Protein AF-0000000072196266 (afdb_homodimer)

InterPro domains:
  IPR000515 ABC transporter type 1, transmembrane domain MetI-like [PF00528] (122-328)
  IPR000515 ABC transporter type 1, transmembrane domain MetI-like [PS50928] (104-320)
  IPR000515 ABC transporter type 1, transmembrane domain MetI-like [cd06261] (104-315)
  IPR035906 MetI-like superfamily [G3DSA:1.10.3720.10] (97-324)
  IPR035906 MetI-like superfamily [SSF161098] (97-316)
  IPR045621 ABC transporter type 1, GsiC-like, N-terminal domain [PF19300] (7-100)

Organism: NCBI:txid1219067

Nearest PDB structures (foldseek):
  8j5q-assembly1_B  TM=8.566E-01  e=2.026E-13  Mycobacterium tuberculosis H37Rv
  8wda-assembly1_B  TM=8.578E-01  e=6.885E-11  Mycobacterium tuberculosis H37Rv
  8wd9-assembly1_B  TM=8.381E-01  e=7.185E-11  Mycobacterium tuberculosis H37Rv
  8j5q-assembly1_B  TM=8.595E-01  e=3.206E-13  Mycobacterium tuberculosis H37Rv
  8wd9-assembly1_B  TM=8.391E-01  e=6.653E-11  Mycobacterium tuberculosis H37Rv

Solvent-accessible surface area (backbone atoms only — not comparable to full-atom values): 33453 Å² total; per-residue (Å²): 113,68,52,54,52,49,48,49,47,53,50,48,49,50,49,49,51,48,49,51,54,49,47,51,51,37,50,52,56,45,60,45,60,69,53,50,70,29,44,49,50,41,49,50,36,45,70,69,65,44,83,67,55,69,67,56,38,51,47,42,30,56,71,66,39,68,79,46,57,69,68,55,43,47,50,49,52,53,51,21,52,76,72,67,47,54,52,55,22,74,78,79,68,38,51,25,53,71,67,42,57,73,11,48,57,50,35,52,54,48,51,51,49,19,50,50,52,26,52,66,48,20,46,56,50,8,47,46,35,42,75,38,62,88,31,72,65,26,49,49,50,49,50,51,30,47,50,42,47,40,40,40,47,53,55,53,46,52,51,50,40,44,43,31,38,60,74,65,71,34,81,66,58,29,39,52,52,81,88,39,65,87,48,74,93,40,73,66,46,49,52,42,28,58,71,39,37,54,64,56,35,51,35,60,18,40,54,65,25,41,58,48,18,48,49,33,19,52,35,30,47,57,38,58,68,34,69,67,46,51,50,42,51,73,70,62,48,53,63,68,60,44,38,60,69,38,40,47,50,60,26,41,50,67,54,41,56,44,54,13,62,42,46,31,54,48,50,52,59,35,27,59,45,26,59,73,35,50,37,63,33,51,40,49,52,36,53,50,21,54,76,66,61,15,32,53,41,25,34,51,48,47,49,50,49,28,50,52,22,50,51,32,37,51,52,14,50,50,48,31,45,71,70,34,63,64,57,54,65,76,86,114,66,53,54,52,49,48,49,48,54,49,48,50,50,49,50,51,47,50,50,51,47,48,51,52,36,49,52,56,45,61,44,61,69,53,47,70,28,41,47,50,37,46,50,34,42,68,70,65,42,83,64,53,68,65,56,38,52,48,42,30,56,71,66,40,68,80,46,56,69,67,56,42,46,52,50,51,51,51,21,53,76,71,66,47,53,50,55,22,75,79,78,69,37,52,26,53,71,69,43,56,74,12,48,58,51,36,53,53,47,52,49,48,19,51,52,52,26,51,66,47,21,47,56,50,9,48,48,35,42,75,37,63,87,32,72,65,25,48,49,50,49,51,52,30,47,49,42,46,39,41,40,48,53,55,53,46,51,50,50,40,42,44,30,39,57,75,63,71,34,81,65,57,28,40,50,54,80,87,41,65,86,48,72,93,40,71,67,45,50,52,43,27,57,71,39,35,54,62,57,34,51,36,60,17,39,55,65,24,40,57,49,17,48,50,30,20,53,35,29,48,57,38,58,69,33,67,68,46,50,50,42,51,72,70,62,48,53,65,68,60,46,39,59,69,38,38,48,50,60,27,41,51,68,55,42,56,43,54,12,62,44,47,31,52,49,49,52,59,34,26,59,44,25,60,74,36,49,35,62,32,51,39,50,52,36,54,51,21,54,75,68,59,15,32,51,43,26,32,51,46,48,50,50,50,29,49,51,23,48,51,31,38,51,50,15,49,51,49,32,45,70,71,34,62,64,56,54,64,75,85

Foldseek 3Di:
DVLVCVVLVVLVVVLVVVLVVLLLVLLVQLCPPPDDLLVVLVVVCVVVVNPPPPVVSVVSCVVQVVVPDSVVSSVVCVVCLVVVQLDAFSPPRHGLCVLAVVAPVLLVVLLVLLLCLLCVPLLVLLVCCLVDPPDPSVVVSLVLLVVLAVDQLLNLLLVVQCCCCPVVVDHLAEQFDPVPPPPDDDPVRVVRSVVSCVSVSVSLNSVCSSVSSVLLNVQLNVLCPDVVNVVCVVVPDDPVCSSVVPSSLRSCLVVLQCSLVVSLVSLQSVQSSCVSRVYRHLNVVLVVCVVSSRSSSNSSSSSVSSSSSSVSNSSSLVSSVVSPVVSVVVD/DVLVCVVLVVLVVVLVVVLVVLLLVLLVLLPPPPQQLLRVVVVVCVVVVNPPPPVVSVVSCVQQVVVDDSVVSSVVCVVCLVVVQLDAFSPPRHGLCVLAVVAPVLLVVLLVLLLCLLCVPLLVLLVCCLVDPPDPSVVVSLVLLVVLAVDQLLNLLLVVQCCCCPVVVDHLAEQFDPVPPPPDDDPVRVVRSVVSCVSVSVSLNSVCSSVSSVLLNVQLNVLCPDVVNVVCVVVPDDPVCSSVVPSSLRSCLVVLQCSLVVLLVSLQSVQSSCVSRVYRHLNVVLVVCVVSSRSSSNSSSSSVSSSSSSVSNSSSVVSSVVSPVVSVVVD

Structure (mmCIF, N/CA/C/O backbone):
data_AF-0000000072196266-model_v1
#
loop_
_entity.id
_entity.type
_entity.pdbx_description
1 polymer 'ABC transporter permease'
#
loop_
_atom_site.group_PDB
_atom_site.id
_atom_site.type_symbol
_atom_site.label_atom_id
_atom_site.label_alt_id
_atom_site.label_comp_id
_atom_site.label_asym_id
_atom_site.label_entity_id
_atom_site.label_seq_id
_atom_site.pdbx_PDB_ins_code
_atom_site.Cartn_x
_atom_site.Cartn_y
_atom_site.Cartn_z
_atom_site.occupancy
_atom_site.B_iso_or_equiv
_atom_site.auth_seq_id
_atom_site.auth_comp_id
_atom_site.auth_asym_id
_atom_site.auth_atom_id
_atom_site.pdbx_PDB_model_num
ATOM 1 N N . MET A 1 1 ? 8.102 14.57 36.406 1 53.5 1 MET A N 1
ATOM 2 C CA . MET A 1 1 ? 8.25 13.117 36.469 1 53.5 1 MET A CA 1
ATOM 3 C C . MET A 1 1 ? 6.887 12.43 36.438 1 53.5 1 MET A C 1
ATOM 5 O O . MET A 1 1 ? 6.707 11.422 35.781 1 53.5 1 MET A O 1
ATOM 9 N N . SER A 1 2 ? 5.84 13.156 37.156 1 62.47 2 SER A N 1
ATOM 10 C CA . SER A 1 2 ? 4.496 12.625 37.312 1 62.47 2 SER A CA 1
ATOM 11 C C . SER A 1 2 ? 3.709 12.695 36 1 62.47 2 SER A C 1
ATOM 13 O O . SER A 1 2 ? 2.977 11.766 35.656 1 62.47 2 SER A O 1
ATOM 15 N N . SER A 1 3 ? 4.16 13.695 35.281 1 74.06 3 SER A N 1
ATOM 16 C CA . SER A 1 3 ? 3.402 13.969 34.062 1 74.06 3 SER A CA 1
ATOM 17 C C . SER A 1 3 ? 3.734 12.961 32.969 1 74.06 3 SER A C 1
ATOM 19 O O . SER A 1 3 ? 2.852 12.531 32.219 1 74.06 3 SER A O 1
ATOM 21 N N . PHE A 1 4 ? 5 12.547 33.156 1 76 4 PHE A N 1
ATOM 22 C CA . PHE A 1 4 ? 5.465 11.578 32.156 1 76 4 PHE A CA 1
ATOM 23 C C . PHE A 1 4 ? 4.812 10.227 32.375 1 76 4 PHE A C 1
ATOM 25 O O . PHE A 1 4 ? 4.344 9.594 31.422 1 76 4 PHE A O 1
ATOM 32 N N . PHE A 1 5 ? 4.719 9.852 33.719 1 77.75 5 PHE A N 1
ATOM 33 C CA . PHE A 1 5 ? 4.18 8.539 34.031 1 77.75 5 PHE A CA 1
ATOM 34 C C . PHE A 1 5 ? 2.678 8.492 33.75 1 77.75 5 PHE A C 1
ATOM 36 O O . PHE A 1 5 ? 2.145 7.465 33.344 1 77.75 5 PHE A O 1
ATOM 43 N N . LEU A 1 6 ? 2.076 9.688 34 1 75.56 6 LEU A N 1
ATOM 44 C CA . LEU A 1 6 ? 0.653 9.766 33.688 1 75.56 6 LEU A CA 1
ATOM 45 C C . LEU A 1 6 ? 0.421 9.703 32.188 1 75.56 6 LEU A C 1
ATOM 47 O O . LEU A 1 6 ? -0.512 9.047 31.719 1 75.56 6 LEU A O 1
ATOM 51 N N . TYR A 1 7 ? 1.297 10.359 31.516 1 73.94 7 TYR A N 1
ATOM 52 C CA . TYR A 1 7 ? 1.221 10.352 30.062 1 73.94 7 TYR A CA 1
ATOM 53 C C . TYR A 1 7 ? 1.428 8.945 29.516 1 73.94 7 TYR A C 1
ATOM 55 O O . TYR A 1 7 ? 0.627 8.469 28.703 1 73.94 7 TYR A O 1
ATOM 63 N N . ILE A 1 8 ? 2.408 8.328 29.969 1 76.19 8 ILE A N 1
ATOM 64 C CA . ILE A 1 8 ? 2.754 6.992 29.5 1 76.19 8 ILE A CA 1
ATOM 65 C C . ILE A 1 8 ? 1.673 5.996 29.922 1 76.19 8 ILE A C 1
ATOM 67 O O . ILE A 1 8 ? 1.317 5.098 29.156 1 76.19 8 ILE A O 1
ATOM 71 N N . GLY A 1 9 ? 1.171 6.223 31.156 1 76.12 9 GLY A N 1
ATOM 72 C CA . GLY A 1 9 ? 0.12 5.352 31.656 1 76.12 9 GLY A CA 1
ATOM 73 C C . GLY A 1 9 ? -1.155 5.426 30.844 1 76.12 9 GLY A C 1
ATOM 74 O O . GLY A 1 9 ? -1.754 4.398 30.516 1 76.12 9 GLY A O 1
ATOM 75 N N . GLN A 1 10 ? -1.512 6.629 30.531 1 73.44 10 GLN A N 1
ATOM 76 C CA . GLN A 1 10 ? -2.707 6.84 29.719 1 73.44 10 GLN A CA 1
ATOM 77 C C . GLN A 1 10 ? -2.533 6.262 28.312 1 73.44 10 GLN A C 1
ATOM 79 O O . GLN A 1 10 ? -3.457 5.66 27.766 1 73.44 10 GLN A O 1
ATOM 84 N N . ARG A 1 11 ? -1.354 6.461 27.859 1 72.12 11 ARG A N 1
ATOM 85 C CA . ARG A 1 11 ? -1.067 5.938 26.531 1 72.12 11 ARG A CA 1
ATOM 86 C C . ARG A 1 11 ? -1.044 4.41 26.547 1 72.12 11 ARG A C 1
ATOM 88 O O . ARG A 1 11 ? -1.555 3.773 25.609 1 72.12 11 ARG A O 1
ATOM 95 N N . LEU A 1 12 ? -0.462 3.879 27.562 1 76.88 12 LEU A N 1
ATOM 96 C CA . LEU A 1 12 ? -0.393 2.426 27.672 1 76.88 12 LEU A CA 1
ATOM 97 C C . LEU A 1 12 ? -1.785 1.826 27.844 1 76.88 12 LEU A C 1
ATOM 99 O O . LEU A 1 12 ? -2.078 0.763 27.297 1 76.88 12 LEU A O 1
ATOM 103 N N . ALA A 1 13 ? -2.607 2.516 28.547 1 76.5 13 ALA A N 1
ATOM 104 C CA . ALA A 1 13 ? -3.982 2.055 28.719 1 76.5 13 ALA A CA 1
ATOM 105 C C . ALA A 1 13 ? -4.734 2.062 27.391 1 76.5 13 ALA A C 1
ATOM 107 O O . ALA A 1 13 ? -5.477 1.128 27.094 1 76.5 13 ALA A O 1
ATOM 108 N N . ALA A 1 14 ? -4.504 3.064 26.719 1 70.56 14 ALA A N 1
ATOM 109 C CA . ALA A 1 14 ? -5.145 3.172 25.406 1 70.56 14 ALA A CA 1
ATOM 110 C C . ALA A 1 14 ? -4.66 2.072 24.469 1 70.56 14 ALA A C 1
ATOM 112 O O . ALA A 1 14 ? -5.457 1.475 23.734 1 70.56 14 ALA A O 1
ATOM 113 N N . VAL A 1 15 ? -3.379 1.862 24.562 1 72.94 15 VAL A N 1
ATOM 114 C CA . VAL A 1 15 ? -2.76 0.837 23.734 1 72.94 15 VAL A CA 1
ATOM 115 C C . VAL A 1 15 ? -3.295 -0.539 24.125 1 72.94 15 VAL A C 1
ATOM 117 O O . VAL A 1 15 ? -3.623 -1.353 23.25 1 72.94 15 VAL A O 1
ATOM 120 N N . PHE A 1 16 ? -3.373 -0.756 25.391 1 76.12 16 PHE A N 1
ATOM 121 C CA . PHE A 1 16 ? -3.869 -2.033 25.875 1 76.12 16 PHE A CA 1
ATOM 122 C C . PHE A 1 16 ? -5.316 -2.256 25.453 1 76.12 16 PHE A C 1
ATOM 124 O O . PHE A 1 16 ? -5.676 -3.348 25.016 1 76.12 16 PHE A O 1
ATOM 131 N N . THR A 1 17 ? -6.078 -1.257 25.609 1 76.38 17 THR A N 1
ATOM 132 C CA . THR A 1 17 ? -7.48 -1.35 25.219 1 76.38 17 THR A CA 1
ATOM 133 C C . THR A 1 17 ? -7.602 -1.632 23.719 1 76.38 17 THR A C 1
ATOM 135 O O . THR A 1 17 ? -8.406 -2.469 23.312 1 76.38 17 THR A O 1
ATOM 138 N N . THR A 1 18 ? -6.781 -0.977 23.078 1 72.69 18 THR A N 1
ATOM 139 C CA . THR A 1 18 ? -6.797 -1.172 21.625 1 72.69 18 THR A CA 1
ATOM 140 C C . THR A 1 18 ? -6.41 -2.605 21.266 1 72.69 18 THR A C 1
ATOM 142 O O . THR A 1 18 ? -7.051 -3.234 20.422 1 72.69 18 THR A O 1
ATOM 145 N N . LEU A 1 19 ? -5.406 -3.061 21.875 1 77.88 19 LEU A N 1
ATOM 146 C CA . LEU A 1 19 ? -4.953 -4.422 21.609 1 77.88 19 LEU A CA 1
ATOM 147 C C . LEU A 1 19 ? -6.031 -5.434 21.984 1 77.88 19 LEU A C 1
ATOM 149 O O . LEU A 1 19 ? -6.207 -6.445 21.312 1 77.88 19 LEU A O 1
ATOM 153 N N . LEU A 1 20 ? -6.695 -5.141 23.062 1 82.06 20 LEU A N 1
ATOM 154 C CA . LEU A 1 20 ? -7.777 -6.023 23.484 1 82.06 20 LEU A CA 1
ATOM 155 C C . LEU A 1 20 ? -8.906 -6.035 22.469 1 82.06 20 LEU A C 1
ATOM 157 O O . LEU A 1 20 ? -9.398 -7.102 22.094 1 82.06 20 LEU A O 1
ATOM 161 N N . VAL A 1 21 ? -9.234 -4.938 22.031 1 77.94 21 VAL A N 1
ATOM 162 C CA . VAL A 1 21 ? -10.305 -4.832 21.047 1 77.94 21 VAL A CA 1
ATOM 163 C C . VAL A 1 21 ? -9.891 -5.52 19.75 1 77.94 21 VAL A C 1
ATOM 165 O O . VAL A 1 21 ? -10.672 -6.262 19.141 1 77.94 21 VAL A O 1
ATOM 168 N N . VAL A 1 22 ? -8.688 -5.289 19.375 1 77.06 22 VAL A N 1
ATOM 169 C CA . VAL A 1 22 ? -8.164 -5.902 18.156 1 77.06 22 VAL A CA 1
ATOM 170 C C . VAL A 1 22 ? -8.133 -7.422 18.328 1 77.06 22 VAL A C 1
ATOM 172 O O . VAL A 1 22 ? -8.461 -8.156 17.391 1 77.06 22 VAL A O 1
ATOM 175 N N . SER A 1 23 ? -7.691 -7.809 19.516 1 82.31 23 SER A N 1
ATOM 176 C CA . SER A 1 23 ? -7.625 -9.25 19.75 1 82.31 23 SER A CA 1
ATOM 177 C C . SER A 1 23 ? -9.008 -9.883 19.641 1 82.31 23 SER A C 1
ATOM 179 O O . SER A 1 23 ? -9.148 -10.992 19.125 1 82.31 23 SER A O 1
ATOM 181 N N . ILE A 1 24 ? -9.992 -9.227 20.109 1 82.38 24 ILE A N 1
ATOM 182 C CA . ILE A 1 24 ? -11.359 -9.727 20.031 1 82.38 24 ILE A CA 1
ATOM 183 C C . ILE A 1 24 ? -11.805 -9.781 18.578 1 82.38 24 ILE A C 1
ATOM 185 O O . ILE A 1 24 ? -12.391 -10.773 18.125 1 82.38 24 ILE A O 1
ATOM 189 N N . LEU A 1 25 ? -11.453 -8.836 17.891 1 76.19 25 LEU A N 1
ATOM 190 C CA . LEU A 1 25 ? -11.82 -8.773 16.484 1 76.19 25 LEU A CA 1
ATOM 191 C C . LEU A 1 25 ? -11.117 -9.875 15.695 1 76.19 25 LEU A C 1
ATOM 193 O O . LEU A 1 25 ? -11.727 -10.508 14.828 1 76.19 25 LEU A O 1
ATOM 197 N N . VAL A 1 26 ? -9.898 -10.023 15.961 1 79.5 26 VAL A N 1
ATOM 198 C CA . VAL A 1 26 ? -9.117 -11.062 15.305 1 79.5 26 VAL A CA 1
ATOM 199 C C . VAL A 1 26 ? -9.734 -12.43 15.594 1 79.5 26 VAL A C 1
ATOM 201 O O . VAL A 1 26 ? -9.812 -13.289 14.703 1 79.5 26 VAL A O 1
ATOM 204 N N . PHE A 1 27 ? -10.141 -12.602 16.828 1 80.94 27 PHE A N 1
ATOM 205 C CA . PHE A 1 27 ? -10.727 -13.891 17.188 1 80.94 27 PHE A CA 1
ATOM 206 C C . PHE A 1 27 ? -12.047 -14.109 16.469 1 80.94 27 PHE A C 1
ATOM 208 O O . PHE A 1 27 ? -12.352 -15.234 16.062 1 80.94 27 PHE A O 1
ATOM 215 N N . VAL A 1 28 ? -12.789 -13.078 16.344 1 75.62 28 VAL A N 1
ATOM 216 C CA . VAL A 1 28 ? -14.023 -13.188 15.586 1 75.62 28 VAL A CA 1
ATOM 217 C C . VAL A 1 28 ? -13.719 -13.609 14.148 1 75.62 28 VAL A C 1
ATOM 219 O O . VAL A 1 28 ? -14.445 -14.406 13.562 1 75.62 28 VAL A O 1
ATOM 222 N N . VAL A 1 29 ? -12.664 -13.148 13.586 1 73.19 29 VAL A N 1
ATOM 223 C CA . VAL A 1 29 ? -12.242 -13.484 12.234 1 73.19 29 VAL A CA 1
ATOM 224 C C . VAL A 1 29 ? -11.836 -14.961 12.172 1 73.19 29 VAL A C 1
ATOM 226 O O . VAL A 1 29 ? -12.141 -15.656 11.203 1 73.19 29 VAL A O 1
ATOM 229 N N . ILE A 1 30 ? -11.102 -15.297 13.18 1 72.62 30 ILE A N 1
ATOM 230 C CA . ILE A 1 30 ? -10.672 -16.688 13.25 1 72.62 30 ILE A CA 1
ATOM 231 C C . ILE A 1 30 ? -11.891 -17.609 13.234 1 72.62 30 ILE A C 1
ATOM 233 O O . ILE A 1 30 ? -11.859 -18.672 12.609 1 72.62 30 ILE A O 1
ATOM 237 N N . ASP A 1 31 ? -12.906 -17.125 13.781 1 72.12 31 ASP A N 1
ATOM 238 C CA . ASP A 1 31 ? -14.086 -17.953 13.953 1 72.12 31 ASP A CA 1
ATOM 239 C C . ASP A 1 31 ? -15.023 -17.844 12.75 1 72.12 31 ASP A C 1
ATOM 241 O O . ASP A 1 31 ? -16.078 -18.484 12.711 1 72.12 31 ASP A O 1
ATOM 245 N N . LEU A 1 32 ? -14.812 -17.047 11.82 1 66.56 32 LEU A N 1
ATOM 246 C CA . LEU A 1 32 ? -15.695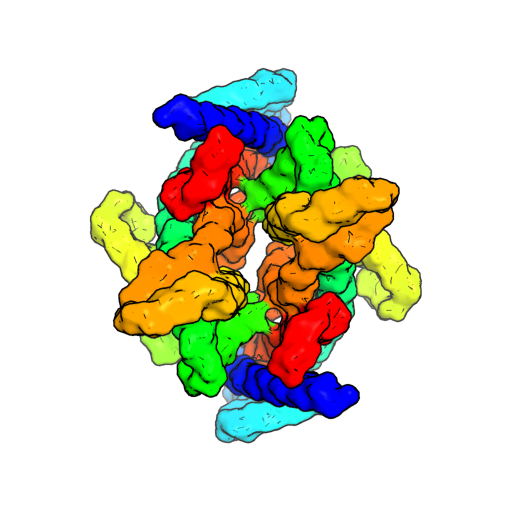 -16.703 10.711 1 66.56 32 LEU A CA 1
ATOM 247 C C . LEU A 1 32 ? -15.945 -17.922 9.82 1 66.56 32 LEU A C 1
ATOM 249 O O . LEU A 1 32 ? -17.078 -18.203 9.445 1 66.56 32 LEU A O 1
ATOM 253 N N . PRO A 1 33 ? -14.93 -18.469 9.055 1 58.31 33 PRO A N 1
ATOM 254 C CA . PRO A 1 33 ? -15.242 -19.547 8.117 1 58.31 33 PRO A CA 1
ATOM 255 C C . PRO A 1 33 ? -16.109 -20.641 8.734 1 58.31 33 PRO A C 1
ATOM 257 O O . PRO A 1 33 ? -15.93 -21 9.898 1 58.31 33 PRO A O 1
ATOM 260 N N . PRO A 1 34 ? -17.422 -20.625 8.227 1 54.75 34 PRO A N 1
ATOM 261 C CA . PRO A 1 34 ? -18.281 -21.625 8.844 1 54.75 34 PRO A CA 1
ATOM 262 C C . PRO A 1 34 ? -17.516 -22.844 9.344 1 54.75 34 PRO A C 1
ATOM 264 O O . PRO A 1 34 ? -17.891 -23.438 10.359 1 54.75 34 PRO A O 1
ATOM 267 N N . GLY A 1 35 ? -17.141 -23.766 8.266 1 46.12 35 GLY A N 1
ATOM 268 C CA . GLY A 1 35 ? -16.75 -25.109 8.617 1 46.12 35 GLY A CA 1
ATOM 269 C C . GLY A 1 35 ? -15.5 -25.172 9.484 1 46.12 35 GLY A C 1
ATOM 270 O O . GLY A 1 35 ? -14.703 -24.234 9.492 1 46.12 35 GLY A O 1
ATOM 271 N N . ASP A 1 36 ? -15.844 -25.578 10.703 1 46.41 36 ASP A N 1
ATOM 272 C CA . ASP A 1 36 ? -14.734 -25.859 11.609 1 46.41 36 ASP A CA 1
ATOM 273 C C . ASP A 1 36 ? -13.492 -26.281 10.836 1 46.41 36 ASP A C 1
ATOM 275 O O . ASP A 1 36 ? -13.594 -26.859 9.75 1 46.41 36 ASP A O 1
ATOM 279 N N . PHE A 1 37 ? -12.461 -25.484 10.93 1 46.88 37 PHE A N 1
ATOM 280 C CA . PHE A 1 37 ? -11.211 -25.984 10.352 1 46.88 37 PHE A CA 1
ATOM 281 C C . PHE A 1 37 ? -11.328 -27.469 10.023 1 46.88 37 PHE A C 1
ATOM 283 O O . PHE A 1 37 ? -10.828 -27.922 8.984 1 46.88 37 PHE A O 1
ATOM 290 N N . ALA A 1 38 ? -12.078 -28.031 10.914 1 49.25 38 ALA A N 1
ATOM 291 C CA . ALA A 1 38 ? -12.281 -29.469 10.766 1 49.25 38 ALA A CA 1
ATOM 292 C C . ALA A 1 38 ? -13.062 -29.781 9.492 1 49.25 38 ALA A C 1
ATOM 294 O O . ALA A 1 38 ? -12.711 -30.703 8.758 1 49.25 38 ALA A O 1
ATOM 295 N N . SER A 1 39 ? -13.992 -28.906 9.336 1 52.16 39 SER A N 1
ATOM 296 C CA . SER A 1 39 ? -14.812 -29.219 8.172 1 52.16 39 SER A CA 1
ATOM 297 C C . SER A 1 39 ? -14.086 -28.844 6.879 1 52.16 39 SER A C 1
ATOM 299 O O . SER A 1 39 ? -14.195 -29.547 5.875 1 52.16 39 SER A O 1
ATOM 301 N N . ALA A 1 40 ? -13.43 -27.781 6.875 1 52.62 40 ALA A N 1
ATOM 302 C CA . ALA A 1 40 ? -12.648 -27.406 5.703 1 52.62 40 ALA A CA 1
ATOM 303 C C . ALA A 1 40 ? -11.555 -28.422 5.414 1 52.62 40 ALA A C 1
ATOM 305 O O . ALA A 1 40 ? -11.305 -28.766 4.258 1 52.62 40 ALA A O 1
ATOM 306 N N . LYS A 1 41 ? -10.914 -28.828 6.41 1 53.97 41 LYS A N 1
ATOM 307 C CA . LYS A 1 41 ? -9.945 -29.922 6.293 1 53.97 41 LYS A CA 1
ATOM 308 C C . LYS A 1 41 ? -10.602 -31.203 5.805 1 53.97 41 LYS A C 1
ATOM 310 O O . LYS A 1 41 ? -10.039 -31.922 4.98 1 53.97 41 LYS A O 1
ATOM 315 N N . ILE A 1 42 ? -11.805 -31.375 6.312 1 53.94 42 ILE A N 1
ATOM 316 C CA . ILE A 1 42 ? -12.562 -32.531 5.879 1 53.94 42 ILE A CA 1
ATOM 317 C C . ILE A 1 42 ? -12.914 -32.406 4.398 1 53.94 42 ILE A C 1
ATOM 319 O O . ILE A 1 42 ? -12.773 -33.375 3.633 1 53.94 42 ILE A O 1
ATOM 323 N N . ALA A 1 43 ? -13.352 -31.281 4.164 1 55.16 43 ALA A N 1
ATOM 324 C CA . ALA A 1 43 ? -13.758 -31.078 2.777 1 55.16 43 ALA A CA 1
ATOM 325 C C . ALA A 1 43 ? -12.562 -31.203 1.833 1 55.16 43 ALA A C 1
ATOM 327 O O . ALA A 1 43 ? -12.68 -31.781 0.752 1 55.16 43 ALA A O 1
ATOM 328 N N . GLU A 1 44 ? -11.5 -30.625 2.193 1 53 44 GLU A N 1
ATOM 329 C CA . GLU A 1 44 ? -10.258 -30.766 1.432 1 53 44 GLU A CA 1
ATOM 330 C C . GLU A 1 44 ? -9.82 -32.219 1.356 1 53 44 GLU A C 1
ATOM 332 O O . GLU A 1 44 ? -9.438 -32.719 0.29 1 53 44 GLU A O 1
ATOM 337 N N . MET A 1 45 ? -9.812 -32.781 2.602 1 52.12 45 MET A N 1
ATOM 338 C CA . MET A 1 45 ? -9.469 -34.188 2.633 1 52.12 45 MET A CA 1
ATOM 339 C C . MET A 1 45 ? -10.453 -35 1.802 1 52.12 45 MET A C 1
ATOM 341 O O . MET A 1 45 ? -10.055 -35.938 1.097 1 52.12 45 MET A O 1
ATOM 345 N N . ALA A 1 46 ? -11.695 -34.688 2.029 1 52.72 46 ALA A N 1
ATOM 346 C CA . ALA A 1 46 ? -12.703 -35.375 1.222 1 52.72 46 ALA A CA 1
ATOM 347 C C . ALA A 1 46 ? -12.461 -35.156 -0.267 1 52.72 46 ALA A C 1
ATOM 349 O O . ALA A 1 46 ? -12.586 -36.062 -1.075 1 52.72 46 ALA A O 1
ATOM 350 N N . ALA A 1 47 ? -12.164 -34 -0.648 1 51.56 47 ALA A N 1
ATOM 351 C CA . ALA A 1 47 ? -11.898 -33.656 -2.045 1 51.56 47 ALA A CA 1
ATOM 352 C C . ALA A 1 47 ? -10.672 -34.406 -2.568 1 51.56 47 ALA A C 1
ATOM 354 O O . ALA A 1 47 ? -10.586 -34.688 -3.76 1 51.56 47 ALA A O 1
ATOM 355 N N . MET A 1 48 ? -9.617 -34.594 -1.775 1 47.31 48 MET A N 1
ATOM 356 C CA . MET A 1 48 ? -8.422 -35.344 -2.135 1 47.31 48 MET A CA 1
ATOM 357 C C . MET A 1 48 ? -8.695 -36.844 -2.053 1 47.31 48 MET A C 1
ATOM 359 O O . MET A 1 48 ? -7.785 -37.656 -2.252 1 47.31 48 MET A O 1
ATOM 363 N N . GLY A 1 49 ? -9.805 -37.281 -2.027 1 49.19 49 GLY A N 1
ATOM 364 C CA . GLY A 1 49 ? -10.172 -38.688 -2.08 1 49.19 49 GLY A CA 1
ATOM 365 C C . GLY A 1 49 ? -10 -39.406 -0.749 1 49.19 49 GLY A C 1
ATOM 366 O O . GLY A 1 49 ? -10.047 -40.625 -0.686 1 49.19 49 GLY A O 1
ATOM 367 N N . GLN A 1 50 ? -9.336 -38.906 0.089 1 47 50 GLN A N 1
ATOM 368 C CA . GLN A 1 50 ? -9.039 -39.625 1.321 1 47 50 GLN A CA 1
ATOM 369 C C . GLN A 1 50 ? -10.281 -39.75 2.201 1 47 50 GLN A C 1
ATOM 371 O O . GLN A 1 50 ? -11.078 -38.812 2.283 1 47 50 GLN A O 1
ATOM 376 N N . ASP A 1 51 ? -10.836 -41.031 2.355 1 46.81 51 ASP A N 1
ATOM 377 C CA . ASP A 1 51 ? -11.93 -41.438 3.219 1 46.81 51 ASP A CA 1
ATOM 378 C C . ASP A 1 51 ? -11.828 -40.812 4.602 1 46.81 51 ASP A C 1
ATOM 380 O O . ASP A 1 51 ? -10.859 -41.031 5.328 1 46.81 51 ASP A O 1
ATOM 384 N N . VAL A 1 52 ? -11.914 -39.531 4.703 1 51.81 52 VAL A N 1
ATOM 385 C CA . VAL A 1 52 ? -11.727 -38.938 6.031 1 51.81 52 VAL A CA 1
ATOM 386 C C . VAL A 1 52 ? -12.789 -39.5 6.984 1 51.81 52 VAL A C 1
ATOM 388 O O . VAL A 1 52 ? -13.984 -39.438 6.688 1 51.81 52 VAL A O 1
ATOM 391 N N . ASP A 1 53 ? -12.492 -40.438 7.844 1 50.72 53 ASP A N 1
ATOM 392 C CA . ASP A 1 53 ? -13.328 -41.031 8.875 1 50.72 53 ASP A CA 1
ATOM 393 C C . ASP A 1 53 ? -14 -39.969 9.734 1 50.72 53 ASP A C 1
ATOM 395 O O . ASP A 1 53 ? -13.344 -39.031 10.188 1 50.72 53 ASP A O 1
ATOM 399 N N . PRO A 1 54 ? -15.281 -39.781 9.656 1 56.75 54 PRO A N 1
ATOM 400 C CA . PRO A 1 54 ? -16.062 -38.875 10.508 1 56.75 54 PRO A CA 1
ATOM 401 C C . PRO A 1 54 ? -15.484 -38.719 11.914 1 56.75 54 PRO A C 1
ATOM 403 O O . PRO A 1 54 ? -15.57 -37.656 12.523 1 56.75 54 PRO A O 1
ATOM 406 N N . GLU A 1 55 ? -15.023 -39.75 12.438 1 56.78 55 GLU A N 1
ATOM 407 C CA . GLU A 1 55 ? -14.453 -39.688 13.781 1 56.78 55 GLU A CA 1
ATOM 408 C C . GLU A 1 55 ? -13.242 -38.75 13.82 1 56.78 55 GLU A C 1
ATOM 410 O O . GLU A 1 55 ? -13.008 -38.094 14.828 1 56.78 55 GLU A O 1
ATOM 415 N N . GLN A 1 56 ? -12.539 -38.688 12.734 1 55.44 56 GLN A N 1
ATOM 416 C CA . GLN A 1 56 ? -11.367 -37.812 12.695 1 55.44 56 GLN A CA 1
ATOM 417 C C . GLN A 1 56 ? -11.781 -36.344 12.688 1 55.44 56 GLN A C 1
ATOM 419 O O . GLN A 1 56 ? -11.086 -35.469 13.234 1 55.44 56 GLN A O 1
ATOM 424 N N . ILE A 1 57 ? -12.953 -36.062 12.141 1 56.66 57 ILE A N 1
ATOM 425 C CA . ILE A 1 57 ? -13.5 -34.719 12.148 1 56.66 57 ILE A CA 1
ATOM 426 C C . ILE A 1 57 ? -13.789 -34.281 13.586 1 56.66 57 ILE A C 1
ATOM 428 O O . ILE A 1 57 ? -13.484 -33.156 13.977 1 56.66 57 ILE A O 1
ATOM 432 N N . LEU A 1 58 ? -14.391 -35.25 14.297 1 57.91 58 LEU A N 1
ATOM 433 C CA . LEU A 1 58 ? -14.727 -34.938 15.68 1 57.91 58 LEU A CA 1
ATOM 434 C C . LEU A 1 58 ? -13.469 -34.719 16.516 1 57.91 58 LEU A C 1
ATOM 436 O O . LEU A 1 58 ? -13.445 -33.812 17.375 1 57.91 58 LEU A O 1
ATOM 440 N N . VAL A 1 59 ? -12.531 -35.406 16.156 1 56.44 59 VAL A N 1
ATOM 441 C CA . VAL A 1 59 ? -11.273 -35.281 16.891 1 56.44 59 VAL A CA 1
ATOM 442 C C . VAL A 1 59 ? -10.633 -33.938 16.547 1 56.44 59 VAL A C 1
ATOM 444 O O . VAL A 1 59 ? -10.117 -33.25 17.438 1 56.44 59 VAL A O 1
ATOM 447 N N . LEU A 1 60 ? -10.711 -33.562 15.305 1 56.75 60 LEU A N 1
ATOM 448 C CA . LEU A 1 60 ? -10.125 -32.281 14.914 1 56.75 60 LEU A CA 1
ATOM 449 C C . LEU A 1 60 ? -10.898 -31.125 15.523 1 56.75 60 LEU A C 1
ATOM 451 O O . LEU A 1 60 ? -10.305 -30.141 15.938 1 56.75 60 LEU A O 1
ATOM 455 N N . ARG A 1 61 ? -12.25 -31.328 15.648 1 59.12 61 ARG A N 1
ATOM 456 C CA . ARG A 1 61 ? -13.086 -30.297 16.266 1 59.12 61 ARG A CA 1
ATOM 457 C C . ARG A 1 61 ? -12.734 -30.141 17.75 1 59.12 61 ARG A C 1
ATOM 459 O O . ARG A 1 61 ? -12.703 -29.016 18.25 1 59.12 61 ARG A O 1
ATOM 466 N N . GLU A 1 62 ? -12.586 -31.328 18.344 1 58.41 62 GLU A N 1
ATOM 467 C CA . GLU A 1 62 ? -12.227 -31.312 19.766 1 58.41 62 GLU A CA 1
ATOM 468 C C . GLU A 1 62 ? -10.836 -30.719 19.969 1 58.41 62 GLU A C 1
ATOM 470 O O . GLU A 1 62 ? -10.602 -29.969 20.922 1 58.41 62 GLU A O 1
ATOM 475 N N . MET A 1 63 ? -10.039 -31.078 19.062 1 55.62 63 MET A N 1
ATOM 476 C CA . MET A 1 63 ? -8.656 -30.609 19.188 1 55.62 63 MET A CA 1
ATOM 477 C C . MET A 1 63 ? -8.57 -29.094 19.031 1 55.62 63 MET A C 1
ATOM 479 O O . MET A 1 63 ? -7.785 -28.453 19.719 1 55.62 63 MET A O 1
ATOM 483 N N . PHE A 1 64 ? -9.492 -28.594 18.219 1 57.41 64 PHE A N 1
ATOM 484 C CA . PHE A 1 64 ? -9.391 -27.156 18 1 57.41 64 PHE A CA 1
ATOM 485 C C . PHE A 1 64 ? -10.398 -26.391 18.844 1 57.41 64 PHE A C 1
ATOM 487 O O . PHE A 1 64 ? -10.531 -25.172 18.734 1 57.41 64 PHE A O 1
ATOM 494 N N . GLY A 1 65 ? -10.945 -27.125 19.859 1 59.38 65 GLY A N 1
ATOM 495 C CA . GLY A 1 65 ? -11.844 -26.562 20.859 1 59.38 65 GLY A CA 1
ATOM 496 C C . GLY A 1 65 ? -13.086 -25.922 20.266 1 59.38 65 GLY A C 1
ATOM 497 O O . GLY A 1 65 ? -13.625 -24.953 20.797 1 59.38 65 GLY A O 1
ATOM 498 N N . LEU A 1 66 ? -13.461 -26.344 19.078 1 61.09 66 LEU A N 1
ATOM 499 C CA . LEU A 1 66 ? -14.578 -25.719 18.375 1 61.09 66 LEU A CA 1
ATOM 500 C C . LEU A 1 66 ? -15.898 -26.031 19.062 1 61.09 66 LEU A C 1
ATOM 502 O O . LEU A 1 66 ? -16.922 -25.422 18.766 1 61.09 66 LEU A O 1
ATOM 506 N N . ASP A 1 67 ? -15.797 -26.922 20.078 1 62.91 67 ASP A N 1
ATOM 507 C CA . ASP A 1 67 ? -16.969 -27.281 20.875 1 62.91 67 ASP A CA 1
ATOM 508 C C . ASP A 1 67 ? -17.156 -26.328 22.062 1 62.91 67 ASP A C 1
ATOM 510 O O . ASP A 1 67 ? -18.203 -26.312 22.688 1 62.91 67 ASP A O 1
ATOM 514 N N . LYS A 1 68 ? -16.203 -25.641 22.281 1 70.56 68 LYS A N 1
ATOM 515 C CA . LYS A 1 68 ? -16.281 -24.734 23.422 1 70.56 68 LYS A CA 1
ATOM 516 C C . LYS A 1 68 ? -16.891 -23.391 23.016 1 70.56 68 LYS A C 1
ATOM 518 O O . LYS A 1 68 ? -16.844 -23 21.844 1 70.56 68 LYS A O 1
ATOM 523 N N . PRO A 1 69 ? -17.562 -22.75 24.094 1 74.75 69 PRO A N 1
ATOM 524 C CA . PRO A 1 69 ? -18.094 -21.406 23.812 1 74.75 69 PRO A CA 1
ATOM 525 C C . PRO A 1 69 ? -17.016 -20.438 23.344 1 74.75 69 PRO A C 1
ATOM 527 O O . PRO A 1 69 ? -15.836 -20.625 23.625 1 74.75 69 PRO A O 1
ATOM 530 N N . LEU A 1 70 ? -17.453 -19.516 22.562 1 74.75 70 LEU A N 1
ATOM 531 C CA . LEU A 1 70 ? -16.594 -18.547 21.891 1 74.75 70 LEU A CA 1
ATOM 532 C C . LEU A 1 70 ? -15.664 -17.875 22.891 1 74.75 70 LEU A C 1
ATOM 534 O O . LEU A 1 70 ? -14.484 -17.672 22.609 1 74.75 70 LEU A O 1
ATOM 538 N N . HIS A 1 71 ? -16.25 -17.578 24.109 1 80.31 71 HIS A N 1
ATOM 539 C CA . HIS A 1 71 ? -15.453 -16.859 25.094 1 80.31 71 HIS A CA 1
ATOM 540 C C . HIS A 1 71 ? -14.32 -17.719 25.641 1 80.31 71 HIS A C 1
ATOM 542 O O . HIS A 1 71 ? -13.227 -17.219 25.906 1 80.31 71 HIS A O 1
ATOM 548 N N . GLU A 1 72 ? -14.5 -19.016 25.781 1 80.19 72 GLU A N 1
ATOM 549 C CA . GLU A 1 72 ? -13.461 -19.922 26.266 1 80.19 72 GLU A CA 1
ATOM 550 C C . GLU A 1 72 ? -12.375 -20.125 25.203 1 80.19 72 GLU A C 1
ATOM 552 O O . GLU A 1 72 ? -11.188 -20.203 25.531 1 80.19 72 GLU A O 1
ATOM 557 N N . ARG A 1 73 ? -12.93 -20.172 24.031 1 79.19 73 ARG A N 1
ATOM 558 C CA . ARG A 1 73 ? -11.969 -20.328 22.953 1 79.19 73 ARG A CA 1
ATOM 559 C C . ARG A 1 73 ? -11.078 -19.094 22.828 1 79.19 73 ARG A C 1
ATOM 561 O O . ARG A 1 73 ? -9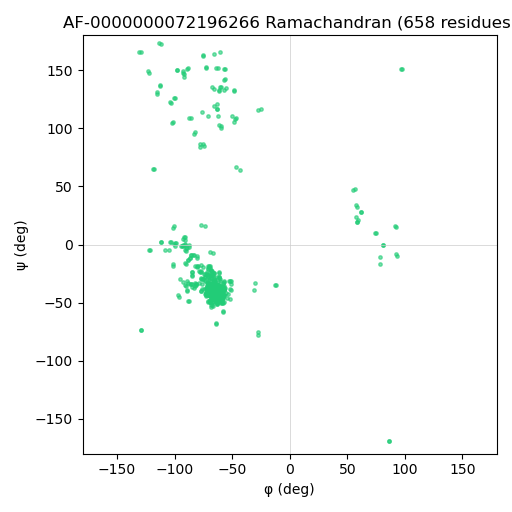.883 -19.219 22.562 1 79.19 73 ARG A O 1
ATOM 568 N N . TYR A 1 74 ? -11.766 -18.047 23.078 1 83.06 74 TYR A N 1
ATOM 569 C CA . TYR A 1 74 ? -11.008 -16.797 23.047 1 83.06 74 TYR A CA 1
ATOM 570 C C . TYR A 1 74 ? -9.953 -16.766 24.141 1 83.06 74 TYR A C 1
ATOM 572 O O . TYR A 1 74 ? -8.797 -16.406 23.891 1 83.06 74 TYR A O 1
ATOM 580 N N . ILE A 1 75 ? -10.305 -17.125 25.297 1 82.25 75 ILE A N 1
ATOM 581 C CA . ILE A 1 75 ? -9.406 -17.094 26.453 1 82.25 75 ILE A CA 1
ATOM 582 C C . ILE A 1 75 ? -8.273 -18.109 26.234 1 82.25 75 ILE A C 1
ATOM 584 O O . ILE A 1 75 ? -7.117 -17.828 26.578 1 82.25 75 ILE A O 1
ATOM 588 N N . SER A 1 76 ? -8.633 -19.188 25.688 1 79.12 76 SER A N 1
ATOM 589 C CA . SER A 1 76 ? -7.625 -20.203 25.406 1 79.12 76 SER A CA 1
ATOM 590 C C . SER A 1 76 ? -6.617 -19.719 24.375 1 79.12 76 SER A C 1
ATOM 592 O O . SER A 1 76 ? -5.41 -19.922 24.531 1 79.12 76 SER A O 1
ATOM 594 N N . TRP A 1 77 ? -7.141 -19.156 23.344 1 78.94 77 TRP A N 1
ATOM 595 C CA . TRP A 1 77 ? -6.281 -18.625 22.297 1 78.94 77 TRP A CA 1
ATOM 596 C C . TRP A 1 77 ? -5.371 -17.531 22.828 1 78.94 77 TRP A C 1
ATOM 598 O O . TRP A 1 77 ? -4.16 -17.547 22.609 1 78.94 77 TRP A O 1
ATOM 608 N N . MET A 1 78 ? -5.941 -16.641 23.578 1 81.06 78 MET A N 1
ATOM 609 C CA . MET A 1 78 ? -5.172 -15.547 24.172 1 81.06 78 MET A CA 1
ATOM 610 C C . MET A 1 78 ? -4.148 -16.062 25.172 1 81.06 78 MET A C 1
ATOM 612 O O . MET A 1 78 ? -3.016 -15.586 25.219 1 81.06 78 MET A O 1
ATOM 616 N N . GLY A 1 79 ? -4.617 -17 25.969 1 77.88 79 GLY A N 1
ATOM 617 C CA . GLY A 1 79 ? -3.709 -17.641 26.922 1 77.88 79 GLY A CA 1
ATOM 618 C C . GLY A 1 79 ? -2.539 -18.328 26.234 1 77.88 79 GLY A C 1
ATOM 619 O O . GLY A 1 79 ? -1.406 -18.266 26.719 1 77.88 79 GLY A O 1
ATOM 620 N N . GLY A 1 80 ? -2.807 -18.969 25.156 1 77.69 80 GLY A N 1
ATOM 621 C CA . GLY A 1 80 ? -1.752 -19.609 24.391 1 77.69 80 GLY A CA 1
ATOM 622 C C . GLY A 1 80 ? -0.76 -18.609 23.797 1 77.69 80 GLY A C 1
ATOM 623 O O . GLY A 1 80 ? 0.449 -18.859 23.828 1 77.69 80 GLY A O 1
ATOM 624 N N . LEU A 1 81 ? -1.252 -17.531 23.328 1 75.25 81 LEU A N 1
ATOM 625 C CA . LEU A 1 81 ? -0.406 -16.5 22.75 1 75.25 81 LEU A CA 1
ATOM 626 C C . LEU A 1 81 ? 0.56 -15.945 23.797 1 75.25 81 LEU A C 1
ATOM 628 O O . LEU A 1 81 ? 1.728 -15.688 23.484 1 75.25 81 LEU A O 1
ATOM 632 N N . LEU A 1 82 ? 0.022 -15.781 25 1 76.12 82 LEU A N 1
ATOM 633 C CA . LEU A 1 82 ? 0.834 -15.219 26.062 1 76.12 82 LEU A CA 1
ATOM 634 C C . LEU A 1 82 ? 1.872 -16.219 26.547 1 76.12 82 LEU A C 1
ATOM 636 O O . LEU A 1 82 ? 2.924 -15.836 27.062 1 76.12 82 LEU A O 1
ATOM 640 N N . THR A 1 83 ? 1.574 -17.516 26.375 1 76.38 83 THR A N 1
ATOM 641 C CA . THR A 1 83 ? 2.482 -18.562 26.859 1 76.38 83 THR A CA 1
ATOM 642 C C . THR A 1 83 ? 3.338 -19.094 25.703 1 76.38 83 THR A C 1
ATOM 644 O O . THR A 1 83 ? 4.195 -19.953 25.922 1 76.38 83 THR A O 1
ATOM 647 N N . GLY A 1 84 ? 3.08 -18.531 24.516 1 74.94 84 GLY A N 1
ATOM 648 C CA . GLY A 1 84 ? 3.889 -18.922 23.375 1 74.94 84 GLY A CA 1
ATOM 649 C C . GLY A 1 84 ? 3.281 -20.062 22.578 1 74.94 84 GLY A C 1
ATOM 650 O O . GLY A 1 84 ? 3.891 -20.562 21.625 1 74.94 84 GLY A O 1
ATOM 651 N N . ASP A 1 85 ? 2.279 -20.641 23.094 1 78.69 85 ASP A N 1
ATOM 652 C CA . ASP A 1 85 ? 1.562 -21.672 22.359 1 78.69 85 ASP A CA 1
ATOM 653 C C . ASP A 1 85 ? 0.561 -21.047 21.375 1 78.69 85 ASP A C 1
ATOM 655 O O . ASP A 1 85 ? -0.568 -20.734 21.766 1 78.69 85 ASP A O 1
ATOM 659 N N . LEU A 1 86 ? 0.967 -20.922 20.156 1 79.69 86 LEU A N 1
ATOM 660 C CA . LEU A 1 86 ? 0.183 -20.203 19.172 1 79.69 86 LEU A CA 1
ATOM 661 C C . LEU A 1 86 ? -0.744 -21.141 18.406 1 79.69 86 LEU A C 1
ATOM 663 O O . LEU A 1 86 ? -1.453 -20.734 17.5 1 79.69 86 LEU A O 1
ATOM 667 N N . GLY A 1 87 ? -0.747 -22.375 18.812 1 76.62 87 GLY A N 1
ATOM 668 C CA . GLY A 1 87 ? -1.582 -23.359 18.156 1 76.62 87 GLY A CA 1
ATOM 669 C C . GLY A 1 87 ? -0.917 -23.984 16.938 1 76.62 87 GLY A C 1
ATOM 670 O O . GLY A 1 87 ? 0.307 -23.938 16.797 1 76.62 87 GLY A O 1
ATOM 671 N N . LEU A 1 88 ? -1.74 -24.734 16.156 1 75.19 88 LEU A N 1
ATOM 672 C CA . LEU A 1 88 ? -1.248 -25.438 14.984 1 75.19 88 LEU A CA 1
ATOM 673 C C . LEU A 1 88 ? -1.832 -24.844 13.703 1 75.19 88 LEU A C 1
ATOM 675 O O . LEU A 1 88 ? -2.979 -24.391 13.695 1 75.19 88 LEU A O 1
ATOM 679 N N . SER A 1 89 ? -0.904 -24.719 12.766 1 76.81 89 SER A N 1
ATOM 680 C CA . SER A 1 89 ? -1.367 -24.359 11.438 1 76.81 89 SER A CA 1
ATOM 681 C C . SER A 1 89 ? -2.336 -25.391 10.875 1 76.81 89 SER A C 1
ATOM 683 O O . SER A 1 89 ? -2.08 -26.594 10.961 1 76.81 89 SER A O 1
ATOM 685 N N . LEU A 1 90 ? -3.369 -24.875 10.305 1 69.5 90 LEU A N 1
ATOM 686 C CA . LEU A 1 90 ? -4.367 -25.781 9.734 1 69.5 90 LEU A CA 1
ATOM 687 C C . LEU A 1 90 ? -3.887 -26.344 8.398 1 69.5 90 LEU A C 1
ATOM 689 O O . LEU A 1 90 ? -4.332 -27.406 7.98 1 69.5 90 LEU A O 1
ATOM 693 N N . VAL A 1 91 ? -3.01 -25.609 7.824 1 69.44 91 VAL A N 1
ATOM 694 C CA . VAL A 1 91 ? -2.592 -25.953 6.469 1 69.44 91 VAL A CA 1
ATOM 695 C C . VAL A 1 91 ? -1.439 -26.953 6.523 1 69.44 91 VAL A C 1
ATOM 697 O O . VAL A 1 91 ? -1.469 -27.984 5.844 1 69.44 91 VAL A O 1
ATOM 700 N N . ASN A 1 92 ? -0.463 -26.672 7.309 1 71.88 92 ASN A N 1
ATOM 701 C CA . ASN A 1 92 ? 0.711 -27.547 7.27 1 71.88 92 ASN A CA 1
ATOM 702 C C . ASN A 1 92 ? 0.856 -28.344 8.555 1 71.88 92 ASN A C 1
ATOM 704 O O . ASN A 1 92 ? 1.778 -29.156 8.688 1 71.88 92 ASN A O 1
ATOM 708 N N . ASN A 1 93 ? -0.103 -28.219 9.555 1 75.69 93 ASN A N 1
ATOM 709 C CA . ASN A 1 93 ? -0.159 -28.938 10.812 1 75.69 93 ASN A CA 1
ATOM 710 C C . ASN A 1 93 ? 1.1 -28.719 11.648 1 75.69 93 ASN A C 1
ATOM 712 O O . ASN A 1 93 ? 1.483 -29.578 12.438 1 75.69 93 ASN A O 1
ATOM 716 N N . LYS A 1 94 ? 1.821 -27.719 11.391 1 81.5 94 LYS A N 1
ATOM 717 C CA . LYS A 1 94 ? 2.977 -27.312 12.18 1 81.5 94 LYS A CA 1
ATOM 718 C C . LYS A 1 94 ? 2.604 -26.203 13.156 1 81.5 94 LYS A C 1
ATOM 720 O O . LYS A 1 94 ? 1.605 -25.5 12.961 1 81.5 94 LYS A O 1
ATOM 725 N N . PRO A 1 95 ? 3.398 -26.281 14.281 1 84.31 95 PRO A N 1
ATOM 726 C CA . PRO A 1 95 ? 3.166 -25.156 15.188 1 84.31 95 PRO A CA 1
ATOM 727 C C . PRO A 1 95 ? 3.189 -23.797 14.469 1 84.31 95 PRO A C 1
ATOM 729 O O . PRO A 1 95 ? 4.027 -23.578 13.594 1 84.31 95 PRO A O 1
ATOM 732 N N . VAL A 1 96 ? 2.205 -23.016 14.773 1 86.62 96 VAL A N 1
ATOM 733 C CA . VAL A 1 96 ? 2.057 -21.688 14.172 1 86.62 96 VAL A CA 1
ATOM 734 C C . VAL A 1 96 ? 3.35 -20.891 14.344 1 86.62 96 VAL A C 1
ATOM 736 O O . VAL A 1 96 ? 3.766 -20.172 13.438 1 86.62 96 VAL A O 1
ATOM 739 N N . TRP A 1 97 ? 4.02 -21.156 15.398 1 86 97 TRP A N 1
ATOM 740 C CA . TRP A 1 97 ? 5.262 -20.438 15.695 1 86 97 TRP A CA 1
ATOM 741 C C . TRP A 1 97 ? 6.328 -20.766 14.648 1 86 97 TRP A C 1
ATOM 743 O O . TRP A 1 97 ? 7.137 -19.891 14.297 1 86 97 TRP A O 1
ATOM 753 N N . ASP A 1 98 ? 6.305 -21.906 14.117 1 85.69 98 ASP A N 1
ATOM 754 C CA . ASP A 1 98 ? 7.305 -22.312 13.133 1 85.69 98 ASP A CA 1
ATOM 755 C C . ASP A 1 98 ? 7.152 -21.531 11.828 1 85.69 98 ASP A C 1
ATOM 757 O O . ASP A 1 98 ? 8.125 -21.344 11.102 1 85.69 98 ASP A O 1
ATOM 761 N N . ASN A 1 99 ? 5.945 -21.109 11.617 1 86.19 99 ASN A N 1
ATOM 762 C CA . ASN A 1 99 ? 5.676 -20.312 10.422 1 86.19 99 ASN A CA 1
ATOM 763 C C . ASN A 1 99 ? 5.988 -18.828 10.656 1 86.19 99 ASN A C 1
ATOM 765 O O . ASN A 1 99 ? 6.348 -18.109 9.719 1 86.19 99 ASN A O 1
ATOM 769 N N . ILE A 1 100 ? 5.891 -18.469 11.906 1 88.69 100 ILE A N 1
ATOM 770 C CA . ILE A 1 100 ? 5.988 -17.047 12.234 1 88.69 100 ILE A CA 1
ATOM 771 C C . ILE A 1 100 ? 7.441 -16.688 12.531 1 88.69 100 ILE A C 1
ATOM 773 O O . ILE A 1 100 ? 7.926 -15.641 12.094 1 88.69 100 ILE A O 1
ATOM 777 N N . GLN A 1 101 ? 8.156 -17.578 13.117 1 86.88 101 GLN A N 1
ATOM 778 C CA . GLN A 1 101 ? 9.477 -17.297 13.672 1 86.88 101 GLN A CA 1
ATOM 779 C C . GLN A 1 101 ? 10.445 -16.844 12.578 1 86.88 101 GLN A C 1
ATOM 781 O O . GLN A 1 101 ? 11.141 -15.836 12.742 1 86.88 101 GLN A O 1
ATOM 786 N N . PRO A 1 102 ? 10.477 -17.516 11.461 1 87.88 102 PRO A N 1
ATOM 787 C CA . PRO A 1 102 ? 11.453 -17.109 10.445 1 87.88 102 PRO A CA 1
ATOM 788 C C . PRO A 1 102 ? 11.133 -15.758 9.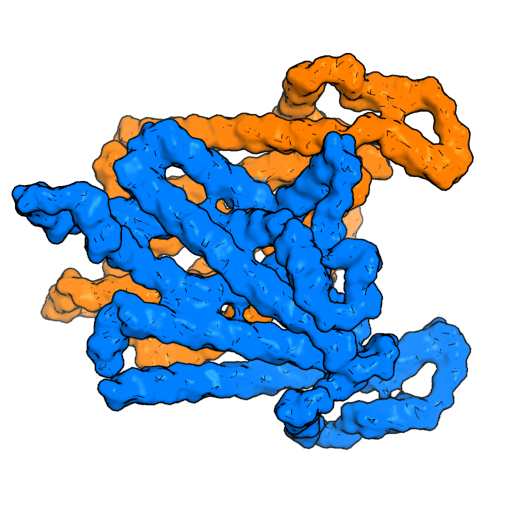82 1 87.88 102 PRO A C 1
ATOM 790 O O . PRO A 1 102 ? 12 -15.141 9.188 1 87.88 102 PRO A O 1
ATOM 793 N N . THR A 1 103 ? 9.93 -15.297 9.93 1 90.5 103 THR A N 1
ATOM 794 C CA . THR A 1 103 ? 9.5 -14.078 9.25 1 90.5 103 THR A CA 1
ATOM 795 C C . THR A 1 103 ? 9.469 -12.898 10.227 1 90.5 103 THR A C 1
ATOM 797 O O . THR A 1 103 ? 9.469 -11.742 9.805 1 90.5 103 THR A O 1
ATOM 800 N N . LEU A 1 104 ? 9.484 -13.188 11.531 1 88.88 104 LEU A N 1
ATOM 801 C CA . LEU A 1 104 ? 9.297 -12.164 12.555 1 88.88 104 LEU A CA 1
ATOM 802 C C . LEU A 1 104 ? 10.492 -11.211 12.594 1 88.88 104 LEU A C 1
ATOM 804 O O . LEU A 1 104 ? 10.328 -10 12.453 1 88.88 104 LEU A O 1
ATOM 808 N N . LEU A 1 105 ? 11.641 -11.75 12.734 1 88.31 105 LEU A N 1
ATOM 809 C CA . LEU A 1 105 ? 12.836 -10.93 12.891 1 88.31 105 LEU A CA 1
ATOM 810 C C . LEU A 1 105 ? 13.125 -10.141 11.617 1 88.31 105 LEU A C 1
ATOM 812 O O . LEU A 1 105 ? 13.383 -8.938 11.68 1 88.31 105 LEU A O 1
ATOM 816 N N . PRO A 1 106 ? 13.062 -10.844 10.453 1 90.81 106 PRO A N 1
ATOM 817 C CA . PRO A 1 106 ? 13.258 -10.07 9.227 1 90.81 106 PRO A CA 1
ATOM 818 C C . PRO A 1 106 ? 12.266 -8.914 9.094 1 90.81 106 PRO A C 1
ATOM 820 O O . PRO A 1 106 ? 12.633 -7.824 8.656 1 90.81 106 PRO A O 1
ATOM 823 N N . THR A 1 107 ? 11.047 -9.172 9.484 1 90.56 107 THR A N 1
ATOM 824 C CA . THR A 1 107 ? 10.023 -8.133 9.398 1 90.56 107 THR A CA 1
ATOM 825 C C . THR A 1 107 ? 10.398 -6.93 10.266 1 90.56 107 THR A C 1
ATOM 827 O O . THR A 1 107 ? 10.383 -5.793 9.789 1 90.56 107 THR A O 1
ATOM 830 N N . ILE A 1 108 ? 10.805 -7.168 11.445 1 87.88 108 ILE A N 1
ATOM 831 C CA . ILE A 1 108 ? 11.109 -6.105 12.398 1 87.88 108 ILE A CA 1
ATOM 832 C C . ILE A 1 108 ? 12.359 -5.359 11.953 1 87.88 108 ILE A C 1
ATOM 834 O O . ILE A 1 108 ? 12.367 -4.125 11.891 1 87.88 108 ILE A O 1
ATOM 838 N N . LEU A 1 109 ? 13.398 -6.059 11.609 1 91 109 LEU A N 1
ATOM 839 C CA . LEU A 1 109 ? 14.68 -5.457 11.258 1 91 109 LEU A CA 1
ATOM 840 C C . LEU A 1 109 ? 14.578 -4.68 9.953 1 91 109 LEU A C 1
ATOM 842 O O . LEU A 1 109 ? 15.125 -3.586 9.828 1 91 109 LEU A O 1
ATOM 846 N N . LEU A 1 110 ? 13.906 -5.266 9.023 1 91.88 110 LEU A N 1
ATOM 847 C CA . LEU A 1 110 ? 13.75 -4.586 7.746 1 91.88 110 LEU A CA 1
ATOM 848 C C . LEU A 1 110 ? 12.883 -3.342 7.895 1 91.88 110 LEU A C 1
ATOM 850 O O . LEU A 1 110 ? 13.164 -2.307 7.289 1 91.88 110 LEU A O 1
ATOM 854 N N . ALA A 1 111 ? 11.789 -3.494 8.688 1 88.12 111 ALA A N 1
ATOM 855 C CA . ALA A 1 111 ? 10.93 -2.334 8.922 1 88.12 111 ALA A CA 1
ATOM 856 C C . ALA A 1 111 ? 11.719 -1.194 9.562 1 88.12 111 ALA A C 1
ATOM 858 O O . ALA A 1 111 ? 11.594 -0.037 9.156 1 88.12 111 ALA A O 1
ATOM 859 N N . CYS A 1 112 ? 12.531 -1.519 10.508 1 87.44 112 CYS A N 1
ATOM 860 C CA . CYS A 1 112 ? 13.359 -0.522 11.18 1 87.44 112 CYS A CA 1
ATOM 861 C C . CYS A 1 112 ? 14.375 0.086 10.219 1 87.44 112 CYS A C 1
ATOM 863 O O . CYS A 1 112 ? 14.555 1.304 10.195 1 87.44 112 CYS A O 1
ATOM 865 N N . ALA A 1 113 ? 15.016 -0.752 9.469 1 91.94 113 ALA A N 1
ATOM 866 C CA . ALA A 1 113 ? 16 -0.282 8.508 1 91.94 113 ALA A CA 1
ATOM 867 C C . ALA A 1 113 ? 15.367 0.637 7.469 1 91.94 113 ALA A C 1
ATOM 869 O O . ALA A 1 113 ? 15.953 1.655 7.09 1 91.94 113 ALA A O 1
ATOM 870 N N . VAL A 1 114 ? 14.188 0.24 7.016 1 91.88 114 VAL A N 1
ATOM 871 C CA . VAL A 1 114 ? 13.469 1.031 6.023 1 91.88 114 VAL A CA 1
ATOM 872 C C . VAL A 1 114 ? 13.102 2.393 6.613 1 91.88 114 VAL A C 1
ATOM 874 O O . VAL A 1 114 ? 13.242 3.422 5.945 1 91.88 114 VAL A O 1
ATOM 877 N N . LEU A 1 115 ? 12.688 2.418 7.84 1 87.44 115 LEU A N 1
ATOM 878 C CA . LEU A 1 115 ? 12.344 3.668 8.508 1 87.44 115 LEU A CA 1
ATOM 879 C C . LEU A 1 115 ? 13.555 4.582 8.609 1 87.44 115 LEU A C 1
ATOM 881 O O . LEU A 1 115 ? 13.469 5.777 8.312 1 87.44 115 LEU A O 1
ATOM 885 N N . VAL A 1 116 ? 14.633 3.98 9.055 1 89.56 116 VAL A N 1
ATOM 886 C CA . VAL A 1 116 ? 15.867 4.746 9.195 1 89.56 116 VAL A CA 1
ATOM 887 C C . VAL A 1 116 ? 16.297 5.293 7.836 1 89.56 116 VAL A C 1
ATOM 889 O O . VAL A 1 116 ? 16.625 6.473 7.711 1 89.56 116 VAL A O 1
ATOM 892 N N . PHE A 1 117 ? 16.25 4.465 6.824 1 91.5 117 PHE A N 1
ATOM 893 C CA . PHE A 1 117 ? 16.609 4.859 5.465 1 91.5 117 PHE A CA 1
ATOM 894 C C . PHE A 1 117 ? 15.719 6.004 4.988 1 91.5 117 PHE A C 1
ATOM 896 O O . PHE A 1 117 ? 16.219 7.008 4.469 1 91.5 117 PHE A O 1
ATOM 903 N N . LYS A 1 118 ? 14.414 5.859 5.152 1 87.56 118 LYS A N 1
ATOM 904 C CA . LYS A 1 118 ? 13.414 6.82 4.691 1 87.56 118 LYS A CA 1
ATOM 905 C C . LYS A 1 118 ? 13.633 8.195 5.328 1 87.56 118 LYS A C 1
ATOM 907 O O . LYS A 1 118 ? 13.719 9.203 4.625 1 87.56 118 LYS A O 1
ATOM 912 N N . PHE A 1 119 ? 13.898 8.234 6.582 1 88 119 PHE A N 1
ATOM 913 C CA . PHE A 1 119 ? 14 9.516 7.277 1 88 119 PHE A CA 1
ATOM 914 C C . PHE A 1 119 ? 15.398 10.094 7.145 1 88 119 PHE A C 1
ATOM 916 O O . PHE A 1 119 ? 15.57 11.312 7.074 1 88 119 PHE A O 1
ATOM 923 N N . THR A 1 120 ? 16.438 9.219 7.105 1 91.69 120 THR A N 1
ATOM 924 C CA . THR A 1 120 ? 17.812 9.703 6.973 1 91.69 120 THR A CA 1
ATOM 925 C C . THR A 1 120 ? 18.031 10.352 5.609 1 91.69 120 THR A C 1
ATOM 927 O O . THR A 1 120 ? 18.828 11.273 5.48 1 91.69 120 THR A O 1
ATOM 930 N N . LEU A 1 121 ? 17.266 9.945 4.641 1 90.88 121 LEU A N 1
ATOM 931 C CA . LEU A 1 121 ? 17.422 10.516 3.311 1 90.88 121 LEU A CA 1
ATOM 932 C C . LEU A 1 121 ? 16.422 11.633 3.074 1 90.88 121 LEU A C 1
ATOM 934 O O . LEU A 1 121 ? 16.766 12.68 2.52 1 90.88 121 LEU A O 1
ATOM 938 N N . ALA A 1 122 ? 15.211 11.375 3.484 1 89 122 ALA A N 1
ATOM 939 C CA . ALA A 1 122 ? 14.133 12.312 3.191 1 89 122 ALA A CA 1
ATOM 940 C C . ALA A 1 122 ? 14.367 13.648 3.893 1 89 122 ALA A C 1
ATOM 942 O O . ALA A 1 122 ? 14.133 14.711 3.311 1 89 122 ALA A O 1
ATOM 943 N N . ILE A 1 123 ? 14.859 13.602 5.105 1 90 123 ILE A N 1
ATOM 944 C CA . ILE A 1 123 ? 15.008 14.82 5.895 1 90 123 ILE A CA 1
ATOM 945 C C . ILE A 1 123 ? 16.094 15.695 5.285 1 90 123 ILE A C 1
ATOM 947 O O . ILE A 1 123 ? 15.852 16.859 4.965 1 90 123 ILE A O 1
ATOM 951 N N . PRO A 1 124 ? 17.297 15.148 5.043 1 92.12 124 PRO A N 1
ATOM 952 C CA . PRO A 1 124 ? 18.312 15.992 4.426 1 92.12 124 PRO A CA 1
ATOM 953 C C . PRO A 1 124 ? 17.906 16.5 3.045 1 92.12 124 PRO A C 1
ATOM 955 O O . PRO A 1 124 ? 18.219 17.641 2.688 1 92.12 124 PRO A O 1
ATOM 958 N N . ILE A 1 125 ? 17.281 15.727 2.311 1 90.25 125 ILE A N 1
ATOM 959 C CA . ILE A 1 125 ? 16.844 16.141 0.98 1 90.25 125 ILE A CA 1
ATOM 960 C C . ILE A 1 125 ? 15.812 17.266 1.1 1 90.25 125 ILE A C 1
ATOM 962 O O . ILE A 1 125 ? 15.859 18.25 0.359 1 90.25 125 ILE A O 1
ATOM 966 N N . GLY A 1 126 ? 14.852 17.047 1.989 1 88.56 126 GLY A N 1
ATOM 967 C CA . GLY A 1 126 ? 13.875 18.094 2.246 1 88.56 126 GLY A CA 1
ATOM 968 C C . GLY A 1 126 ? 14.5 19.391 2.727 1 88.56 126 GLY A C 1
ATOM 969 O O . GLY A 1 126 ? 14.086 20.484 2.312 1 88.56 126 GLY A O 1
ATOM 970 N N . VAL A 1 127 ? 15.461 19.25 3.57 1 90.62 127 VAL A N 1
ATOM 971 C CA . VAL A 1 127 ? 16.188 20.422 4.078 1 90.62 127 VAL A CA 1
ATOM 972 C C . VAL A 1 127 ? 16.906 21.125 2.932 1 90.62 127 VAL A C 1
ATOM 974 O O . VAL A 1 127 ? 16.828 22.344 2.785 1 90.62 127 VAL A O 1
ATOM 977 N N . TYR A 1 128 ? 17.594 20.297 2.213 1 90.12 128 TYR A N 1
ATOM 978 C CA . TYR A 1 128 ? 18.328 20.859 1.079 1 90.12 128 TYR A CA 1
ATOM 979 C C . TYR A 1 128 ? 17.391 21.562 0.115 1 90.12 128 TYR A C 1
ATOM 981 O O . TYR A 1 128 ? 17.688 22.672 -0.343 1 90.12 128 TYR A O 1
ATOM 989 N N . SER A 1 129 ? 16.312 20.969 -0.193 1 86.5 129 SER A N 1
ATOM 990 C CA . SER A 1 129 ? 15.336 21.516 -1.13 1 86.5 129 SER A CA 1
ATOM 991 C C . SER A 1 129 ? 14.734 22.812 -0.599 1 86.5 129 SER A C 1
ATOM 993 O O . SER A 1 129 ? 14.406 23.719 -1.374 1 86.5 129 SER A O 1
ATOM 995 N N . ALA A 1 130 ? 14.57 22.875 0.689 1 85.62 130 ALA A N 1
ATOM 996 C CA . ALA A 1 130 ? 14.039 24.078 1.303 1 85.62 130 ALA A CA 1
ATOM 997 C C . ALA A 1 130 ? 15.078 25.203 1.3 1 85.62 130 ALA A C 1
ATOM 999 O O . ALA A 1 130 ? 14.75 26.375 1.081 1 85.62 130 ALA A O 1
ATOM 1000 N N . LEU A 1 131 ? 16.312 24.875 1.523 1 88.5 131 LEU A N 1
ATOM 1001 C CA . LEU A 1 131 ? 17.375 25.875 1.672 1 88.5 131 LEU A CA 1
ATOM 1002 C C . LEU A 1 131 ? 17.859 26.359 0.31 1 88.5 131 LEU A C 1
ATOM 1004 O O . LEU A 1 131 ? 18.359 27.484 0.184 1 88.5 131 LEU A O 1
ATOM 1008 N N . ARG A 1 132 ? 17.859 25.484 -0.632 1 88.31 132 ARG A N 1
ATOM 1009 C CA . ARG A 1 132 ? 18.344 25.844 -1.966 1 88.31 132 ARG A CA 1
ATOM 1010 C C . ARG A 1 132 ? 17.219 25.688 -2.998 1 88.31 132 ARG A C 1
ATOM 1012 O O . ARG A 1 132 ? 17.375 24.969 -3.98 1 88.31 132 ARG A O 1
ATOM 1019 N N . GLN A 1 133 ? 16.312 26.516 -2.752 1 81.31 133 GLN A N 1
ATOM 1020 C CA . GLN A 1 133 ? 15.156 26.469 -3.627 1 81.31 133 GLN A CA 1
ATOM 1021 C C . GLN A 1 133 ? 15.539 26.766 -5.074 1 81.31 133 GLN A C 1
ATOM 1023 O O . GLN A 1 133 ? 16.359 27.641 -5.34 1 81.31 133 GLN A O 1
ATOM 1028 N N . TYR A 1 134 ? 15.078 25.969 -6.012 1 77.12 134 TYR A N 1
ATOM 1029 C CA . TYR A 1 134 ? 15.211 26.188 -7.449 1 77.12 134 TYR A CA 1
ATOM 1030 C C . TYR A 1 134 ? 16.641 25.906 -7.91 1 77.12 134 TYR A C 1
ATOM 1032 O O . TYR A 1 134 ? 17.031 26.312 -9 1 77.12 134 TYR A O 1
ATOM 1040 N N . SER A 1 135 ? 17.438 25.344 -7.031 1 82.62 135 SER A N 1
ATOM 1041 C CA . SER A 1 135 ? 18.766 24.906 -7.445 1 82.62 135 SER A CA 1
ATOM 1042 C C . SER A 1 135 ? 18.703 23.625 -8.258 1 82.62 135 SER A C 1
ATOM 1044 O O . SER A 1 135 ? 17.656 22.984 -8.32 1 82.62 135 SER A O 1
ATOM 1046 N N . PHE A 1 136 ? 19.797 23.438 -8.906 1 82.62 136 PHE A N 1
ATOM 1047 C CA . PHE A 1 136 ? 19.875 22.219 -9.695 1 82.62 136 PHE A CA 1
ATOM 1048 C C . PHE A 1 136 ? 19.641 20.984 -8.82 1 82.62 136 PHE A C 1
ATOM 1050 O O . PHE A 1 136 ? 18.969 20.047 -9.242 1 82.62 136 PHE A O 1
ATOM 1057 N N . GLY A 1 137 ? 20.141 21.094 -7.617 1 80.19 137 GLY A N 1
ATOM 1058 C CA . GLY A 1 137 ? 19.938 20 -6.68 1 80.19 137 GLY A CA 1
ATOM 1059 C C . GLY A 1 137 ? 18.5 19.844 -6.238 1 80.19 137 GLY A C 1
ATOM 1060 O O . GLY A 1 137 ? 18 18.734 -6.074 1 80.19 137 GLY A O 1
ATOM 1061 N N . ASP A 1 138 ? 17.922 20.906 -6.137 1 81.81 138 ASP A N 1
ATOM 1062 C CA . ASP A 1 138 ? 16.5 20.922 -5.805 1 81.81 138 ASP A CA 1
ATOM 1063 C C . ASP A 1 138 ? 15.664 20.297 -6.914 1 81.81 138 ASP A C 1
ATOM 1065 O O . ASP A 1 138 ? 14.781 19.484 -6.645 1 81.81 138 ASP A O 1
ATOM 1069 N N . TYR A 1 139 ? 16.125 20.625 -8.047 1 74.88 139 TYR A N 1
ATOM 1070 C CA . TYR A 1 139 ? 15.406 20.094 -9.203 1 74.88 139 TYR A CA 1
ATOM 1071 C C . TYR A 1 139 ? 15.586 18.594 -9.305 1 74.88 139 TYR A C 1
ATOM 1073 O O . TYR A 1 139 ? 14.633 17.859 -9.57 1 74.88 139 TYR A O 1
ATOM 1081 N N . ILE A 1 140 ? 16.75 18.219 -9.023 1 77.25 140 ILE A N 1
ATOM 1082 C CA . ILE A 1 140 ? 17.047 16.781 -9.086 1 77.25 140 ILE A CA 1
ATOM 1083 C C . ILE A 1 140 ? 16.266 16.047 -7.996 1 77.25 140 ILE A C 1
ATOM 1085 O O . ILE A 1 140 ? 15.664 15.008 -8.25 1 77.25 140 ILE A O 1
ATOM 1089 N N . ALA A 1 141 ? 16.219 16.641 -6.859 1 75.19 141 ALA A N 1
ATOM 1090 C CA . ALA A 1 141 ? 15.516 16.031 -5.734 1 75.19 141 ALA A CA 1
ATOM 1091 C C . ALA A 1 141 ? 14.023 15.945 -6.008 1 75.19 141 ALA A C 1
ATOM 1093 O O . ALA A 1 141 ? 13.383 14.938 -5.691 1 75.19 141 ALA A O 1
ATOM 1094 N N . THR A 1 142 ? 13.648 16.922 -6.652 1 71 142 THR A N 1
ATOM 1095 C CA . THR A 1 142 ? 12.227 16.984 -6.965 1 71 142 THR A CA 1
ATOM 1096 C C . THR A 1 142 ? 11.852 15.969 -8.031 1 71 142 THR A C 1
ATOM 1098 O O . THR A 1 142 ? 10.844 15.266 -7.902 1 71 142 THR A O 1
ATOM 1101 N N . ILE A 1 143 ? 12.688 15.875 -8.969 1 71.06 143 ILE A N 1
ATOM 1102 C CA . ILE A 1 143 ? 12.438 14.938 -10.062 1 71.06 143 ILE A CA 1
ATOM 1103 C C . ILE A 1 143 ? 12.477 13.508 -9.531 1 71.06 143 ILE A C 1
ATOM 1105 O O . ILE A 1 143 ? 11.578 12.711 -9.82 1 71.06 143 ILE A O 1
ATOM 1109 N N . PHE A 1 144 ? 13.391 13.242 -8.703 1 73.06 144 PHE A N 1
ATOM 1110 C CA . PHE A 1 144 ? 13.531 11.906 -8.148 1 73.06 144 PHE A CA 1
ATOM 1111 C C . PHE A 1 144 ? 12.375 11.586 -7.199 1 73.06 144 PHE A C 1
ATOM 1113 O O . PHE A 1 144 ? 11.891 10.453 -7.164 1 73.06 144 PHE A O 1
ATOM 1120 N N . GLY A 1 145 ? 12.031 12.586 -6.484 1 71.31 145 GLY A N 1
ATOM 1121 C CA . GLY A 1 145 ? 10.875 12.414 -5.621 1 71.31 145 GLY A CA 1
ATOM 1122 C C . GLY A 1 145 ? 9.602 12.109 -6.387 1 71.31 145 GLY A C 1
ATOM 1123 O O . GLY A 1 145 ? 8.828 11.227 -5.988 1 71.31 145 GLY A O 1
ATOM 1124 N N . PHE A 1 146 ? 9.508 12.719 -7.484 1 67.12 146 PHE A N 1
ATOM 1125 C CA . PHE A 1 146 ? 8.312 12.531 -8.297 1 67.12 146 PHE A CA 1
ATOM 1126 C C . PHE A 1 146 ? 8.32 11.172 -8.977 1 67.12 146 PHE A C 1
ATOM 1128 O O . PHE A 1 146 ? 7.285 10.516 -9.086 1 67.12 146 PHE A O 1
ATOM 1135 N N . ILE A 1 147 ? 9.484 10.758 -9.406 1 71.44 147 ILE A N 1
ATOM 1136 C CA . ILE A 1 147 ? 9.609 9.445 -10.023 1 71.44 147 ILE A CA 1
ATOM 1137 C C . ILE A 1 147 ? 9.242 8.359 -9.016 1 71.44 147 ILE A C 1
ATOM 1139 O O . ILE A 1 147 ? 8.516 7.422 -9.336 1 71.44 147 ILE A O 1
ATOM 1143 N N . GLY A 1 148 ? 9.75 8.578 -7.82 1 70.12 148 GLY A N 1
ATOM 1144 C CA . GLY A 1 148 ? 9.438 7.633 -6.762 1 70.12 148 GLY A CA 1
ATOM 1145 C C . GLY A 1 148 ? 7.957 7.586 -6.426 1 70.12 148 GLY A C 1
ATOM 1146 O O . GLY A 1 148 ? 7.41 6.52 -6.145 1 70.12 148 GLY A O 1
ATOM 1147 N N . MET A 1 149 ? 7.355 8.617 -6.633 1 71 149 MET A N 1
ATOM 1148 C CA . MET A 1 149 ? 5.934 8.711 -6.309 1 71 149 MET A CA 1
ATOM 1149 C C . MET A 1 149 ? 5.082 8.125 -7.434 1 71 149 MET A C 1
ATOM 1151 O O . MET A 1 149 ? 4.066 7.48 -7.176 1 71 149 MET A O 1
ATOM 1155 N N . ALA A 1 150 ? 5.57 8.383 -8.594 1 69 150 ALA A N 1
ATOM 1156 C CA . ALA A 1 150 ? 4.773 8.008 -9.758 1 69 150 ALA A CA 1
ATOM 1157 C C . ALA A 1 150 ? 4.934 6.527 -10.078 1 69 150 ALA A C 1
ATOM 1159 O O . ALA A 1 150 ? 4.121 5.949 -10.805 1 69 150 ALA A O 1
ATOM 1160 N N . THR A 1 151 ? 5.965 5.973 -9.578 1 77.94 151 THR A N 1
ATOM 1161 C CA . THR A 1 151 ? 6.246 4.574 -9.883 1 77.94 151 THR A CA 1
ATOM 1162 C C . THR A 1 151 ? 5.879 3.68 -8.703 1 77.94 151 THR A C 1
ATOM 1164 O O . THR A 1 151 ? 6.379 3.873 -7.59 1 77.94 151 THR A O 1
ATOM 1167 N N . PRO A 1 152 ? 4.984 2.709 -8.945 1 79.31 152 PRO A N 1
ATOM 1168 C CA . PRO A 1 152 ? 4.727 1.739 -7.875 1 79.31 152 PRO A CA 1
ATOM 1169 C C . PRO A 1 152 ? 5.992 1.028 -7.402 1 79.31 152 PRO A C 1
ATOM 1171 O O . PRO A 1 152 ? 6.875 0.734 -8.211 1 79.31 152 PRO A O 1
ATOM 1174 N N . ASN A 1 153 ? 6.051 0.796 -6.137 1 82.38 153 ASN A N 1
ATOM 1175 C CA . ASN A 1 153 ? 7.254 0.223 -5.535 1 82.38 153 ASN A CA 1
ATOM 1176 C C . ASN A 1 153 ? 7.578 -1.146 -6.129 1 82.38 153 ASN A C 1
ATOM 1178 O O . ASN A 1 153 ? 8.75 -1.486 -6.309 1 82.38 153 ASN A O 1
ATOM 1182 N N . PHE A 1 154 ? 6.531 -1.916 -6.449 1 84.5 154 PHE A N 1
ATOM 1183 C CA . PHE A 1 154 ? 6.812 -3.248 -6.969 1 84.5 154 PHE A CA 1
ATOM 1184 C C . PHE A 1 154 ? 7.426 -3.166 -8.359 1 84.5 154 PHE A C 1
ATOM 1186 O O . PHE A 1 154 ? 8.125 -4.082 -8.789 1 84.5 154 PHE A O 1
ATOM 1193 N N . VAL A 1 155 ? 7.113 -2.08 -9.047 1 84.31 155 VAL A N 1
ATOM 1194 C CA . VAL A 1 155 ? 7.719 -1.885 -10.359 1 84.31 155 VAL A CA 1
ATOM 1195 C C . VAL A 1 155 ? 9.219 -1.646 -10.203 1 84.31 155 VAL A C 1
ATOM 1197 O O . VAL A 1 155 ? 10.031 -2.24 -10.922 1 84.31 155 VAL A O 1
ATOM 1200 N N . ILE A 1 156 ? 9.555 -0.866 -9.258 1 84.56 156 ILE A N 1
ATOM 1201 C CA . ILE A 1 156 ? 10.961 -0.5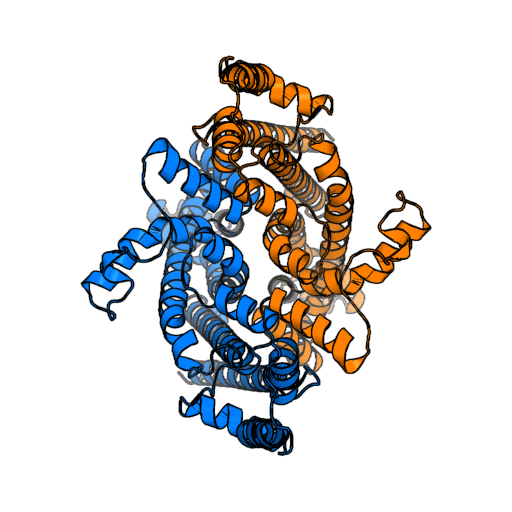85 -8.977 1 84.56 156 ILE A CA 1
ATOM 1202 C C . ILE A 1 156 ? 11.68 -1.878 -8.609 1 84.56 156 ILE A C 1
ATOM 1204 O O . ILE A 1 156 ? 12.805 -2.125 -9.062 1 84.56 156 ILE A O 1
ATOM 1208 N N . ALA A 1 157 ? 11.047 -2.697 -7.844 1 88.06 157 ALA A N 1
ATOM 1209 C CA . ALA A 1 157 ? 11.625 -3.965 -7.406 1 88.06 157 ALA A CA 1
ATOM 1210 C C . ALA A 1 157 ? 11.883 -4.887 -8.594 1 88.06 157 ALA A C 1
ATOM 1212 O O . ALA A 1 157 ? 12.977 -5.434 -8.742 1 88.06 157 ALA A O 1
ATOM 1213 N N . ILE A 1 158 ? 10.883 -5.051 -9.398 1 87.31 158 ILE A N 1
ATOM 1214 C CA . ILE A 1 158 ? 10.984 -5.988 -10.516 1 87.31 158 ILE A CA 1
ATOM 1215 C C . ILE A 1 158 ? 12.023 -5.488 -11.516 1 87.31 158 ILE A C 1
ATOM 1217 O O . ILE A 1 158 ? 12.844 -6.266 -12.008 1 87.31 158 ILE A O 1
ATOM 1221 N N . VAL A 1 159 ? 11.992 -4.203 -11.773 1 84.5 159 VAL A N 1
ATOM 1222 C CA . VAL A 1 159 ? 12.945 -3.625 -12.719 1 84.5 159 VAL A CA 1
ATOM 1223 C C . VAL A 1 159 ? 14.367 -3.795 -12.18 1 84.5 159 VAL A C 1
ATOM 1225 O O . VAL A 1 159 ? 15.281 -4.141 -12.938 1 84.5 159 VAL A O 1
ATOM 1228 N N . ALA A 1 160 ? 14.555 -3.545 -10.93 1 86.44 160 ALA A N 1
ATOM 1229 C CA . ALA A 1 160 ? 15.867 -3.734 -10.32 1 86.44 160 ALA A CA 1
ATOM 1230 C C . ALA A 1 160 ? 16.328 -5.184 -10.445 1 86.44 160 ALA A C 1
ATOM 1232 O O . ALA A 1 160 ? 17.5 -5.449 -10.719 1 86.44 160 ALA A O 1
ATOM 1233 N N . LEU A 1 161 ? 15.406 -6.109 -10.242 1 88.31 161 LEU A N 1
ATOM 1234 C CA . LEU A 1 161 ? 15.719 -7.527 -10.383 1 88.31 161 LEU A CA 1
ATOM 1235 C C . LEU A 1 161 ? 16.156 -7.848 -11.812 1 88.31 161 LEU A C 1
ATOM 1237 O O . LEU A 1 161 ? 17.109 -8.586 -12.023 1 88.31 161 LEU A O 1
ATOM 1241 N N . LEU A 1 162 ? 15.406 -7.281 -12.68 1 83.31 162 LEU A N 1
ATOM 1242 C CA . LEU A 1 162 ? 15.688 -7.555 -14.086 1 83.31 162 LEU A CA 1
ATOM 1243 C C . LEU A 1 162 ? 17.031 -6.973 -14.492 1 83.31 162 LEU A C 1
ATOM 1245 O O . LEU A 1 162 ? 17.812 -7.617 -15.203 1 83.31 162 LEU A O 1
ATOM 1249 N N . ILE A 1 163 ? 17.281 -5.801 -14.023 1 82.88 163 ILE A N 1
ATOM 1250 C CA . ILE A 1 163 ? 18.578 -5.18 -14.305 1 82.88 163 ILE A CA 1
ATOM 1251 C C . ILE A 1 163 ? 19.688 -6.016 -13.688 1 82.88 163 ILE A C 1
ATOM 1253 O O . ILE A 1 163 ? 20.703 -6.277 -14.336 1 82.88 163 ILE A O 1
ATOM 1257 N N . GLY A 1 164 ? 19.562 -6.328 -12.414 1 83 164 GLY A N 1
ATOM 1258 C CA . GLY A 1 164 ? 20.547 -7.168 -11.75 1 83 164 GLY A CA 1
ATOM 1259 C C . GLY A 1 164 ? 20.812 -8.469 -12.484 1 83 164 GLY A C 1
ATOM 1260 O O . GLY A 1 164 ? 21.969 -8.859 -12.68 1 83 164 GLY A O 1
ATOM 1261 N N . TYR A 1 165 ? 19.75 -9.109 -12.867 1 81.12 165 TYR A N 1
ATOM 1262 C CA . TYR A 1 165 ? 19.844 -10.414 -13.508 1 81.12 165 TYR A CA 1
ATOM 1263 C C . TYR A 1 165 ? 20.422 -10.281 -14.914 1 81.12 165 TYR A C 1
ATOM 1265 O O . TYR A 1 165 ? 21.375 -10.969 -15.273 1 81.12 165 TYR A O 1
ATOM 1273 N N . HIS A 1 166 ? 19.938 -9.398 -15.688 1 76.94 166 HIS A N 1
ATOM 1274 C CA . HIS A 1 166 ? 20.266 -9.352 -17.109 1 76.94 166 HIS A CA 1
ATOM 1275 C C . HIS A 1 166 ? 21.547 -8.555 -17.359 1 76.94 166 HIS A C 1
ATOM 1277 O O . HIS A 1 166 ? 22.344 -8.898 -18.234 1 76.94 166 HIS A O 1
ATOM 1283 N N . SER A 1 167 ? 21.766 -7.559 -16.594 1 78.12 167 SER A N 1
ATOM 1284 C CA . SER A 1 167 ? 22.922 -6.703 -16.859 1 78.12 167 SER A CA 1
ATOM 1285 C C . SER A 1 167 ? 24.125 -7.129 -16.016 1 78.12 167 SER A C 1
ATOM 1287 O O . SER A 1 167 ? 25.266 -6.965 -16.453 1 78.12 167 SER A O 1
ATOM 1289 N N . PHE A 1 168 ? 23.906 -7.676 -14.859 1 81.75 168 PHE A N 1
ATOM 1290 C CA . PHE A 1 168 ? 25.016 -7.926 -13.953 1 81.75 168 PHE A CA 1
ATOM 1291 C C . PHE A 1 168 ? 25.094 -9.398 -13.586 1 81.75 168 PHE A C 1
ATOM 1293 O O . PHE A 1 168 ? 26.016 -9.82 -12.883 1 81.75 168 PHE A O 1
ATOM 1300 N N . ASP A 1 169 ? 24.156 -10.219 -14.008 1 83.19 169 ASP A N 1
ATOM 1301 C CA . ASP A 1 169 ? 24.109 -11.648 -13.711 1 83.19 169 ASP A CA 1
ATOM 1302 C C . ASP A 1 169 ? 24.062 -11.891 -12.203 1 83.19 169 ASP A C 1
ATOM 1304 O O . ASP A 1 169 ? 24.766 -12.766 -11.688 1 83.19 169 ASP A O 1
ATOM 1308 N N . VAL A 1 170 ? 23.453 -11 -11.562 1 83.12 170 VAL A N 1
ATOM 1309 C CA . VAL A 1 170 ? 23.328 -11.117 -10.117 1 83.12 170 VAL A CA 1
ATOM 1310 C C . VAL A 1 170 ? 21.844 -11.281 -9.742 1 83.12 170 VAL A C 1
ATOM 1312 O O . VAL A 1 170 ? 20.984 -10.617 -10.312 1 83.12 170 VAL A O 1
ATOM 1315 N N . MET A 1 171 ? 21.672 -12.273 -8.914 1 82.62 171 MET A N 1
ATOM 1316 C CA . MET A 1 171 ? 20.328 -12.469 -8.375 1 82.62 171 MET A CA 1
ATOM 1317 C C . MET A 1 171 ? 20.125 -11.633 -7.113 1 82.62 171 MET A C 1
ATOM 1319 O O . MET A 1 171 ? 20.719 -11.922 -6.074 1 82.62 171 MET A O 1
ATOM 1323 N N . LEU A 1 172 ? 19.359 -10.656 -7.23 1 86.62 172 LEU A N 1
ATOM 1324 C CA . LEU A 1 172 ? 19.141 -9.734 -6.125 1 86.62 172 LEU A CA 1
ATOM 1325 C C . LEU A 1 172 ? 17.953 -10.172 -5.27 1 86.62 172 LEU A C 1
ATOM 1327 O O . LEU A 1 172 ? 17.656 -9.555 -4.25 1 86.62 172 LEU A O 1
ATOM 1331 N N . SER A 1 173 ? 17.422 -11.391 -5.605 1 89.56 173 SER A N 1
ATOM 1332 C CA . SER A 1 173 ? 16.266 -11.867 -4.867 1 89.56 173 SER A CA 1
ATOM 1333 C C . SER A 1 173 ? 16.672 -12.734 -3.678 1 89.56 173 SER A C 1
ATOM 1335 O O . SER A 1 173 ? 17.734 -13.367 -3.707 1 89.56 173 SER A O 1
ATOM 1337 N N . GLY A 1 174 ? 15.82 -12.625 -2.615 1 92 174 GLY A N 1
ATOM 1338 C CA . GLY A 1 174 ? 16.109 -13.422 -1.429 1 92 174 GLY A CA 1
ATOM 1339 C C . GLY A 1 174 ? 16.859 -12.648 -0.363 1 92 174 GLY A C 1
ATOM 1340 O O . GLY A 1 174 ? 17.641 -11.742 -0.676 1 92 174 GLY A O 1
ATOM 1341 N N . LEU A 1 175 ? 16.641 -13.039 0.842 1 93.38 175 LEU A N 1
ATOM 1342 C CA . LEU A 1 175 ? 17.266 -12.352 1.965 1 93.38 175 LEU A CA 1
ATOM 1343 C C . LEU A 1 175 ? 18.625 -12.977 2.293 1 93.38 175 LEU A C 1
ATOM 1345 O O . LEU A 1 175 ? 19.531 -12.289 2.76 1 93.38 175 LEU A O 1
ATOM 1349 N N . TYR A 1 176 ? 18.672 -14.273 2.039 1 92.94 176 TYR A N 1
ATOM 1350 C CA . TYR A 1 176 ? 19.891 -15.008 2.393 1 92.94 176 TYR A CA 1
ATOM 1351 C C . TYR A 1 176 ? 20.469 -15.711 1.178 1 92.94 176 TYR A C 1
ATOM 1353 O O . TYR A 1 176 ? 19.734 -16.125 0.276 1 92.94 176 TYR A O 1
ATOM 1361 N N . SER A 1 177 ? 21.766 -15.828 1.195 1 91.06 177 SER A N 1
ATOM 1362 C CA . SER A 1 177 ? 22.406 -16.688 0.206 1 91.06 177 SER A CA 1
ATOM 1363 C C . SER A 1 177 ? 22 -18.141 0.382 1 91.06 177 SER A C 1
ATOM 1365 O O . SER A 1 177 ? 21.594 -18.547 1.469 1 91.06 177 SER A O 1
ATOM 1367 N N . PRO A 1 178 ? 22.047 -18.797 -0.723 1 88.5 178 PRO A N 1
ATOM 1368 C CA . PRO A 1 178 ? 21.625 -20.188 -0.675 1 88.5 178 PRO A CA 1
ATOM 1369 C C . PRO A 1 178 ? 22.312 -20.984 0.434 1 88.5 178 PRO A C 1
ATOM 1371 O O . PRO A 1 178 ? 21.703 -21.859 1.056 1 88.5 178 PRO A O 1
ATOM 1374 N N . GLU A 1 179 ? 23.531 -20.594 0.725 1 89.31 179 GLU A N 1
ATOM 1375 C CA . GLU A 1 179 ? 24.312 -21.312 1.723 1 89.31 179 GLU A CA 1
ATOM 1376 C C . GLU A 1 179 ? 23.75 -21.109 3.125 1 89.31 179 GLU A C 1
ATOM 1378 O O . GLU A 1 179 ? 23.953 -21.953 4.008 1 89.31 179 GLU A O 1
ATOM 1383 N N . TYR A 1 180 ? 22.984 -20.062 3.275 1 89.75 180 TYR A N 1
ATOM 1384 C CA . TYR A 1 180 ? 22.547 -19.719 4.621 1 89.75 180 TYR A CA 1
ATOM 1385 C C . TYR A 1 180 ? 21.062 -20.016 4.805 1 89.75 180 TYR A C 1
ATOM 1387 O O . TYR A 1 180 ? 20.547 -19.953 5.922 1 89.75 180 TYR A O 1
ATOM 1395 N N . ILE A 1 181 ? 20.359 -20.406 3.871 1 86.19 181 ILE A N 1
ATOM 1396 C CA . ILE A 1 181 ? 18.906 -20.531 3.9 1 86.19 181 ILE A CA 1
ATOM 1397 C C . ILE A 1 181 ? 18.5 -21.578 4.938 1 86.19 181 ILE A C 1
ATOM 1399 O O . ILE A 1 181 ? 17.594 -21.359 5.738 1 86.19 181 ILE A O 1
ATOM 1403 N N . SER A 1 182 ? 19.188 -22.672 5.074 1 85.62 182 SER A N 1
ATOM 1404 C CA . SER A 1 182 ? 18.797 -23.781 5.949 1 85.62 182 SER A CA 1
ATOM 1405 C C . SER A 1 182 ? 19.562 -23.719 7.27 1 85.62 182 SER A C 1
ATOM 1407 O O . SER A 1 182 ? 19.344 -24.562 8.148 1 85.62 182 SER A O 1
ATOM 1409 N N . GLN A 1 183 ? 20.391 -22.734 7.465 1 86.88 183 GLN A N 1
ATOM 1410 C CA . GLN A 1 183 ? 21.188 -22.625 8.68 1 86.88 183 GLN A CA 1
ATOM 1411 C C . GLN A 1 183 ? 20.484 -21.797 9.742 1 86.88 183 GLN A C 1
ATOM 1413 O O . GLN A 1 183 ? 19.656 -20.922 9.414 1 86.88 183 GLN A O 1
ATOM 1418 N N . PRO A 1 184 ? 20.719 -22.266 10.898 1 86.75 184 PRO A N 1
ATOM 1419 C CA . PRO A 1 184 ? 20.188 -21.438 11.977 1 86.75 184 PRO A CA 1
ATOM 1420 C C . PRO A 1 184 ? 20.781 -20.031 11.977 1 86.75 184 PRO A C 1
ATOM 1422 O O . PRO A 1 184 ? 21.812 -19.781 11.336 1 86.75 184 PRO A O 1
ATOM 1425 N N . MET A 1 185 ? 20.172 -19.219 12.688 1 87.75 185 MET A N 1
ATOM 1426 C CA . MET A 1 185 ? 20.625 -17.828 12.727 1 87.75 185 MET A CA 1
ATOM 1427 C C . MET A 1 185 ? 22.016 -17.719 13.359 1 87.75 185 MET A C 1
ATOM 1429 O O . MET A 1 185 ? 22.281 -18.328 14.398 1 87.75 185 MET A O 1
ATOM 1433 N N . SER A 1 186 ? 23 -17.219 12.633 1 91.12 186 SER A N 1
ATOM 1434 C CA . SER A 1 186 ? 24.375 -16.938 13.039 1 91.12 186 SER A CA 1
ATOM 1435 C C . SER A 1 186 ? 24.781 -15.508 12.664 1 91.12 186 SER A C 1
ATOM 1437 O O . SER A 1 186 ? 24.016 -14.805 12 1 91.12 186 SER A O 1
ATOM 1439 N N . PHE A 1 187 ? 25.844 -15.125 13.234 1 93.12 187 PHE A N 1
ATOM 1440 C CA . PHE A 1 187 ? 26.344 -13.797 12.891 1 93.12 187 PHE A CA 1
ATOM 1441 C C . PHE A 1 187 ? 26.609 -13.688 11.398 1 93.12 187 PHE A C 1
ATOM 1443 O O . PHE A 1 187 ? 26.281 -12.664 10.781 1 93.12 187 PHE A O 1
ATOM 1450 N N . ASP A 1 188 ? 27.094 -14.789 10.836 1 93.31 188 ASP A N 1
ATOM 1451 C CA . ASP A 1 188 ? 27.391 -14.805 9.406 1 93.31 188 ASP A CA 1
ATOM 1452 C C . ASP A 1 188 ? 26.125 -14.727 8.578 1 93.31 188 ASP A C 1
ATOM 1454 O O . ASP A 1 188 ? 26.062 -14.016 7.566 1 93.31 188 ASP A O 1
ATOM 1458 N N . LYS A 1 189 ? 25.188 -15.453 9.031 1 92.5 189 LYS A N 1
ATOM 1459 C CA . LYS A 1 189 ? 23.906 -15.414 8.336 1 92.5 189 LYS A CA 1
ATOM 1460 C C . LYS A 1 189 ? 23.25 -14.039 8.453 1 92.5 189 LYS A C 1
ATOM 1462 O O . LYS A 1 189 ? 22.688 -13.523 7.484 1 92.5 189 LYS A O 1
ATOM 1467 N N . PHE A 1 190 ? 23.422 -13.555 9.648 1 92.5 190 PHE A N 1
ATOM 1468 C CA . PHE A 1 190 ? 22.875 -12.227 9.883 1 92.5 190 PHE A CA 1
ATOM 1469 C C . PHE A 1 190 ? 23.531 -11.195 8.961 1 92.5 190 PHE A C 1
ATOM 1471 O O . PHE A 1 190 ? 22.844 -10.398 8.328 1 92.5 190 PHE A O 1
ATOM 1478 N N . MET A 1 191 ? 24.812 -11.242 8.828 1 93.38 191 MET A N 1
ATOM 1479 C CA . MET A 1 191 ? 25.547 -10.289 8 1 93.38 191 MET A CA 1
ATOM 1480 C C . MET A 1 191 ? 25.25 -10.516 6.52 1 93.38 191 MET A C 1
ATOM 1482 O O . MET A 1 191 ? 25.219 -9.562 5.738 1 93.38 191 MET A O 1
ATOM 1486 N N . ASP A 1 192 ? 25.031 -11.703 6.176 1 93.38 192 ASP A N 1
ATOM 1487 C CA . ASP A 1 192 ? 24.609 -12.016 4.812 1 93.38 192 ASP A CA 1
ATOM 1488 C C . ASP A 1 192 ? 23.266 -11.375 4.484 1 93.38 192 ASP A C 1
ATOM 1490 O O . ASP A 1 192 ? 23.109 -10.75 3.436 1 93.38 192 ASP A O 1
ATOM 1494 N N . GLY A 1 193 ? 22.391 -11.531 5.418 1 93.19 193 GLY A N 1
ATOM 1495 C CA . GLY A 1 193 ? 21.078 -10.906 5.27 1 93.19 193 GLY A CA 1
ATOM 1496 C C . GLY A 1 193 ? 21.141 -9.391 5.164 1 93.19 193 GLY A C 1
ATOM 1497 O O . GLY A 1 193 ? 20.453 -8.789 4.344 1 93.19 193 GLY A O 1
ATOM 1498 N N . VAL A 1 194 ? 22.047 -8.836 5.914 1 93 194 VAL A N 1
ATOM 1499 C CA . VAL A 1 194 ? 22.219 -7.391 5.91 1 93 194 VAL A CA 1
ATOM 1500 C C . VAL A 1 194 ? 22.734 -6.934 4.551 1 93 194 VAL A C 1
ATOM 1502 O O . VAL A 1 194 ? 22.234 -5.965 3.979 1 93 194 VAL A O 1
ATOM 1505 N N . SER A 1 195 ? 23.672 -7.676 4.031 1 91.69 195 SER A N 1
ATOM 1506 C CA . SER A 1 195 ? 24.281 -7.305 2.764 1 91.69 195 SER A CA 1
ATOM 1507 C C . SER A 1 195 ? 23.297 -7.441 1.606 1 91.69 195 SER A C 1
ATOM 1509 O O . SER A 1 195 ? 23.406 -6.734 0.605 1 91.69 195 SER A O 1
ATOM 1511 N N . ARG A 1 196 ? 22.281 -8.25 1.785 1 92.44 196 ARG A N 1
ATOM 1512 C CA . ARG A 1 196 ? 21.359 -8.547 0.691 1 92.44 196 ARG A CA 1
ATOM 1513 C C . ARG A 1 196 ? 20.062 -7.785 0.851 1 92.44 196 ARG A C 1
ATOM 1515 O O . ARG A 1 196 ? 19.156 -7.914 0.025 1 92.44 196 ARG A O 1
ATOM 1522 N N . SER A 1 197 ? 20.047 -6.988 1.903 1 95.06 197 SER A N 1
ATOM 1523 C CA . SER A 1 197 ? 18.781 -6.34 2.221 1 95.06 197 SER A CA 1
ATOM 1524 C C . SER A 1 197 ? 18.688 -4.957 1.585 1 95.06 197 SER A C 1
ATOM 1526 O O . SER A 1 197 ? 17.656 -4.285 1.687 1 95.06 197 SER A O 1
ATOM 1528 N N . TRP A 1 198 ? 19.703 -4.512 0.889 1 93.69 198 TRP A N 1
ATOM 1529 C CA . TRP A 1 198 ? 19.797 -3.123 0.446 1 93.69 198 TRP A CA 1
ATOM 1530 C C . TRP A 1 198 ? 18.703 -2.814 -0.583 1 93.69 198 TRP A C 1
ATOM 1532 O O . TRP A 1 198 ? 18.141 -1.716 -0.59 1 93.69 198 TRP A O 1
ATOM 1542 N N . LEU A 1 199 ? 18.438 -3.785 -1.456 1 93 199 LEU A N 1
ATOM 1543 C CA . LEU A 1 199 ? 17.438 -3.535 -2.48 1 93 199 LEU A CA 1
ATOM 1544 C C . LEU A 1 199 ? 16.047 -3.377 -1.855 1 93 199 LEU A C 1
ATOM 1546 O O . LEU A 1 199 ? 15.281 -2.494 -2.25 1 93 199 LEU A O 1
ATOM 1550 N N . TYR A 1 200 ? 15.805 -4.273 -0.916 1 93.5 200 TYR A N 1
ATOM 1551 C CA . TYR A 1 200 ? 14.539 -4.168 -0.202 1 93.5 200 TYR A CA 1
ATOM 1552 C C . TYR A 1 200 ? 14.406 -2.809 0.476 1 93.5 200 TYR A C 1
ATOM 1554 O O . TYR A 1 200 ? 13.367 -2.154 0.376 1 93.5 200 TYR A O 1
ATOM 1562 N N . ILE A 1 201 ? 15.469 -2.389 1.118 1 92.75 201 ILE A N 1
ATOM 1563 C CA . ILE A 1 201 ? 15.484 -1.132 1.858 1 92.75 201 ILE A CA 1
ATOM 1564 C C . ILE A 1 201 ? 15.297 0.037 0.894 1 92.75 201 ILE A C 1
ATOM 1566 O O . ILE A 1 201 ? 14.531 0.965 1.173 1 92.75 201 ILE A O 1
ATOM 1570 N N . LEU A 1 202 ? 15.867 -0.052 -0.201 1 90.38 202 LEU A N 1
ATOM 1571 C CA . LEU A 1 202 ? 15.758 0.996 -1.209 1 90.38 202 LEU A CA 1
ATOM 1572 C C . LEU A 1 202 ? 14.336 1.077 -1.754 1 90.38 202 LEU A C 1
ATOM 1574 O O . LEU A 1 202 ? 13.75 2.16 -1.814 1 90.38 202 LEU A O 1
ATOM 1578 N N . VAL A 1 203 ? 13.766 -0.078 -2.09 1 88.12 203 VAL A N 1
ATOM 1579 C CA . VAL A 1 203 ? 12.453 -0.134 -2.73 1 88.12 203 VAL A CA 1
ATOM 1580 C C . VAL A 1 203 ? 11.375 0.285 -1.736 1 88.12 203 VAL A C 1
ATOM 1582 O O . VAL A 1 203 ? 10.578 1.182 -2.02 1 88.12 203 VAL A O 1
ATOM 1585 N N . ALA A 1 204 ? 11.422 -0.304 -0.586 1 87.5 204 ALA A N 1
ATOM 1586 C CA . ALA A 1 204 ? 10.414 0 0.432 1 87.5 204 ALA A CA 1
ATOM 1587 C C . ALA A 1 204 ? 10.602 1.414 0.976 1 87.5 204 ALA A C 1
ATOM 1589 O O . ALA A 1 204 ? 9.625 2.08 1.331 1 87.5 204 ALA A O 1
ATOM 1590 N N . GLY A 1 205 ? 11.852 1.814 1.059 1 85.62 205 GLY A N 1
ATOM 1591 C CA . GLY A 1 205 ? 12.164 3.115 1.634 1 85.62 205 GLY A CA 1
ATOM 1592 C C . GLY A 1 205 ? 11.766 4.273 0.737 1 85.62 205 GLY A C 1
ATOM 1593 O O . GLY A 1 205 ? 11.5 5.375 1.219 1 85.62 205 GLY A O 1
ATOM 1594 N N . THR A 1 206 ? 11.688 4.066 -0.522 1 81.5 206 THR A N 1
ATOM 1595 C CA . THR A 1 206 ? 11.344 5.141 -1.445 1 81.5 206 THR A CA 1
ATOM 1596 C C . THR A 1 206 ? 9.836 5.375 -1.452 1 81.5 206 THR A C 1
ATOM 1598 O O . THR A 1 206 ? 9.367 6.43 -1.889 1 81.5 206 THR A O 1
ATOM 1601 N N . ALA A 1 207 ? 9.164 4.273 -0.927 1 74.38 207 ALA A N 1
ATOM 1602 C CA . ALA A 1 207 ? 7.715 4.422 -0.835 1 74.38 207 ALA A CA 1
ATOM 1603 C C . ALA A 1 207 ? 7.34 5.543 0.127 1 74.38 207 ALA A C 1
ATOM 1605 O O . ALA A 1 207 ? 7.707 5.512 1.303 1 74.38 207 ALA A O 1
ATOM 1606 N N . GLY A 1 208 ? 6.723 6.547 -0.338 1 71 208 GLY A N 1
ATOM 1607 C CA . GLY A 1 208 ? 6.238 7.625 0.514 1 71 208 GLY A CA 1
ATOM 1608 C C . GLY A 1 208 ? 7.316 8.633 0.874 1 71 208 GLY A C 1
ATOM 1609 O O . GLY A 1 208 ? 7.066 9.57 1.631 1 71 208 GLY A O 1
ATOM 1610 N N . MET A 1 209 ? 8.523 8.383 0.38 1 80.06 209 MET A N 1
ATOM 1611 C CA . MET A 1 209 ? 9.625 9.289 0.721 1 80.06 209 MET A CA 1
ATOM 1612 C C . MET A 1 209 ? 9.344 10.695 0.206 1 80.06 209 MET A C 1
ATOM 1614 O O . MET A 1 209 ? 9.656 11.68 0.882 1 80.06 209 MET A O 1
ATOM 1618 N N . ALA A 1 210 ? 8.773 10.727 -0.952 1 76.94 210 ALA A N 1
ATOM 1619 C CA . ALA A 1 210 ? 8.461 12.016 -1.553 1 76.94 210 ALA A CA 1
ATOM 1620 C C . ALA A 1 210 ? 7.559 12.844 -0.637 1 76.94 210 ALA A C 1
ATOM 1622 O O . ALA A 1 210 ? 7.734 14.055 -0.515 1 76.94 210 ALA A O 1
ATOM 1623 N N . GLY A 1 211 ? 6.641 12.188 0.002 1 75.06 211 GLY A N 1
ATOM 1624 C CA . GLY A 1 211 ? 5.77 12.875 0.936 1 75.06 211 GLY A CA 1
ATOM 1625 C C . GLY A 1 211 ? 6.512 13.477 2.115 1 75.06 211 GLY A C 1
ATOM 1626 O O . GLY A 1 211 ? 6.246 14.617 2.51 1 75.06 211 GLY A O 1
ATOM 1627 N N . ILE A 1 212 ? 7.441 12.742 2.625 1 80.5 212 ILE A N 1
ATOM 1628 C CA . ILE A 1 212 ? 8.219 13.195 3.77 1 80.5 212 ILE A CA 1
ATOM 1629 C C . ILE A 1 212 ? 9.109 14.367 3.352 1 80.5 212 ILE A C 1
ATOM 1631 O O . ILE A 1 212 ? 9.234 15.352 4.09 1 80.5 212 ILE A O 1
ATOM 1635 N N . ILE A 1 213 ? 9.68 14.258 2.184 1 83.38 213 ILE A N 1
ATOM 1636 C CA . ILE A 1 213 ? 10.523 15.328 1.657 1 83.38 213 ILE A CA 1
ATOM 1637 C C . ILE A 1 213 ? 9.703 16.625 1.54 1 83.38 213 ILE A C 1
ATOM 1639 O O . ILE A 1 213 ? 10.156 17.688 1.962 1 83.38 213 ILE A O 1
ATOM 1643 N N . ARG A 1 214 ? 8.602 16.469 1.093 1 74.06 214 ARG A N 1
ATOM 1644 C CA . ARG A 1 214 ? 7.742 17.625 0.867 1 74.06 214 ARG A CA 1
ATOM 1645 C C . ARG A 1 214 ? 7.297 18.25 2.188 1 74.06 214 ARG A C 1
ATOM 1647 O O . ARG A 1 214 ? 7.23 19.469 2.314 1 74.06 214 ARG A O 1
ATOM 1654 N N . ILE A 1 215 ? 6.93 17.391 3.066 1 75.12 215 ILE A N 1
ATOM 1655 C CA . ILE A 1 215 ? 6.52 17.875 4.379 1 75.12 215 ILE A CA 1
ATOM 1656 C C . ILE A 1 215 ? 7.68 18.609 5.043 1 75.12 215 ILE A C 1
ATOM 1658 O O . ILE A 1 215 ? 7.504 19.703 5.574 1 75.12 215 ILE A O 1
ATOM 1662 N N . MET A 1 216 ? 8.82 17.984 4.945 1 83.69 216 MET A N 1
ATOM 1663 C CA . MET A 1 216 ? 10.008 18.609 5.516 1 83.69 216 MET A CA 1
ATOM 1664 C C . MET A 1 216 ? 10.297 19.953 4.844 1 83.69 216 MET A C 1
ATOM 1666 O O . MET A 1 216 ? 10.562 20.938 5.52 1 83.69 216 MET A O 1
ATOM 1670 N N . ARG A 1 217 ? 10.25 19.906 3.564 1 81.94 217 ARG A N 1
ATOM 1671 C CA . ARG A 1 217 ? 10.469 21.125 2.799 1 81.94 217 ARG A CA 1
ATOM 1672 C C . ARG A 1 217 ? 9.461 22.203 3.184 1 81.94 217 ARG A C 1
ATOM 1674 O O . ARG A 1 217 ? 9.844 23.344 3.447 1 81.94 217 ARG A O 1
ATOM 1681 N N . ALA A 1 218 ? 8.25 21.844 3.188 1 74.12 218 ALA A N 1
ATOM 1682 C CA . ALA A 1 218 ? 7.184 22.797 3.502 1 74.12 218 ALA A CA 1
ATOM 1683 C C . ALA A 1 218 ? 7.34 23.344 4.918 1 74.12 218 ALA A C 1
ATOM 1685 O O . ALA A 1 218 ? 7.223 24.547 5.137 1 74.12 218 ALA A O 1
ATOM 1686 N N . ASN A 1 219 ? 7.566 22.422 5.859 1 78.25 219 ASN A N 1
ATOM 1687 C CA . ASN A 1 219 ? 7.746 22.828 7.25 1 78.25 219 ASN A CA 1
ATOM 1688 C C . ASN A 1 219 ? 8.93 23.781 7.406 1 78.25 219 ASN A C 1
ATOM 1690 O O . ASN A 1 219 ? 8.836 24.781 8.133 1 78.25 219 ASN A O 1
ATOM 1694 N N . LEU A 1 220 ? 9.977 23.438 6.746 1 85.38 220 LEU A N 1
ATOM 1695 C CA . LEU A 1 220 ? 11.18 24.234 6.891 1 85.38 220 LEU A CA 1
ATOM 1696 C C . LEU A 1 220 ? 11 25.609 6.227 1 85.38 220 LEU A C 1
ATOM 1698 O O . LEU A 1 220 ? 11.422 26.625 6.773 1 85.38 220 LEU A O 1
ATOM 1702 N N . LEU A 1 221 ? 10.445 25.656 5.102 1 82.31 221 LEU A N 1
ATOM 1703 C CA . LEU A 1 221 ? 10.18 26.922 4.426 1 82.31 221 LEU A CA 1
ATOM 1704 C C . LEU A 1 221 ? 9.32 27.828 5.301 1 82.31 221 LEU A C 1
ATOM 1706 O O . LEU A 1 221 ? 9.57 29.031 5.371 1 82.31 221 LEU A O 1
ATOM 1710 N N . ASP A 1 222 ? 8.32 27.172 5.875 1 78.94 222 ASP A N 1
ATOM 1711 C CA . ASP A 1 222 ? 7.469 27.922 6.793 1 78.94 222 ASP A CA 1
ATOM 1712 C C . ASP A 1 222 ? 8.266 28.438 7.988 1 78.94 222 ASP A C 1
ATOM 1714 O O . ASP A 1 222 ? 8.094 29.578 8.414 1 78.94 222 ASP A O 1
ATOM 1718 N N . GLU A 1 223 ? 9.094 27.609 8.438 1 81.31 223 GLU A N 1
ATOM 1719 C CA . GLU A 1 223 ? 9.875 27.938 9.617 1 81.31 223 GLU A CA 1
ATOM 1720 C C . GLU A 1 223 ? 10.906 29.031 9.305 1 81.31 223 GLU A C 1
ATOM 1722 O O . GLU A 1 223 ? 11.164 29.906 10.133 1 81.31 223 GLU A O 1
ATOM 1727 N N . LEU A 1 224 ? 11.438 29.031 8.164 1 87.5 224 LEU A N 1
ATOM 1728 C CA . LEU A 1 224 ? 12.492 29.969 7.77 1 87.5 224 LEU A CA 1
ATOM 1729 C C . LEU A 1 224 ? 11.961 31.391 7.68 1 87.5 224 LEU A C 1
ATOM 1731 O O . LEU A 1 224 ? 12.727 32.344 7.77 1 87.5 224 LEU A O 1
ATOM 1735 N N . THR A 1 225 ? 10.695 31.469 7.504 1 85.31 225 THR A N 1
ATOM 1736 C CA . THR A 1 225 ? 10.109 32.781 7.328 1 85.31 225 THR A CA 1
ATOM 1737 C C . THR A 1 225 ? 9.711 33.406 8.672 1 85.31 225 THR A C 1
ATOM 1739 O O . THR A 1 225 ? 9.273 34.531 8.742 1 85.31 225 THR A O 1
ATOM 1742 N N . LYS A 1 226 ? 9.898 32.656 9.656 1 85.62 226 LYS A N 1
ATOM 1743 C CA . LYS A 1 226 ? 9.492 33.125 10.969 1 85.62 226 LYS A CA 1
ATOM 1744 C C . LYS A 1 226 ? 10.438 34.219 11.477 1 85.62 226 LYS A C 1
ATOM 1746 O O . LYS A 1 226 ? 11.617 34.219 11.133 1 85.62 226 LYS A O 1
ATOM 1751 N N . PRO A 1 227 ? 9.906 35.125 12.328 1 89.12 227 PRO A N 1
ATOM 1752 C CA . PRO A 1 227 ? 10.703 36.25 12.82 1 89.12 227 PRO A CA 1
ATOM 1753 C C . PRO A 1 227 ? 11.93 35.781 13.602 1 89.12 227 PRO A C 1
ATOM 1755 O O . PRO A 1 227 ? 12.969 36.469 13.555 1 89.12 227 PRO A O 1
ATOM 1758 N N . TYR A 1 228 ? 11.867 34.719 14.25 1 86.56 228 TYR A N 1
ATOM 1759 C CA . TYR A 1 228 ? 13.008 34.312 15.07 1 86.56 228 TYR A CA 1
ATOM 1760 C C . TYR A 1 228 ? 14.203 33.938 14.195 1 86.56 228 TYR A C 1
ATOM 1762 O O . TYR A 1 228 ? 15.352 34.062 14.617 1 86.56 228 TYR A O 1
ATOM 1770 N N . VAL A 1 229 ? 13.906 33.5 13.086 1 88.62 229 VAL A N 1
ATOM 1771 C CA . VAL A 1 229 ? 14.984 33.156 12.156 1 88.62 229 VAL A CA 1
ATOM 1772 C C . VAL A 1 229 ? 15.641 34.438 11.633 1 88.62 229 VAL A C 1
ATOM 1774 O O . VAL A 1 229 ? 16.875 34.531 11.562 1 88.62 229 VAL A O 1
ATOM 1777 N N . LYS A 1 230 ? 14.828 35.375 11.305 1 87.69 230 LYS A N 1
ATOM 1778 C CA . LYS A 1 230 ? 15.352 36.688 10.867 1 87.69 230 LYS A CA 1
ATOM 1779 C C . LYS A 1 230 ? 16.188 37.344 11.961 1 87.69 230 LYS A C 1
ATOM 1781 O O . LYS A 1 230 ? 17.25 37.906 11.688 1 87.69 230 LYS A O 1
ATOM 1786 N N . THR A 1 231 ? 15.586 37.188 13.07 1 89.75 231 THR A N 1
ATOM 1787 C CA . THR A 1 231 ? 16.297 37.781 14.195 1 89.75 231 THR A CA 1
ATOM 1788 C C . THR A 1 231 ? 17.641 37.094 14.414 1 89.75 231 THR A C 1
ATOM 1790 O O . THR A 1 231 ? 18.656 37.781 14.641 1 89.75 231 THR A O 1
ATOM 1793 N N . ALA A 1 232 ? 17.625 35.906 14.32 1 88.19 232 ALA A N 1
ATOM 1794 C CA . ALA A 1 232 ? 18.875 35.156 14.523 1 88.19 232 ALA A CA 1
ATOM 1795 C C . ALA A 1 232 ? 19.891 35.5 13.43 1 88.19 232 ALA A C 1
ATOM 1797 O O . ALA A 1 232 ? 21.078 35.625 13.703 1 88.19 232 ALA A O 1
ATOM 1798 N N . ARG A 1 233 ? 19.406 35.594 12.281 1 88 233 ARG A N 1
ATOM 1799 C CA . ARG A 1 233 ? 20.281 35.969 11.172 1 88 233 ARG A CA 1
ATOM 1800 C C . ARG A 1 233 ? 20.828 37.375 11.367 1 88 233 ARG A C 1
ATOM 1802 O O . ARG A 1 233 ? 22.016 37.625 11.109 1 88 233 ARG A O 1
ATOM 1809 N N . ALA A 1 234 ? 20.016 38.219 11.828 1 89.75 234 ALA A N 1
ATOM 1810 C CA . ALA A 1 234 ? 20.438 39.594 12.086 1 89.75 234 ALA A CA 1
ATOM 1811 C C . ALA A 1 234 ? 21.469 39.656 13.203 1 89.75 234 ALA A C 1
ATOM 1813 O O . ALA A 1 234 ? 22.344 40.531 13.203 1 89.75 234 ALA A O 1
ATOM 1814 N N . LYS A 1 235 ? 21.406 38.688 13.984 1 91.38 235 LYS A N 1
ATOM 1815 C CA . LYS A 1 235 ? 22.344 38.688 15.102 1 91.38 235 LYS A CA 1
ATOM 1816 C C . LYS A 1 235 ? 23.672 38.031 14.695 1 91.38 235 LYS A C 1
ATOM 1818 O O . LYS A 1 235 ? 24.594 37.969 15.5 1 91.38 235 LYS A O 1
ATOM 1823 N N . GLY A 1 236 ? 23.781 37.594 13.539 1 87.25 236 GLY A N 1
ATOM 1824 C CA . GLY A 1 236 ? 25.047 37.156 13 1 87.25 236 GLY A CA 1
ATOM 1825 C C . GLY A 1 236 ? 25.297 35.656 13.227 1 87.25 236 GLY A C 1
ATOM 1826 O O . GLY A 1 236 ? 26.438 35.219 13.117 1 87.25 236 GLY A O 1
ATOM 1827 N N . GLN A 1 237 ? 24.328 35 13.531 1 85.38 237 GLN A N 1
ATOM 1828 C CA . GLN A 1 237 ? 24.516 33.594 13.742 1 85.38 237 GLN A CA 1
ATOM 1829 C C . GLN A 1 237 ? 24.875 32.875 12.438 1 85.38 237 GLN A C 1
ATOM 1831 O O . GLN A 1 237 ? 24.344 33.219 11.375 1 85.38 237 GLN A O 1
ATOM 1836 N N . LYS A 1 238 ? 25.938 31.969 12.648 1 90.38 238 LYS A N 1
ATOM 1837 C CA . LYS A 1 238 ? 26.344 31.203 11.477 1 90.38 238 LYS A CA 1
ATOM 1838 C C . LYS A 1 238 ? 25.172 30.422 10.898 1 90.38 238 LYS A C 1
ATOM 1840 O O . LYS A 1 238 ? 24.391 29.812 11.641 1 90.38 238 LYS A O 1
ATOM 1845 N N . GLU A 1 239 ? 25.031 30.516 9.609 1 85.12 239 GLU A N 1
ATOM 1846 C CA . GLU A 1 239 ? 23.875 29.969 8.906 1 85.12 239 GLU A CA 1
ATOM 1847 C C . GLU A 1 239 ? 23.672 28.5 9.242 1 85.12 239 GLU A C 1
ATOM 1849 O O . GLU A 1 239 ? 22.547 28.062 9.508 1 85.12 239 GLU A O 1
ATOM 1854 N N . PHE A 1 240 ? 24.75 27.828 9.273 1 86.56 240 PHE A N 1
ATOM 1855 C CA . PHE A 1 240 ? 24.656 26.406 9.523 1 86.56 240 PHE A CA 1
ATOM 1856 C C . PHE A 1 240 ? 24.188 26.125 10.953 1 86.56 240 PHE A C 1
ATOM 1858 O O . PHE A 1 240 ? 23.312 25.297 11.18 1 86.56 240 PHE A O 1
ATOM 1865 N N . THR A 1 241 ? 24.75 26.859 11.859 1 85.06 241 THR A N 1
ATOM 1866 C CA . THR A 1 241 ? 24.391 26.703 13.266 1 85.06 241 THR A CA 1
ATOM 1867 C C . THR A 1 241 ? 22.953 27.109 13.508 1 85.06 241 THR A C 1
ATOM 1869 O O . THR A 1 241 ? 22.219 26.453 14.242 1 85.06 241 THR A O 1
ATOM 1872 N N . LEU A 1 242 ? 22.641 28.109 12.82 1 87.38 242 LEU A N 1
ATOM 1873 C CA . LEU A 1 242 ? 21.281 28.609 12.945 1 87.38 242 LEU A CA 1
ATOM 1874 C C . LEU A 1 242 ? 20.266 27.594 12.414 1 87.38 242 LEU A C 1
ATOM 1876 O O . LEU A 1 242 ? 19.297 27.266 13.102 1 87.38 242 LEU A O 1
ATOM 1880 N N . LEU A 1 243 ? 20.562 27.141 11.352 1 88.94 243 LEU A N 1
ATOM 1881 C CA . LEU A 1 243 ? 19.625 26.281 10.672 1 88.94 243 LEU A CA 1
ATOM 1882 C C . LEU A 1 243 ? 19.438 24.969 11.422 1 88.94 243 LEU A C 1
ATOM 1884 O O . LEU A 1 243 ? 18.312 24.469 11.578 1 88.94 243 LEU A O 1
ATOM 1888 N N . VAL A 1 244 ? 20.453 24.391 11.859 1 85.81 244 VAL A N 1
ATOM 1889 C CA . VAL A 1 244 ? 20.422 23.078 12.492 1 85.81 244 VAL A CA 1
ATOM 1890 C C . VAL A 1 244 ? 19.828 23.188 13.891 1 85.81 244 VAL A C 1
ATOM 1892 O O . VAL A 1 244 ? 19.094 22.297 14.336 1 85.81 244 VAL A O 1
ATOM 1895 N N . LYS A 1 245 ? 20 24.25 14.523 1 80.75 245 LYS A N 1
ATOM 1896 C CA . LYS A 1 245 ? 19.609 24.406 15.922 1 80.75 245 LYS A CA 1
ATOM 1897 C C . LYS A 1 245 ? 18.156 24.797 16.047 1 80.75 245 LYS A C 1
ATOM 1899 O O . LYS A 1 245 ? 17.484 24.453 17.031 1 80.75 245 LYS A O 1
ATOM 1904 N N . TYR A 1 246 ? 17.672 25.391 14.984 1 84.25 246 TYR A N 1
ATOM 1905 C CA . TYR A 1 246 ? 16.359 25.969 15.258 1 84.25 246 TYR A CA 1
ATOM 1906 C C . TYR A 1 246 ? 15.344 25.547 14.203 1 84.25 246 TYR A C 1
ATOM 1908 O O . TYR A 1 246 ? 14.672 24.531 14.359 1 84.25 246 TYR A O 1
ATOM 1916 N N . PRO A 1 247 ? 15.555 26.172 13.07 1 87.44 247 PRO A N 1
ATOM 1917 C CA . PRO A 1 247 ? 14.461 25.938 12.133 1 87.44 247 PRO A CA 1
ATOM 1918 C C . PRO A 1 247 ? 14.359 24.469 11.703 1 87.44 247 PRO A C 1
ATOM 1920 O O . PRO A 1 247 ? 13.25 23.953 11.531 1 87.44 247 PRO A O 1
ATOM 1923 N N . ILE A 1 248 ? 15.477 23.891 11.586 1 88.5 248 ILE A N 1
ATOM 1924 C CA . ILE A 1 248 ? 15.453 22.5 11.133 1 88.5 248 ILE A CA 1
ATOM 1925 C C . ILE A 1 248 ? 14.883 21.609 12.242 1 88.5 248 ILE A C 1
ATOM 1927 O O . ILE A 1 248 ? 14.086 20.703 11.969 1 88.5 248 ILE A O 1
ATOM 1931 N N . ARG A 1 249 ? 15.234 21.844 13.414 1 82.81 249 ARG A N 1
ATOM 1932 C CA . ARG A 1 249 ? 14.734 21.078 14.555 1 82.81 249 ARG A CA 1
ATOM 1933 C C . ARG A 1 249 ? 13.219 21.219 14.688 1 82.81 249 ARG A C 1
ATOM 1935 O O . ARG A 1 249 ? 12.516 20.234 14.906 1 82.81 249 ARG A O 1
ATOM 1942 N N . VAL A 1 250 ? 12.82 22.438 14.523 1 77.88 250 VAL A N 1
ATOM 1943 C CA . VAL A 1 250 ? 11.398 22.719 14.68 1 77.88 250 VAL A CA 1
ATOM 1944 C C . VAL A 1 250 ? 10.617 22.141 13.508 1 77.88 250 VAL A C 1
ATOM 1946 O O . VAL A 1 250 ? 9.531 21.578 13.688 1 77.88 250 VAL A O 1
ATOM 1949 N N . ALA A 1 251 ? 11.242 22.203 12.43 1 83.12 251 ALA A N 1
ATOM 1950 C CA . ALA A 1 251 ? 10.602 21.719 11.219 1 83.12 251 ALA A CA 1
ATOM 1951 C C . ALA A 1 251 ? 10.484 20.188 11.227 1 83.12 251 ALA A C 1
ATOM 1953 O O . ALA A 1 251 ? 9.664 19.625 10.508 1 83.12 251 ALA A O 1
ATOM 1954 N N . CYS A 1 252 ? 11.266 19.531 12.055 1 82.81 252 CYS A N 1
ATOM 1955 C CA . CYS A 1 252 ? 11.297 18.078 12.125 1 82.81 252 CYS A CA 1
ATOM 1956 C C . CYS A 1 252 ? 10.227 17.547 13.07 1 82.81 252 CYS A C 1
ATOM 1958 O O . CYS A 1 252 ? 9.891 16.359 13.039 1 82.81 252 CYS A O 1
ATOM 1960 N N . LEU A 1 253 ? 9.594 18.375 13.859 1 74.31 253 LEU A N 1
ATOM 1961 C CA . LEU A 1 253 ? 8.695 17.953 14.922 1 74.31 253 LEU A CA 1
ATOM 1962 C C . LEU A 1 253 ? 7.469 17.234 14.359 1 74.31 253 LEU A C 1
ATOM 1964 O O . LEU A 1 253 ? 7.121 16.141 14.805 1 74.31 253 LEU A O 1
ATOM 1968 N N . PRO A 1 254 ? 6.898 17.812 13.344 1 69 254 PRO A N 1
ATOM 1969 C CA . PRO A 1 254 ? 5.746 17.125 12.766 1 69 254 PRO A CA 1
ATOM 1970 C C . PRO A 1 254 ? 6.121 15.773 12.141 1 69 254 PRO A C 1
ATOM 1972 O O . PRO A 1 254 ? 5.301 14.859 12.109 1 69 254 PRO A O 1
ATOM 1975 N N . LEU A 1 255 ? 7.285 15.695 11.664 1 76.12 255 LEU A N 1
ATOM 1976 C CA . LEU A 1 255 ? 7.758 14.453 11.047 1 76.12 255 LEU A CA 1
ATOM 1977 C C . LEU A 1 255 ? 7.977 13.375 12.102 1 76.12 255 LEU A C 1
ATOM 1979 O O . LEU A 1 255 ? 7.762 12.188 11.844 1 76.12 255 LEU A O 1
ATOM 1983 N N . ALA A 1 256 ? 8.383 13.828 13.281 1 71.56 256 ALA A N 1
ATOM 1984 C CA . ALA A 1 256 ? 8.586 12.891 14.383 1 71.56 256 ALA A CA 1
ATOM 1985 C C . ALA A 1 256 ? 7.273 12.203 14.758 1 71.56 256 ALA A C 1
ATOM 1987 O O . ALA A 1 256 ? 7.254 11 15.047 1 71.56 256 ALA A O 1
ATOM 1988 N N . ALA A 1 257 ? 6.164 12.961 14.648 1 64 257 ALA A N 1
ATOM 1989 C CA . ALA A 1 257 ? 4.84 12.43 14.977 1 64 257 ALA A CA 1
ATOM 1990 C C . ALA A 1 257 ? 4.387 11.414 13.93 1 64 257 ALA A C 1
ATOM 1992 O O . ALA A 1 257 ? 3.564 10.539 14.211 1 64 257 ALA A O 1
ATOM 1993 N N . THR A 1 258 ? 5.027 11.547 12.781 1 69.31 258 THR A N 1
ATOM 1994 C CA . THR A 1 258 ? 4.562 10.719 11.672 1 69.31 258 THR A CA 1
ATOM 1995 C C . THR A 1 258 ? 5.301 9.383 11.656 1 69.31 258 THR A C 1
ATOM 1997 O O . THR A 1 258 ? 4.844 8.422 11.031 1 69.31 258 THR A O 1
ATOM 2000 N N . ILE A 1 259 ? 6.43 9.32 12.375 1 73.19 259 ILE A N 1
ATOM 2001 C CA . ILE A 1 259 ? 7.281 8.141 12.336 1 73.19 259 ILE A CA 1
ATOM 2002 C C . ILE A 1 259 ? 6.48 6.918 12.797 1 73.19 259 ILE A C 1
ATOM 2004 O O . ILE A 1 259 ? 6.543 5.859 12.164 1 73.19 259 ILE A O 1
ATOM 2008 N N . GLY A 1 260 ? 5.766 7.07 13.914 1 66.5 260 GLY A N 1
ATOM 2009 C CA . GLY A 1 260 ? 5.008 5.953 14.453 1 66.5 260 GLY A CA 1
ATOM 2010 C C . GLY A 1 260 ? 3.939 5.441 13.5 1 66.5 260 GLY A C 1
ATOM 2011 O O . GLY A 1 260 ? 3.701 4.234 13.414 1 66.5 260 GLY A O 1
ATOM 2012 N N . TRP A 1 261 ? 3.428 6.305 12.648 1 67.38 261 TRP A N 1
ATOM 2013 C CA . TRP A 1 261 ? 2.324 5.934 11.773 1 67.38 261 TRP A CA 1
ATOM 2014 C C . TRP A 1 261 ? 2.844 5.273 10.5 1 67.38 261 TRP A C 1
ATOM 2016 O O . TRP A 1 261 ? 2.072 4.668 9.75 1 67.38 261 TRP A O 1
ATOM 2026 N N . GLN A 1 262 ? 4.125 5.324 10.336 1 74.12 262 GLN A N 1
ATOM 2027 C CA . GLN A 1 262 ? 4.688 4.746 9.117 1 74.12 262 GLN A CA 1
ATOM 2028 C C . GLN A 1 262 ? 4.773 3.229 9.219 1 74.12 262 GLN A C 1
ATOM 2030 O O . GLN A 1 262 ? 4.734 2.529 8.203 1 74.12 262 GLN A O 1
ATOM 2035 N N . LEU A 1 263 ? 4.797 2.725 10.422 1 71.5 263 LEU A N 1
ATOM 2036 C CA . LEU A 1 263 ? 5.07 1.304 10.602 1 71.5 263 LEU A CA 1
ATOM 2037 C C . LEU A 1 263 ? 3.916 0.457 10.078 1 71.5 263 LEU A C 1
ATOM 2039 O O . LEU A 1 263 ? 4.133 -0.488 9.312 1 71.5 263 LEU A O 1
ATOM 2043 N N . PRO A 1 264 ? 2.662 0.783 10.484 1 66.06 264 PRO A N 1
ATOM 2044 C CA . PRO A 1 264 ? 1.563 -0.002 9.914 1 66.06 264 PRO A CA 1
ATOM 2045 C C . PRO A 1 264 ? 1.519 0.06 8.391 1 66.06 264 PRO A C 1
ATOM 2047 O O . PRO A 1 264 ? 1.193 -0.936 7.738 1 66.06 264 PRO A O 1
ATOM 2050 N N . LEU A 1 265 ? 1.886 1.188 7.793 1 69.06 265 LEU A N 1
ATOM 2051 C CA . LEU A 1 265 ? 1.881 1.356 6.344 1 69.06 265 LEU A CA 1
ATOM 2052 C C . LEU A 1 265 ? 2.959 0.496 5.691 1 69.06 265 LEU A C 1
ATOM 2054 O O . LEU A 1 265 ? 2.744 -0.068 4.617 1 69.06 265 LEU A O 1
ATOM 2058 N N . LEU A 1 266 ? 4.043 0.417 6.418 1 73.19 266 LEU A N 1
ATOM 2059 C CA . LEU A 1 266 ? 5.152 -0.382 5.91 1 73.19 266 LEU A CA 1
ATOM 2060 C C . LEU A 1 266 ? 4.777 -1.86 5.859 1 73.19 266 LEU A C 1
ATOM 2062 O O . LEU A 1 266 ? 5.125 -2.561 4.906 1 73.19 266 LEU A O 1
ATOM 2066 N N . ILE A 1 267 ? 4.07 -2.26 6.812 1 69.38 267 ILE A N 1
ATOM 2067 C CA . ILE A 1 267 ? 3.697 -3.67 6.879 1 69.38 267 ILE A CA 1
ATOM 2068 C C . ILE A 1 267 ? 2.689 -3.988 5.777 1 69.38 267 ILE A C 1
ATOM 2070 O O . ILE A 1 267 ? 2.793 -5.02 5.113 1 69.38 267 ILE A O 1
ATOM 2074 N N . SER A 1 268 ? 1.736 -3.094 5.531 1 65.56 268 SER A N 1
ATOM 2075 C CA . SER A 1 268 ? 0.727 -3.291 4.496 1 65.56 268 SER A CA 1
ATOM 2076 C C . SER A 1 268 ? 1.348 -3.258 3.104 1 65.56 268 SER A C 1
ATOM 2078 O O . SER A 1 268 ? 0.922 -3.992 2.211 1 65.56 268 SER A O 1
ATOM 2080 N N . ALA A 1 269 ? 2.295 -2.416 2.912 1 67.56 269 ALA A N 1
ATOM 2081 C CA . ALA A 1 269 ? 2.904 -2.225 1.599 1 67.56 269 ALA A CA 1
ATOM 2082 C C . ALA A 1 269 ? 3.977 -3.277 1.333 1 67.56 269 ALA A C 1
ATOM 2084 O O . ALA A 1 269 ? 4.41 -3.457 0.193 1 67.56 269 ALA A O 1
ATOM 2085 N N . ASP A 1 270 ? 4.242 -3.984 2.383 1 80.88 270 ASP A N 1
ATOM 2086 C CA . ASP A 1 270 ? 5.387 -4.891 2.334 1 80.88 270 ASP A CA 1
ATOM 2087 C C . ASP A 1 270 ? 5.059 -6.137 1.513 1 80.88 270 ASP A C 1
ATOM 2089 O O . ASP A 1 270 ? 5.961 -6.777 0.965 1 80.88 270 ASP A O 1
ATOM 2093 N N . VAL A 1 271 ? 3.803 -6.426 1.314 1 86.75 271 VAL A N 1
ATOM 2094 C CA . VAL A 1 271 ? 3.418 -7.754 0.845 1 86.75 271 VAL A CA 1
ATOM 2095 C C . VAL A 1 271 ? 3.938 -7.969 -0.575 1 86.75 271 VAL A C 1
ATOM 2097 O O . VAL A 1 271 ? 4.648 -8.938 -0.841 1 86.75 271 VAL A O 1
ATOM 2100 N N . ILE A 1 272 ? 3.703 -7.031 -1.444 1 86.5 272 ILE A N 1
ATOM 2101 C CA . ILE A 1 272 ? 4.051 -7.238 -2.846 1 86.5 272 ILE A CA 1
ATOM 2102 C C . ILE A 1 272 ? 5.566 -7.16 -3.021 1 86.5 272 ILE A C 1
ATOM 2104 O O . ILE A 1 272 ? 6.16 -8 -3.699 1 86.5 272 ILE A O 1
ATOM 2108 N N . VAL A 1 273 ? 6.156 -6.223 -2.373 1 88.94 273 VAL A N 1
ATOM 2109 C CA . VAL A 1 273 ? 7.598 -6.047 -2.494 1 88.94 273 VAL A CA 1
ATOM 2110 C C . VAL A 1 273 ? 8.312 -7.281 -1.951 1 88.94 273 VAL A C 1
ATOM 2112 O O . VAL A 1 273 ? 9.273 -7.77 -2.559 1 88.94 273 VAL A O 1
ATOM 2115 N N . SER A 1 274 ? 7.82 -7.805 -0.843 1 93.12 274 SER A N 1
ATOM 2116 C CA . SER A 1 274 ? 8.398 -9.016 -0.263 1 93.12 274 SER A CA 1
ATOM 2117 C C . SER A 1 274 ? 8.211 -10.211 -1.188 1 93.12 274 SER A C 1
ATOM 2119 O O . SER A 1 274 ? 9.117 -11.039 -1.324 1 93.12 274 SER A O 1
ATOM 2121 N N . GLN A 1 275 ? 7.055 -10.25 -1.81 1 91.06 275 GLN A N 1
ATOM 2122 C CA . GLN A 1 275 ? 6.809 -11.359 -2.729 1 91.06 275 GLN A CA 1
ATOM 2123 C C . GLN A 1 275 ? 7.715 -11.273 -3.953 1 91.06 275 GLN A C 1
ATOM 2125 O O . GLN A 1 275 ? 8.305 -12.273 -4.371 1 91.06 275 GLN A O 1
ATOM 2130 N N . VAL A 1 276 ? 7.832 -10.07 -4.434 1 89.31 276 VAL A N 1
ATOM 2131 C CA . VAL A 1 276 ? 8.625 -9.859 -5.641 1 89.31 276 VAL A CA 1
ATOM 2132 C C . VAL A 1 276 ? 10.094 -10.133 -5.348 1 89.31 276 VAL A C 1
ATOM 2134 O O . VAL A 1 276 ? 10.781 -10.797 -6.129 1 89.31 276 VAL A O 1
ATOM 2137 N N . LEU A 1 277 ? 10.586 -9.719 -4.223 1 93.44 277 LEU A N 1
ATOM 2138 C CA . LEU A 1 277 ? 11.992 -9.836 -3.875 1 93.44 277 LEU A CA 1
ATOM 2139 C C . LEU A 1 277 ? 12.273 -11.141 -3.137 1 93.44 277 LEU A C 1
ATOM 2141 O O . LEU A 1 277 ? 13.414 -11.43 -2.781 1 93.44 277 LEU A O 1
ATOM 2145 N N . ASN A 1 278 ? 11.258 -11.906 -2.93 1 92.75 278 ASN A N 1
ATOM 2146 C CA . ASN A 1 278 ? 11.367 -13.172 -2.219 1 92.75 278 ASN A CA 1
ATOM 2147 C C . ASN A 1 278 ? 12 -12.992 -0.84 1 92.75 278 ASN A C 1
ATOM 2149 O O . ASN A 1 278 ? 12.945 -13.703 -0.485 1 92.75 278 ASN A O 1
ATOM 2153 N N . ILE A 1 279 ? 11.547 -12.047 -0.121 1 94 279 ILE A N 1
ATOM 2154 C CA . ILE A 1 279 ? 11.969 -11.75 1.244 1 94 279 ILE A CA 1
ATOM 2155 C C . ILE A 1 279 ? 10.961 -12.328 2.232 1 94 279 ILE A C 1
ATOM 2157 O O . ILE A 1 279 ? 9.758 -12.102 2.102 1 94 279 ILE A O 1
ATOM 2161 N N . PRO A 1 280 ? 11.414 -13.102 3.145 1 92.62 280 PRO A N 1
ATOM 2162 C CA . PRO A 1 280 ? 10.508 -13.766 4.086 1 92.62 280 PRO A CA 1
ATOM 2163 C C . PRO A 1 280 ? 10.023 -12.836 5.195 1 92.62 280 PRO A C 1
ATOM 2165 O O . PRO A 1 280 ? 10.539 -12.883 6.312 1 92.62 280 PRO A O 1
ATOM 2168 N N . THR A 1 281 ? 9.031 -12.102 4.938 1 92.56 281 THR A N 1
ATOM 2169 C CA . THR A 1 281 ? 8.406 -11.234 5.93 1 92.56 281 THR A CA 1
ATOM 2170 C C . THR A 1 281 ? 7.012 -11.734 6.289 1 92.56 281 THR A C 1
ATOM 2172 O O . THR A 1 281 ? 6.512 -12.68 5.676 1 92.56 281 THR A O 1
ATOM 2175 N N . MET A 1 282 ? 6.379 -11.141 7.277 1 90.19 282 MET A N 1
ATOM 2176 C CA . MET A 1 282 ? 5.098 -11.594 7.805 1 90.19 282 MET A CA 1
ATOM 2177 C C . MET A 1 282 ? 3.965 -11.266 6.836 1 90.19 282 MET A C 1
ATOM 2179 O O . MET A 1 282 ? 2.947 -11.953 6.805 1 90.19 282 MET A O 1
ATOM 2183 N N . GLY A 1 283 ? 4.125 -10.266 6.012 1 88.69 283 GLY A N 1
ATOM 2184 C CA . GLY A 1 283 ? 3.088 -9.844 5.086 1 88.69 283 GLY A CA 1
ATOM 2185 C C . GLY A 1 283 ? 2.639 -10.953 4.148 1 88.69 283 GLY A C 1
ATOM 2186 O O . GLY A 1 283 ? 1.466 -11.328 4.148 1 88.69 283 GLY A O 1
ATOM 2187 N N . PRO A 1 284 ? 3.531 -11.523 3.383 1 91.06 284 PRO A N 1
ATOM 2188 C CA . PRO A 1 284 ? 3.18 -12.625 2.486 1 91.06 284 PRO A CA 1
ATOM 2189 C C . PRO A 1 284 ? 2.639 -13.844 3.236 1 91.06 284 PRO A C 1
ATOM 2191 O O . PRO A 1 284 ? 1.749 -14.531 2.734 1 91.06 284 PRO A O 1
ATOM 2194 N N . THR A 1 285 ? 3.189 -14.07 4.379 1 90 285 THR A N 1
ATOM 2195 C CA . THR A 1 285 ? 2.715 -15.203 5.172 1 90 285 THR A CA 1
ATOM 2196 C C . THR A 1 285 ? 1.272 -14.977 5.617 1 90 285 THR A C 1
ATOM 2198 O O . THR A 1 285 ? 0.46 -15.906 5.59 1 90 285 THR A O 1
ATOM 2201 N N . MET A 1 286 ? 1.007 -13.797 5.98 1 89.5 286 MET A N 1
ATOM 2202 C CA . MET A 1 286 ? -0.354 -13.438 6.371 1 89.5 286 MET A CA 1
ATOM 2203 C C . MET A 1 286 ? -1.313 -13.586 5.195 1 89.5 286 MET A C 1
ATOM 2205 O O . MET A 1 286 ? -2.391 -14.164 5.336 1 89.5 286 MET A O 1
ATOM 2209 N N . LEU A 1 287 ? -0.985 -13.094 4.105 1 88.12 287 LEU A N 1
ATOM 2210 C CA . LEU A 1 287 ? -1.818 -13.18 2.91 1 88.12 287 LEU A CA 1
ATOM 2211 C C . LEU A 1 287 ? -2.078 -14.633 2.537 1 88.12 287 LEU A C 1
ATOM 2213 O O . LEU A 1 287 ? -3.215 -15.016 2.244 1 88.12 287 LEU A O 1
ATOM 2217 N N . SER A 1 288 ? -1.06 -15.383 2.561 1 88.75 288 SER A N 1
ATOM 2218 C CA . SER A 1 288 ? -1.185 -16.812 2.254 1 88.75 288 SER A CA 1
ATOM 2219 C C . SER A 1 288 ? -2.09 -17.516 3.26 1 88.75 288 SER A C 1
ATOM 2221 O O . SER A 1 288 ? -2.926 -18.328 2.881 1 88.75 288 SER A O 1
ATOM 2223 N N . ALA A 1 289 ? -1.858 -17.188 4.5 1 88.38 289 ALA A N 1
ATOM 2224 C CA . ALA A 1 289 ? -2.664 -17.781 5.555 1 88.38 289 ALA A CA 1
ATOM 2225 C C . ALA A 1 289 ? -4.145 -17.469 5.371 1 88.38 289 ALA A C 1
ATOM 2227 O O . ALA A 1 289 ? -5 -18.344 5.516 1 88.38 289 ALA A O 1
ATOM 2228 N N . LEU A 1 290 ? -4.457 -16.328 5.066 1 85.19 290 LEU A N 1
ATOM 2229 C CA . LEU A 1 290 ? -5.844 -15.906 4.887 1 85.19 290 LEU A CA 1
ATOM 2230 C C . LEU A 1 290 ? -6.445 -16.547 3.639 1 85.19 290 LEU A C 1
ATOM 2232 O O . LEU A 1 290 ? -7.602 -16.969 3.65 1 85.19 290 LEU A O 1
ATOM 2236 N N . ARG A 1 291 ? -5.656 -16.594 2.592 1 83.06 291 ARG A N 1
ATOM 2237 C CA . ARG A 1 291 ? -6.129 -17.203 1.351 1 83.06 291 ARG A CA 1
ATOM 2238 C C . ARG A 1 291 ? -6.43 -18.672 1.54 1 83.06 291 ARG A C 1
ATOM 2240 O O . ARG A 1 291 ? -7.363 -19.219 0.935 1 83.06 291 ARG A O 1
ATOM 2247 N N . ASN A 1 292 ? -5.605 -19.25 2.352 1 82.06 292 ASN A N 1
ATOM 2248 C CA . ASN A 1 292 ? -5.773 -20.672 2.613 1 82.06 292 ASN A CA 1
ATOM 2249 C C . ASN A 1 292 ? -6.672 -20.922 3.822 1 82.06 292 ASN A C 1
ATOM 2251 O O . ASN A 1 292 ? -6.816 -22.062 4.273 1 82.06 292 ASN A O 1
ATOM 2255 N N . GLN A 1 293 ? -7.109 -19.891 4.375 1 79.62 293 GLN A N 1
ATOM 2256 C CA . GLN A 1 293 ? -8.023 -19.922 5.512 1 79.62 293 GLN A CA 1
ATOM 2257 C C . GLN A 1 293 ? -7.387 -20.609 6.715 1 79.62 293 GLN A C 1
ATOM 2259 O O . GLN A 1 293 ? -8.031 -21.422 7.383 1 79.62 293 GLN A O 1
ATOM 2264 N N . ASP A 1 294 ? -6.141 -20.516 6.754 1 83.19 294 ASP A N 1
ATOM 2265 C CA . ASP A 1 294 ? -5.426 -20.891 7.973 1 83.19 294 ASP A CA 1
ATOM 2266 C C . ASP A 1 294 ? -5.598 -19.812 9.047 1 83.19 294 ASP A C 1
ATOM 2268 O O . ASP A 1 294 ? -4.707 -19 9.266 1 83.19 294 ASP A O 1
ATOM 2272 N N . MET A 1 295 ? -6.688 -19.953 9.797 1 79.81 295 MET A N 1
ATOM 2273 C CA . MET A 1 295 ? -7.188 -18.812 10.562 1 79.81 295 MET A CA 1
ATOM 2274 C C . MET A 1 295 ? -6.363 -18.609 11.828 1 79.81 295 MET A C 1
ATOM 2276 O O . MET A 1 295 ? -6.16 -17.469 12.266 1 79.81 295 MET A O 1
ATOM 2280 N N . TYR A 1 296 ? -5.875 -19.641 12.398 1 80.88 296 TYR A N 1
ATOM 2281 C CA . TYR A 1 296 ? -5.047 -19.469 13.594 1 80.88 296 TYR A CA 1
ATOM 2282 C C . TYR A 1 296 ? -3.73 -18.781 13.242 1 80.88 296 TYR A C 1
ATOM 2284 O O . TYR A 1 296 ? -3.287 -17.875 13.953 1 80.88 296 TYR A O 1
ATOM 2292 N N . LEU A 1 297 ? -3.188 -19.297 12.156 1 85.12 297 LEU A N 1
ATOM 2293 C CA . LEU A 1 297 ? -1.963 -18.656 11.711 1 85.12 297 LEU A CA 1
ATOM 2294 C C . LEU A 1 297 ? -2.219 -17.188 11.352 1 85.12 297 LEU A C 1
ATOM 2296 O O . LEU A 1 297 ? -1.474 -16.312 11.773 1 85.12 297 LEU A O 1
ATOM 2300 N N . ALA A 1 298 ? -3.305 -16.969 10.633 1 86 298 ALA A N 1
ATOM 2301 C CA . ALA A 1 298 ? -3.658 -15.617 10.211 1 86 298 ALA A CA 1
ATOM 2302 C C . ALA A 1 298 ? -3.934 -14.719 11.414 1 86 298 ALA A C 1
ATOM 2304 O O . ALA A 1 298 ? -3.459 -13.578 11.469 1 86 298 ALA A O 1
ATOM 2305 N N . GLY A 1 299 ? -4.688 -15.273 12.328 1 84.75 299 GLY A N 1
ATOM 2306 C CA . GLY A 1 299 ? -5.039 -14.5 13.508 1 84.75 299 GLY A CA 1
ATOM 2307 C C . GLY A 1 299 ? -3.84 -14.133 14.359 1 84.75 299 GLY A C 1
ATOM 2308 O O . GLY A 1 299 ? -3.734 -13 14.836 1 84.75 299 GLY A O 1
ATOM 2309 N N . ASP A 1 300 ? -2.963 -15.039 14.516 1 84.94 300 ASP A N 1
ATOM 2310 C CA . ASP A 1 300 ? -1.766 -14.797 15.32 1 84.94 300 ASP A CA 1
ATOM 2311 C C . ASP A 1 300 ? -0.87 -13.742 14.656 1 84.94 300 ASP A C 1
ATOM 2313 O O . ASP A 1 300 ? -0.334 -12.867 15.336 1 84.94 300 ASP A O 1
ATOM 2317 N N . ILE A 1 301 ? -0.762 -13.859 13.383 1 87.19 301 ILE A N 1
ATOM 2318 C CA . ILE A 1 301 ? 0.07 -12.898 12.672 1 87.19 301 ILE A CA 1
ATOM 2319 C C . ILE A 1 301 ? -0.563 -11.508 12.742 1 87.19 301 ILE A C 1
ATOM 2321 O O . ILE A 1 301 ? 0.134 -10.516 12.953 1 87.19 301 ILE A O 1
ATOM 2325 N N . LEU A 1 302 ? -1.825 -11.5 12.594 1 84.75 302 LEU A N 1
ATOM 2326 C CA . LEU A 1 302 ? -2.525 -10.227 12.648 1 84.75 302 LEU A CA 1
ATOM 2327 C C . LEU A 1 302 ? -2.33 -9.555 14 1 84.75 302 LEU A C 1
ATOM 2329 O O . LEU A 1 302 ? -2.096 -8.344 14.078 1 84.75 302 LEU A O 1
ATOM 2333 N N . LEU A 1 303 ? -2.484 -10.328 15 1 84.25 303 LEU A N 1
ATOM 2334 C CA . LEU A 1 303 ? -2.305 -9.789 16.344 1 84.25 303 LEU A CA 1
ATOM 2335 C C . LEU A 1 303 ? -0.876 -9.289 16.547 1 84.25 303 LEU A C 1
ATOM 2337 O O . LEU A 1 303 ? -0.659 -8.234 17.125 1 84.25 303 LEU A O 1
ATOM 2341 N N . LEU A 1 304 ? 0.087 -10.062 16.094 1 83.62 304 LEU A N 1
ATOM 2342 C CA . LEU A 1 304 ? 1.486 -9.664 16.203 1 83.62 304 LEU A CA 1
ATOM 2343 C C . LEU A 1 304 ? 1.751 -8.383 15.43 1 83.62 304 LEU A C 1
ATOM 2345 O O . LEU A 1 304 ? 2.434 -7.48 15.922 1 83.62 304 LEU A O 1
ATOM 2349 N N . MET A 1 305 ? 1.2 -8.344 14.242 1 81.25 305 MET A N 1
ATOM 2350 C CA . MET A 1 305 ? 1.373 -7.148 13.422 1 81.25 305 MET A CA 1
ATOM 2351 C C . MET A 1 305 ? 0.735 -5.934 14.086 1 81.25 305 MET A C 1
ATOM 2353 O O . MET A 1 305 ? 1.289 -4.836 14.039 1 81.25 305 MET A O 1
ATOM 2357 N N . SER A 1 306 ? -0.398 -6.152 14.617 1 79.56 306 SER A N 1
ATOM 2358 C CA . SER A 1 306 ? -1.076 -5.078 15.336 1 79.56 306 SER A CA 1
ATOM 2359 C C . SER A 1 306 ? -0.254 -4.605 16.531 1 79.56 306 SER A C 1
ATOM 2361 O O . SER A 1 306 ? -0.175 -3.406 16.797 1 79.56 306 SER A O 1
ATOM 2363 N N . THR A 1 307 ? 0.3 -5.535 17.219 1 81.25 307 THR A N 1
ATOM 2364 C CA . THR A 1 307 ? 1.148 -5.219 18.359 1 81.25 307 THR A CA 1
ATOM 2365 C C . THR A 1 307 ? 2.354 -4.391 17.922 1 81.25 307 THR A C 1
ATOM 2367 O O . THR A 1 307 ? 2.707 -3.41 18.578 1 81.25 307 THR A O 1
ATOM 2370 N N . LEU A 1 308 ? 2.959 -4.793 16.844 1 79.31 308 LEU A N 1
ATOM 2371 C CA . LEU A 1 308 ? 4.109 -4.059 16.328 1 79.31 308 LEU A CA 1
ATOM 2372 C C . LEU A 1 308 ? 3.715 -2.639 15.938 1 79.31 308 LEU A C 1
ATOM 2374 O O . LEU A 1 308 ? 4.465 -1.69 16.172 1 79.31 308 LEU A O 1
ATOM 2378 N N . THR A 1 309 ? 2.572 -2.51 15.344 1 75.31 309 THR A N 1
ATOM 2379 C CA . THR A 1 309 ? 2.061 -1.197 14.969 1 75.31 309 THR A CA 1
ATOM 2380 C C . THR A 1 309 ? 1.859 -0.318 16.203 1 75.31 309 THR A C 1
ATOM 2382 O O . THR A 1 309 ? 2.207 0.865 16.188 1 75.31 309 THR A O 1
ATOM 2385 N N . ILE A 1 310 ? 1.316 -0.874 17.219 1 74.5 310 ILE A N 1
ATOM 2386 C CA . ILE A 1 310 ? 1.047 -0.15 18.453 1 74.5 310 ILE A CA 1
ATOM 2387 C C . ILE A 1 310 ? 2.363 0.255 19.125 1 74.5 310 ILE A C 1
ATOM 2389 O O . ILE A 1 310 ? 2.496 1.375 19.625 1 74.5 310 ILE A O 1
ATOM 2393 N N . ILE A 1 311 ? 3.314 -0.681 19.109 1 78.31 311 ILE A N 1
ATOM 2394 C CA . ILE A 1 311 ? 4.637 -0.376 19.656 1 78.31 311 ILE A CA 1
ATOM 2395 C C . ILE A 1 311 ? 5.242 0.8 18.891 1 78.31 311 ILE A C 1
ATOM 2397 O O . ILE A 1 311 ? 5.816 1.709 19.5 1 78.31 311 ILE A O 1
ATOM 2401 N N . GLY A 1 312 ? 5.086 0.74 17.594 1 75.81 312 GLY A N 1
ATOM 2402 C CA . GLY A 1 312 ? 5.57 1.848 16.781 1 75.81 312 GLY A CA 1
ATOM 2403 C C . GLY A 1 312 ? 4.914 3.17 17.125 1 75.81 312 GLY A C 1
ATOM 2404 O O . GLY A 1 312 ? 5.582 4.207 17.172 1 75.81 312 GLY A O 1
ATOM 2405 N N . THR A 1 313 ? 3.66 3.133 17.391 1 70.5 313 THR A N 1
ATOM 2406 C CA . THR A 1 313 ? 2.926 4.34 17.75 1 70.5 313 THR A CA 1
ATOM 2407 C C . THR A 1 313 ? 3.395 4.871 19.109 1 70.5 313 THR A C 1
ATOM 2409 O O . THR A 1 313 ? 3.523 6.082 19.297 1 70.5 313 THR A O 1
ATOM 2412 N N . ILE A 1 314 ? 3.641 3.953 20.016 1 75.38 314 ILE A N 1
ATOM 2413 C CA . ILE A 1 314 ? 4.117 4.344 21.344 1 75.38 314 ILE A CA 1
ATOM 2414 C C . ILE A 1 314 ? 5.5 4.984 21.219 1 75.38 314 ILE A C 1
ATOM 2416 O O . ILE A 1 314 ? 5.785 5.988 21.875 1 75.38 314 ILE A O 1
ATOM 2420 N N . ILE A 1 315 ? 6.297 4.402 20.375 1 77.19 315 ILE A N 1
ATOM 2421 C CA . ILE A 1 315 ? 7.629 4.949 20.141 1 77.19 315 ILE A CA 1
ATOM 2422 C C . ILE A 1 315 ? 7.516 6.363 19.578 1 77.19 315 ILE A C 1
ATOM 2424 O O . ILE A 1 315 ? 8.227 7.273 20 1 77.19 315 ILE A O 1
ATOM 2428 N N . SER A 1 316 ? 6.633 6.484 18.625 1 71.25 316 SER A N 1
ATOM 2429 C CA . SER A 1 316 ? 6.398 7.793 18.031 1 71.25 316 SER A CA 1
ATOM 2430 C C . SER A 1 316 ? 5.93 8.805 19.078 1 71.25 316 SER A C 1
ATOM 2432 O O . SER A 1 316 ? 6.363 9.953 19.062 1 71.25 316 SER A O 1
ATOM 2434 N N . ASP A 1 317 ? 5.074 8.398 19.953 1 70.06 317 ASP A N 1
ATOM 2435 C CA . ASP A 1 317 ? 4.59 9.281 21.016 1 70.06 317 ASP A CA 1
ATOM 2436 C C . ASP A 1 317 ? 5.719 9.664 21.969 1 70.06 317 ASP A C 1
ATOM 2438 O O . ASP A 1 317 ? 5.793 10.805 22.422 1 70.06 317 ASP A O 1
ATOM 2442 N N . LEU A 1 318 ? 6.504 8.688 22.234 1 75.81 318 LEU A N 1
ATOM 2443 C CA . LEU A 1 318 ? 7.633 8.945 23.125 1 75.81 318 LEU A CA 1
ATOM 2444 C C . LEU A 1 318 ? 8.609 9.93 22.484 1 75.81 318 LEU A C 1
ATOM 2446 O O . LEU A 1 318 ? 9.125 10.82 23.156 1 75.81 318 LEU A O 1
ATOM 2450 N N . ILE A 1 319 ? 8.844 9.75 21.234 1 74.19 319 ILE A N 1
ATOM 2451 C CA . ILE A 1 319 ? 9.719 10.672 20.516 1 74.19 319 ILE A CA 1
ATOM 2452 C C . ILE A 1 319 ? 9.133 12.078 20.547 1 74.19 319 ILE A C 1
ATOM 2454 O O . ILE A 1 319 ? 9.852 13.047 20.797 1 74.19 319 ILE A O 1
ATOM 2458 N N . MET A 1 320 ? 7.906 12.133 20.328 1 70 320 MET A N 1
ATOM 2459 C CA . MET A 1 320 ? 7.238 13.43 20.344 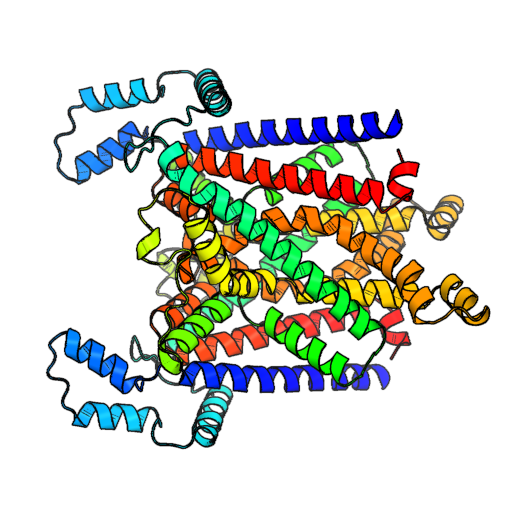1 70 320 MET A CA 1
ATOM 2460 C C . MET A 1 320 ? 7.316 14.078 21.719 1 70 320 MET A C 1
ATOM 2462 O O . MET A 1 320 ? 7.496 15.289 21.828 1 70 320 MET A O 1
ATOM 2466 N N . TYR A 1 321 ? 7.109 13.203 22.75 1 72.38 321 TYR A N 1
ATOM 2467 C CA . TYR A 1 321 ? 7.211 13.711 24.109 1 72.38 321 TYR A CA 1
ATOM 2468 C C . TYR A 1 321 ? 8.578 14.328 24.359 1 72.38 321 TYR A C 1
ATOM 2470 O O . TYR A 1 321 ? 8.68 15.375 25.016 1 72.38 321 TYR A O 1
ATOM 2478 N N . TRP A 1 322 ? 9.562 13.719 23.812 1 75.38 322 TRP A N 1
ATOM 2479 C CA . TRP A 1 322 ? 10.922 14.188 24.062 1 75.38 322 TRP A CA 1
ATOM 2480 C C . TRP A 1 322 ? 11.266 15.367 23.156 1 75.38 322 TRP A C 1
ATOM 2482 O O . TRP A 1 322 ? 12 16.266 23.562 1 75.38 322 TRP A O 1
ATOM 2492 N N . VAL A 1 323 ? 10.758 15.359 22 1 71.56 323 VAL A N 1
ATOM 2493 C CA . VAL A 1 323 ? 11.18 16.344 21.016 1 71.56 323 VAL A CA 1
ATOM 2494 C C . VAL A 1 323 ? 10.32 17.594 21.109 1 71.56 323 VAL A C 1
ATOM 2496 O O . VAL A 1 323 ? 10.797 18.703 20.875 1 71.56 323 VAL A O 1
ATOM 2499 N N . ASP A 1 324 ? 9.023 17.422 21.328 1 67.12 324 ASP A N 1
ATOM 2500 C CA . ASP A 1 324 ? 8.109 18.547 21.359 1 67.12 324 ASP A CA 1
ATOM 2501 C C . ASP A 1 324 ? 7.746 18.922 22.797 1 67.12 324 ASP A C 1
ATOM 2503 O O . ASP A 1 324 ? 6.934 18.234 23.422 1 67.12 324 ASP A O 1
ATOM 2507 N N . PRO A 1 325 ? 8.305 19.969 23.25 1 65.19 325 PRO A N 1
ATOM 2508 C CA . PRO A 1 325 ? 8.031 20.406 24.625 1 65.19 325 PRO A CA 1
ATOM 2509 C C . PRO A 1 325 ? 6.559 20.734 24.859 1 65.19 325 PRO A C 1
ATOM 2511 O O . PRO A 1 325 ? 6.098 20.734 26.016 1 65.19 325 PRO A O 1
ATOM 2514 N N . ARG A 1 326 ? 5.926 21.047 23.812 1 64.38 326 ARG A N 1
ATOM 2515 C CA . ARG A 1 326 ? 4.512 21.359 23.969 1 64.38 326 ARG A CA 1
ATOM 2516 C C . ARG A 1 326 ? 3.723 20.156 24.453 1 64.38 326 ARG A C 1
ATOM 2518 O O . ARG A 1 326 ? 2.695 20.297 25.109 1 64.38 326 ARG A O 1
ATOM 2525 N N . VAL A 1 327 ? 4.191 19.031 24 1 62.44 327 VAL A N 1
ATOM 2526 C CA . VAL A 1 327 ? 3.545 17.781 24.406 1 62.44 327 VAL A CA 1
ATOM 2527 C C . VAL A 1 327 ? 3.689 17.594 25.922 1 62.44 327 VAL A C 1
ATOM 2529 O O . VAL A 1 327 ? 2.754 17.156 26.594 1 62.44 327 VAL A O 1
ATOM 2532 N N . ARG A 1 328 ? 4.77 18 26.406 1 62.44 328 ARG A N 1
ATOM 2533 C CA . ARG A 1 328 ? 5.027 17.938 27.844 1 62.44 328 ARG A CA 1
ATOM 2534 C C . ARG A 1 328 ? 4.152 18.938 28.609 1 62.44 328 ARG A C 1
ATOM 2536 O O . ARG A 1 328 ? 3.662 18.625 29.688 1 62.44 328 ARG A O 1
ATOM 2543 N N . ALA A 1 329 ? 3.961 20.078 27.922 1 56.56 329 ALA A N 1
ATOM 2544 C CA . ALA A 1 329 ? 3.256 21.156 28.609 1 56.56 329 ALA A CA 1
ATOM 2545 C C . ALA A 1 329 ? 1.757 20.875 28.672 1 56.56 329 ALA A C 1
ATOM 2547 O O . ALA A 1 329 ? 1.066 21.359 29.562 1 56.56 329 ALA A O 1
ATOM 2548 N N . GLY A 1 330 ? 1.287 20.172 27.703 1 54.06 330 GLY A N 1
ATOM 2549 C CA . GLY A 1 330 ? -0.141 19.906 27.688 1 54.06 330 GLY A CA 1
ATOM 2550 C C . GLY A 1 330 ? -0.541 18.766 28.609 1 54.06 330 GLY A C 1
ATOM 2551 O O . GLY A 1 330 ? -1.726 18.453 28.734 1 54.06 330 GLY A O 1
ATOM 2552 N N . LEU A 1 331 ? 0.451 18.109 29.047 1 49.78 331 LEU A N 1
ATOM 2553 C CA . LEU A 1 331 ? 0.15 17.078 30.031 1 49.78 331 LEU A CA 1
ATOM 2554 C C . LEU A 1 331 ? 0.086 17.641 31.438 1 49.78 331 LEU A C 1
ATOM 2556 O O . LEU A 1 331 ? 0.787 18.609 31.75 1 49.78 331 LEU A O 1
ATOM 2560 N N . MET B 1 1 ? -4.574 37.312 -13.484 1 53.12 1 MET B N 1
ATOM 2561 C CA . MET B 1 1 ? -4.816 36.375 -14.586 1 53.12 1 MET B CA 1
ATOM 2562 C C . MET B 1 1 ? -3.506 35.781 -15.102 1 53.12 1 MET B C 1
ATOM 2564 O O . MET B 1 1 ? -3.426 34.594 -15.391 1 53.12 1 MET B O 1
ATOM 2568 N N . SER B 1 2 ? -2.381 36.719 -15.086 1 62.53 2 SER B N 1
ATOM 2569 C CA . SER B 1 2 ? -1.068 36.375 -15.617 1 62.53 2 SER B CA 1
ATOM 2570 C C . SER B 1 2 ? -0.333 35.406 -14.695 1 62.53 2 SER B C 1
ATOM 2572 O O . SER B 1 2 ? 0.317 34.469 -15.164 1 62.53 2 SER B O 1
ATOM 2574 N N . SER B 1 3 ? -0.761 35.594 -13.461 1 73.94 3 SER B N 1
ATOM 2575 C CA . SER B 1 3 ? -0.037 34.812 -12.453 1 73.94 3 SER B CA 1
ATOM 2576 C C . SER B 1 3 ? -0.481 33.375 -12.445 1 73.94 3 SER B C 1
ATOM 2578 O O . SER B 1 3 ? 0.341 32.469 -12.289 1 73.94 3 SER B O 1
ATOM 2580 N N . PHE B 1 4 ? -1.762 33.312 -12.844 1 76 4 PHE B N 1
ATOM 2581 C CA . PHE B 1 4 ? -2.332 31.969 -12.883 1 76 4 PHE B CA 1
ATOM 2582 C C . PHE B 1 4 ? -1.767 31.172 -14.047 1 76 4 PHE B C 1
ATOM 2584 O O . PHE B 1 4 ? -1.379 30.016 -13.883 1 76 4 PHE B O 1
ATOM 2591 N N . PHE B 1 5 ? -1.653 31.891 -15.203 1 77.44 5 PHE B N 1
ATOM 2592 C CA . PHE B 1 5 ? -1.193 31.203 -16.406 1 77.44 5 PHE B CA 1
ATOM 2593 C C . PHE B 1 5 ? 0.291 30.859 -16.297 1 77.44 5 PHE B C 1
ATOM 2595 O O . PHE B 1 5 ? 0.735 29.828 -16.797 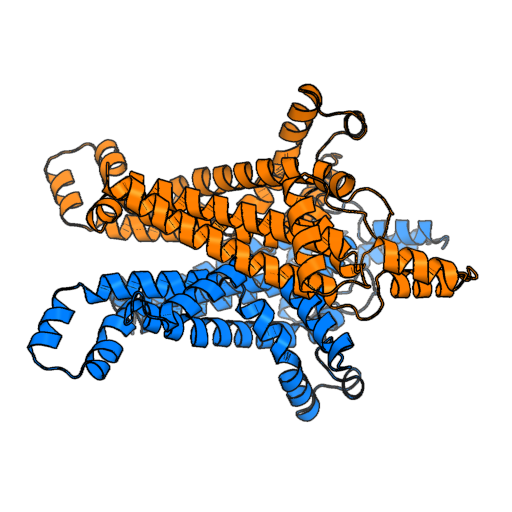1 77.44 5 PHE B O 1
ATOM 2602 N N . LEU B 1 6 ? 0.972 31.781 -15.594 1 75.5 6 LEU B N 1
ATOM 2603 C CA . LEU B 1 6 ? 2.385 31.5 -15.359 1 75.5 6 LEU B CA 1
ATOM 2604 C C . LEU B 1 6 ? 2.553 30.328 -14.398 1 75.5 6 LEU B C 1
ATOM 2606 O O . LEU B 1 6 ? 3.42 29.484 -14.602 1 75.5 6 LEU B O 1
ATOM 2610 N N . TYR B 1 7 ? 1.7 30.344 -13.453 1 73.94 7 TYR B N 1
ATOM 2611 C CA . TYR B 1 7 ? 1.719 29.266 -12.484 1 73.94 7 TYR B CA 1
ATOM 2612 C C . TYR B 1 7 ? 1.396 27.938 -13.148 1 73.94 7 TYR B C 1
ATOM 2614 O O . TYR B 1 7 ? 2.131 26.953 -12.992 1 73.94 7 TYR B O 1
ATOM 2622 N N . ILE B 1 8 ? 0.379 27.938 -13.898 1 76.06 8 ILE B N 1
ATOM 2623 C CA . ILE B 1 8 ? -0.076 26.719 -14.555 1 76.06 8 ILE B CA 1
ATOM 2624 C C . ILE B 1 8 ? 0.949 26.281 -15.602 1 76.06 8 ILE B C 1
ATOM 2626 O O . ILE B 1 8 ? 1.211 25.094 -15.766 1 76.06 8 ILE B O 1
ATOM 2630 N N . GLY B 1 9 ? 1.52 27.312 -16.281 1 76.19 9 GLY B N 1
ATOM 2631 C CA . GLY B 1 9 ? 2.525 27.016 -17.281 1 76.19 9 GLY B CA 1
ATOM 2632 C C . GLY B 1 9 ? 3.771 26.359 -16.719 1 76.19 9 GLY B C 1
ATOM 2633 O O . GLY B 1 9 ? 4.285 25.391 -17.266 1 76.19 9 GLY B O 1
ATOM 2634 N N . GLN B 1 10 ? 4.191 26.906 -15.625 1 73.62 10 GLN B N 1
ATOM 2635 C CA . GLN B 1 10 ? 5.371 26.359 -14.961 1 73.62 10 GLN B CA 1
ATOM 2636 C C . GLN B 1 10 ? 5.105 24.953 -14.445 1 73.62 10 GLN B C 1
ATOM 2638 O O . GLN B 1 10 ? 5.965 24.078 -14.547 1 73.62 10 GLN B O 1
ATOM 2643 N N . ARG B 1 11 ? 3.936 24.844 -13.969 1 72.31 11 ARG B N 1
ATOM 2644 C CA . ARG B 1 11 ? 3.564 23.531 -13.461 1 72.31 11 ARG B CA 1
ATOM 2645 C C . ARG B 1 11 ? 3.434 22.516 -14.594 1 72.31 11 ARG B C 1
ATOM 2647 O O . ARG B 1 11 ? 3.865 21.375 -14.461 1 72.31 11 ARG B O 1
ATOM 2654 N N . LEU B 1 12 ? 2.848 22.969 -15.648 1 76.75 12 LEU B N 1
ATOM 2655 C CA . LEU B 1 12 ? 2.68 22.078 -16.797 1 76.75 12 LEU B CA 1
ATOM 2656 C C . LEU B 1 12 ? 4.031 21.703 -17.391 1 76.75 12 LEU B C 1
ATOM 2658 O O . LEU B 1 12 ? 4.23 20.562 -17.828 1 76.75 12 LEU B O 1
ATOM 2662 N N . ALA B 1 13 ? 4.934 22.625 -17.391 1 76.44 13 ALA B N 1
ATOM 2663 C CA . ALA B 1 13 ? 6.277 22.344 -17.875 1 76.44 13 ALA B CA 1
ATOM 2664 C C . ALA B 1 13 ? 6.977 21.312 -17 1 76.44 13 ALA B C 1
ATOM 2666 O O . ALA B 1 13 ? 7.641 20.406 -17.516 1 76.44 13 ALA B O 1
ATOM 2667 N N . ALA B 1 14 ? 6.777 21.5 -15.805 1 70.69 14 ALA B N 1
ATOM 2668 C CA . ALA B 1 14 ? 7.375 20.547 -14.867 1 70.69 14 ALA B CA 1
ATOM 2669 C C . ALA B 1 14 ? 6.777 19.156 -15.039 1 70.69 14 ALA B C 1
ATOM 2671 O O . ALA B 1 14 ? 7.504 18.156 -15.016 1 70.69 14 ALA B O 1
ATOM 2672 N N . VAL B 1 15 ? 5.5 19.188 -15.227 1 73.12 15 VAL B N 1
ATOM 2673 C CA . VAL B 1 15 ? 4.777 17.938 -15.414 1 73.12 15 VAL B CA 1
ATOM 2674 C C . VAL B 1 15 ? 5.227 17.266 -16.719 1 73.12 15 VAL B C 1
ATOM 2676 O O . VAL B 1 15 ? 5.469 16.062 -16.75 1 73.12 15 VAL B O 1
ATOM 2679 N N . PHE B 1 16 ? 5.328 18.031 -17.719 1 76.06 16 PHE B N 1
ATOM 2680 C CA . PHE B 1 16 ? 5.75 17.516 -19.016 1 76.06 16 PHE B CA 1
ATOM 2681 C C . PHE B 1 16 ? 7.16 16.953 -18.938 1 76.06 16 PHE B C 1
ATOM 2683 O O . PHE B 1 16 ? 7.422 15.867 -19.453 1 76.06 16 PHE B O 1
ATOM 2690 N N . THR B 1 17 ? 8.008 17.672 -18.328 1 76.44 17 THR B N 1
ATOM 2691 C CA . THR B 1 17 ? 9.383 17.219 -18.172 1 76.44 17 THR B CA 1
ATOM 2692 C C . THR B 1 17 ? 9.438 15.914 -17.391 1 76.44 17 THR B C 1
ATOM 2694 O O . THR B 1 17 ? 10.164 14.992 -17.75 1 76.44 17 THR B O 1
ATOM 2697 N N . THR B 1 18 ? 8.617 15.922 -16.453 1 72.69 18 THR B N 1
ATOM 2698 C CA . THR B 1 18 ? 8.57 14.719 -15.625 1 72.69 18 THR B CA 1
ATOM 2699 C C . THR B 1 18 ? 8.07 13.523 -16.438 1 72.69 18 THR B C 1
ATOM 2701 O O . THR B 1 18 ? 8.633 12.438 -16.359 1 72.69 18 THR B O 1
ATOM 2704 N N . LEU B 1 19 ? 7.074 13.742 -17.156 1 78.12 19 LEU B N 1
ATOM 2705 C CA . LEU B 1 19 ? 6.512 12.68 -17.969 1 78.12 19 LEU B CA 1
ATOM 2706 C C . LEU B 1 19 ? 7.523 12.211 -19.016 1 78.12 19 LEU B C 1
ATOM 2708 O O . LEU B 1 19 ? 7.602 11.016 -19.312 1 78.12 19 LEU B O 1
ATOM 2712 N N . LEU B 1 20 ? 8.25 13.148 -19.516 1 82.06 20 LEU B N 1
ATOM 2713 C CA . LEU B 1 20 ? 9.273 12.805 -20.5 1 82.06 20 LEU B CA 1
ATOM 2714 C C . LEU B 1 20 ? 10.367 11.953 -19.859 1 82.06 20 LEU B C 1
ATOM 2716 O O . LEU B 1 20 ? 10.766 10.93 -20.422 1 82.06 20 LEU B O 1
ATOM 2720 N N . VAL B 1 21 ? 10.758 12.328 -18.75 1 77.94 21 VAL B N 1
ATOM 2721 C CA . VAL B 1 21 ? 11.797 11.594 -18.047 1 77.94 21 VAL B CA 1
ATOM 2722 C C . VAL B 1 21 ? 11.289 10.203 -17.688 1 77.94 21 VAL B C 1
ATOM 2724 O O . VAL B 1 21 ? 12 9.211 -17.859 1 77.94 21 VAL B O 1
ATOM 2727 N N . VAL B 1 22 ? 10.078 10.172 -17.25 1 77.31 22 VAL B N 1
ATOM 2728 C CA . VAL B 1 22 ? 9.477 8.898 -16.875 1 77.31 22 VAL B CA 1
ATOM 2729 C C . VAL B 1 22 ? 9.344 8.008 -18.109 1 77.31 22 VAL B C 1
ATOM 2731 O O . VAL B 1 22 ? 9.586 6.801 -18.031 1 77.31 22 VAL B O 1
ATOM 2734 N N . SER B 1 23 ? 8.922 8.672 -19.156 1 82.5 23 SER B N 1
ATOM 2735 C CA . SER B 1 23 ? 8.758 7.895 -20.375 1 82.5 23 SER B CA 1
ATOM 2736 C C . SER B 1 23 ? 10.086 7.297 -20.828 1 82.5 23 SER B C 1
ATOM 2738 O O . SER B 1 23 ? 10.133 6.16 -21.312 1 82.5 23 SER B O 1
ATOM 2740 N N . ILE B 1 24 ? 11.133 8 -20.703 1 82.44 24 ILE B N 1
ATOM 2741 C CA . ILE B 1 24 ? 12.453 7.508 -21.062 1 82.44 24 ILE B CA 1
ATOM 2742 C C . ILE B 1 24 ? 12.852 6.359 -20.141 1 82.44 24 ILE B C 1
ATOM 2744 O O . ILE B 1 24 ? 13.352 5.328 -20.594 1 82.44 24 ILE B O 1
ATOM 2748 N N . LEU B 1 25 ? 12.562 6.512 -18.953 1 76.25 25 LEU B N 1
ATOM 2749 C CA . LEU B 1 25 ? 12.891 5.473 -17.984 1 76.25 25 LEU B CA 1
ATOM 2750 C C . LEU B 1 25 ? 12.086 4.207 -18.25 1 76.25 25 LEU B C 1
ATOM 2752 O O . LEU B 1 25 ? 12.617 3.098 -18.156 1 76.25 25 LEU B O 1
ATOM 2756 N N . VAL B 1 26 ? 10.852 4.414 -18.516 1 79.75 26 VAL B N 1
ATOM 2757 C CA . VAL B 1 26 ? 9.977 3.283 -18.812 1 79.75 26 VAL B CA 1
ATOM 2758 C C . VAL B 1 26 ? 10.5 2.545 -20.047 1 79.75 26 VAL B C 1
ATOM 2760 O O . VAL B 1 26 ? 10.484 1.313 -20.094 1 79.75 26 VAL B O 1
ATOM 2763 N N . PHE B 1 27 ? 10.945 3.297 -21 1 81.12 27 PHE B N 1
ATOM 2764 C CA . PHE B 1 27 ? 11.453 2.676 -22.219 1 81.12 27 PHE B CA 1
ATOM 2765 C C . PHE B 1 27 ? 12.727 1.89 -21.938 1 81.12 27 PHE B C 1
ATOM 2767 O O . PHE B 1 27 ? 12.945 0.821 -22.516 1 81.12 27 PHE B O 1
ATOM 2774 N N . VAL B 1 28 ? 13.531 2.447 -21.125 1 75.62 28 VAL B N 1
ATOM 2775 C CA . VAL B 1 28 ? 14.734 1.719 -20.734 1 75.62 28 VAL B CA 1
ATOM 2776 C C . VAL B 1 28 ? 14.352 0.396 -20.078 1 75.62 28 VAL B C 1
ATOM 2778 O O . VAL B 1 28 ? 15 -0.628 -20.297 1 75.62 28 VAL B O 1
ATOM 2781 N N . VAL B 1 29 ? 13.312 0.365 -19.328 1 73.31 29 VAL B N 1
ATOM 2782 C CA . VAL B 1 29 ? 12.82 -0.837 -18.672 1 73.31 29 VAL B CA 1
ATOM 2783 C C . VAL B 1 29 ? 12.305 -1.831 -19.703 1 73.31 29 VAL B C 1
ATOM 2785 O O . VAL B 1 29 ? 12.531 -3.037 -19.578 1 73.31 29 VAL B O 1
ATOM 2788 N N . ILE B 1 30 ? 11.586 -1.247 -20.609 1 73 30 ILE B N 1
ATOM 2789 C CA . ILE B 1 30 ? 11.055 -2.086 -21.688 1 73 30 ILE B CA 1
ATOM 2790 C C . ILE B 1 30 ? 12.203 -2.799 -22.391 1 73 30 ILE B C 1
ATOM 2792 O O . ILE B 1 30 ? 12.086 -3.969 -22.766 1 73 30 ILE B O 1
ATOM 2796 N N . ASP B 1 31 ? 13.289 -2.137 -22.406 1 72.44 31 ASP B N 1
ATOM 2797 C CA . ASP B 1 31 ? 14.414 -2.654 -23.172 1 72.44 31 ASP B CA 1
ATOM 2798 C C . ASP B 1 31 ? 15.312 -3.539 -22.312 1 72.44 31 ASP B C 1
ATOM 2800 O O . ASP B 1 31 ? 16.312 -4.07 -22.781 1 72.44 31 ASP B O 1
ATOM 2804 N N . LEU B 1 32 ? 15.117 -3.678 -21.109 1 66.06 32 LEU B N 1
ATOM 2805 C CA . LEU B 1 32 ? 15.984 -4.348 -20.156 1 66.06 32 LEU B CA 1
ATOM 2806 C C . LEU B 1 32 ? 16.109 -5.836 -20.469 1 66.06 32 LEU B C 1
ATOM 2808 O O . LEU B 1 32 ? 17.203 -6.391 -20.469 1 66.06 32 LEU B O 1
ATOM 2812 N N . PRO B 1 33 ? 15.047 -6.715 -20.344 1 58.69 33 PRO B N 1
ATOM 2813 C CA . PRO B 1 33 ? 15.242 -8.156 -20.516 1 58.69 33 PRO B CA 1
ATOM 2814 C C . PRO B 1 33 ? 16.031 -8.5 -21.766 1 58.69 33 PRO B C 1
ATOM 2816 O O . PRO B 1 33 ? 15.828 -7.883 -22.828 1 58.69 33 PRO B O 1
ATOM 2819 N N . PRO B 1 34 ? 17.312 -8.883 -21.484 1 54.44 34 PRO B N 1
ATOM 2820 C CA . PRO B 1 34 ? 18.094 -9.195 -22.688 1 54.44 34 PRO B CA 1
ATOM 2821 C C . PRO B 1 34 ? 17.219 -9.68 -23.844 1 54.44 34 PRO B C 1
ATOM 2823 O O . PRO B 1 34 ? 17.516 -9.406 -25.016 1 54.44 34 PRO B O 1
ATOM 2826 N N . GLY B 1 35 ? 16.75 -11.039 -23.688 1 46.16 35 GLY B N 1
ATOM 2827 C CA . GLY B 1 35 ? 16.234 -11.727 -24.859 1 46.16 35 GLY B CA 1
ATOM 2828 C C . GLY B 1 35 ? 15.016 -11.047 -25.453 1 46.16 35 GLY B C 1
ATOM 2829 O O . GLY B 1 35 ? 14.266 -10.367 -24.75 1 46.16 35 GLY B O 1
ATOM 2830 N N . ASP B 1 36 ? 15.398 -10.375 -26.547 1 46.53 36 ASP B N 1
ATOM 2831 C CA . ASP B 1 36 ? 14.312 -9.812 -27.344 1 46.53 36 ASP B CA 1
ATOM 2832 C C . ASP B 1 36 ? 13.023 -10.602 -27.125 1 46.53 36 ASP B C 1
ATOM 2834 O O . ASP B 1 36 ? 13.062 -11.789 -26.812 1 46.53 36 ASP B O 1
ATOM 2838 N N . PHE B 1 37 ? 12.023 -9.906 -26.562 1 46.88 37 PHE B N 1
ATOM 2839 C CA . PHE B 1 37 ? 10.75 -10.609 -26.547 1 46.88 37 PHE B CA 1
ATOM 2840 C C . PHE B 1 37 ? 10.805 -11.844 -27.453 1 46.88 37 PHE B C 1
ATOM 2842 O O . PHE B 1 37 ? 10.258 -12.891 -27.094 1 46.88 37 PHE B O 1
ATOM 2849 N N . ALA B 1 38 ? 11.555 -11.57 -28.484 1 49.34 38 ALA B N 1
ATOM 2850 C CA . ALA B 1 38 ? 11.68 -12.648 -29.453 1 49.34 38 ALA B CA 1
ATOM 2851 C C . ALA B 1 38 ? 12.422 -13.844 -28.875 1 49.34 38 ALA B C 1
ATOM 2853 O O . ALA B 1 38 ? 12.008 -14.992 -29.062 1 49.34 38 ALA B O 1
ATOM 2854 N N . SER B 1 39 ? 13.391 -13.438 -28.109 1 51.91 39 SER B N 1
ATOM 2855 C CA . SER B 1 39 ? 14.148 -14.57 -27.562 1 51.91 39 SER B CA 1
ATOM 2856 C C . SER B 1 39 ? 13.406 -15.234 -26.422 1 51.91 39 SER B C 1
ATOM 2858 O O . SER B 1 39 ? 13.445 -16.469 -26.281 1 51.91 39 SER B O 1
ATOM 2860 N N . ALA B 1 40 ? 12.797 -14.438 -25.594 1 52.62 40 ALA B N 1
ATOM 2861 C CA . ALA B 1 40 ? 12.008 -15.023 -24.516 1 52.62 40 ALA B CA 1
ATOM 2862 C C . ALA B 1 40 ? 10.852 -15.859 -25.078 1 52.62 40 ALA B C 1
ATOM 2864 O O . ALA B 1 40 ? 10.562 -16.938 -24.562 1 52.62 40 ALA B O 1
ATOM 2865 N N . LYS B 1 41 ? 10.203 -15.281 -25.984 1 53.47 41 LYS B N 1
ATOM 2866 C CA . LYS B 1 41 ? 9.164 -16.031 -26.688 1 53.47 41 LYS B CA 1
ATOM 2867 C C . LYS B 1 41 ? 9.742 -17.297 -27.328 1 53.47 41 LYS B C 1
ATOM 2869 O O . LYS B 1 41 ? 9.117 -18.359 -27.297 1 53.47 41 LYS B O 1
ATOM 2874 N N . ILE B 1 42 ? 10.992 -17.094 -27.828 1 53.72 42 ILE B N 1
ATOM 2875 C CA . ILE B 1 42 ? 11.664 -18.234 -28.438 1 53.72 42 ILE B CA 1
ATOM 2876 C C . ILE B 1 42 ? 11.984 -19.266 -27.344 1 53.72 42 ILE B C 1
ATOM 2878 O O . ILE B 1 42 ? 11.773 -20.469 -27.547 1 53.72 42 ILE B O 1
ATOM 2882 N N . ALA B 1 43 ? 12.469 -18.688 -26.359 1 54.69 43 ALA B N 1
ATOM 2883 C CA . ALA B 1 43 ? 12.836 -19.609 -25.281 1 54.69 43 ALA B CA 1
ATOM 2884 C C . ALA B 1 43 ? 11.609 -20.328 -24.719 1 54.69 43 ALA B C 1
ATOM 2886 O O . ALA B 1 43 ? 11.648 -21.516 -24.438 1 54.69 43 ALA B O 1
ATOM 2887 N N . GLU B 1 44 ? 10.617 -19.531 -24.453 1 52.41 44 GLU B N 1
ATOM 2888 C CA . GLU B 1 44 ? 9.359 -20.125 -24.031 1 52.41 44 GLU B CA 1
ATOM 2889 C C . GLU B 1 44 ? 8.836 -21.125 -25.062 1 52.41 44 GLU B C 1
ATOM 2891 O O . GLU B 1 44 ? 8.398 -22.219 -24.703 1 52.41 44 GLU B O 1
ATOM 2896 N N . MET B 1 45 ? 8.852 -20.547 -26.344 1 51.5 45 MET B N 1
ATOM 2897 C CA . MET B 1 45 ? 8.43 -21.453 -27.406 1 51.5 45 MET B CA 1
ATOM 2898 C C . MET B 1 45 ? 9.344 -22.672 -27.484 1 51.5 45 MET B C 1
ATOM 2900 O O . MET B 1 45 ? 8.883 -23.797 -27.688 1 51.5 45 MET B O 1
ATOM 2904 N N . ALA B 1 46 ? 10.656 -22.359 -27.359 1 52.78 46 ALA B N 1
ATOM 2905 C CA . ALA B 1 46 ? 11.594 -23.484 -27.328 1 52.78 46 ALA B CA 1
ATOM 2906 C C . ALA B 1 46 ? 11.32 -24.406 -26.156 1 52.78 46 ALA B C 1
ATOM 2908 O O . ALA B 1 46 ? 11.375 -25.625 -26.281 1 52.78 46 ALA B O 1
ATOM 2909 N N . ALA B 1 47 ? 11.094 -23.844 -25.031 1 51.28 47 ALA B N 1
ATOM 2910 C CA . ALA B 1 47 ? 10.805 -24.625 -23.844 1 51.28 47 ALA B CA 1
ATOM 2911 C C . ALA B 1 47 ? 9.523 -25.438 -24.016 1 51.28 47 ALA B C 1
ATOM 2913 O O . ALA B 1 47 ? 9.383 -26.516 -23.438 1 51.28 47 ALA B O 1
ATOM 2914 N N . MET B 1 48 ? 8.508 -24.859 -24.594 1 47.69 48 MET B N 1
ATOM 2915 C CA . MET B 1 48 ? 7.27 -25.562 -24.875 1 47.69 48 MET B CA 1
ATOM 2916 C C . MET B 1 48 ? 7.457 -26.531 -26.047 1 47.69 48 MET B C 1
ATOM 2918 O O . MET B 1 48 ? 6.496 -27.156 -26.5 1 47.69 48 MET B O 1
ATOM 2922 N N . GLY B 1 49 ? 8.617 -26.812 -26.375 1 49.56 49 GLY B N 1
ATOM 2923 C CA . GLY B 1 49 ? 8.945 -27.828 -27.359 1 49.56 49 GLY B CA 1
ATOM 2924 C C . GLY B 1 49 ? 8.75 -27.375 -28.781 1 49.56 49 GLY B C 1
ATOM 2925 O O . GLY B 1 49 ? 8.742 -28.188 -29.703 1 49.56 49 GLY B O 1
ATOM 2926 N N . GLN B 1 50 ? 8.164 -26.312 -29.031 1 49.31 50 GLN B N 1
ATOM 2927 C CA . GLN B 1 50 ? 7.863 -25.938 -30.406 1 49.31 50 GLN B CA 1
ATOM 2928 C C . GLN B 1 50 ? 9.109 -25.422 -31.125 1 49.31 50 GLN B C 1
ATOM 2930 O O . GLN B 1 50 ? 9.953 -24.75 -30.5 1 49.31 50 GLN B O 1
ATOM 2935 N N . ASP B 1 51 ? 9.562 -26.234 -32.188 1 47.75 51 ASP B N 1
ATOM 2936 C CA . ASP B 1 51 ? 10.672 -25.938 -33.062 1 47.75 51 ASP B CA 1
ATOM 2937 C C . ASP B 1 51 ? 10.617 -24.5 -33.562 1 47.75 51 ASP B C 1
ATOM 2939 O O . ASP B 1 51 ? 9.656 -24.094 -34.219 1 47.75 51 ASP B O 1
ATOM 2943 N N . VAL B 1 52 ? 10.773 -23.594 -32.719 1 52.41 52 VAL B N 1
ATOM 2944 C CA . VAL B 1 52 ? 10.695 -22.219 -33.188 1 52.41 52 VAL B CA 1
ATOM 2945 C C . VAL B 1 52 ? 11.758 -21.969 -34.25 1 52.41 52 VAL B C 1
ATOM 2947 O O . VAL B 1 52 ? 12.938 -22.25 -34.031 1 52.41 52 VAL B O 1
ATOM 2950 N N . ASP B 1 53 ? 11.375 -22 -35.531 1 52.53 53 ASP B N 1
ATOM 2951 C CA . ASP B 1 53 ? 12.203 -21.672 -36.688 1 52.53 53 ASP B CA 1
ATOM 2952 C C . ASP B 1 53 ? 12.961 -20.359 -36.5 1 52.53 53 ASP B C 1
ATOM 2954 O O . ASP B 1 53 ? 12.375 -19.375 -36.062 1 52.53 53 ASP B O 1
ATOM 2958 N N . PRO B 1 54 ? 14.195 -20.422 -36.312 1 57.09 54 PRO B N 1
ATOM 2959 C CA . PRO B 1 54 ? 15.062 -19.234 -36.219 1 57.09 54 PRO B CA 1
ATOM 2960 C C . PRO B 1 54 ? 14.539 -18.062 -37.062 1 57.09 54 PRO B C 1
ATOM 2962 O O . PRO B 1 54 ? 14.703 -16.906 -36.688 1 57.09 54 PRO B O 1
ATOM 2965 N N . GLU B 1 55 ? 13.93 -18.359 -38.156 1 57.78 55 GLU B N 1
ATOM 2966 C CA . GLU B 1 55 ? 13.406 -17.281 -38.969 1 57.78 55 GLU B CA 1
ATOM 2967 C C . GLU B 1 55 ? 12.266 -16.547 -38.281 1 57.78 55 GLU B C 1
ATOM 2969 O O . GLU B 1 55 ? 12.109 -15.344 -38.438 1 57.78 55 GLU B O 1
ATOM 2974 N N . GLN B 1 56 ? 11.578 -17.281 -37.5 1 56.12 56 GLN B N 1
ATOM 2975 C CA . GLN B 1 56 ? 10.469 -16.656 -36.781 1 56.12 56 GLN B CA 1
ATOM 2976 C C . GLN B 1 56 ? 10.969 -15.703 -35.719 1 56.12 56 GLN B C 1
ATOM 2978 O O . GLN B 1 56 ? 10.344 -14.672 -35.438 1 56.12 56 GLN B O 1
ATOM 2983 N N . ILE B 1 57 ? 12.109 -16.031 -35.219 1 56.66 57 ILE B N 1
ATOM 2984 C CA . ILE B 1 57 ? 12.734 -15.156 -34.25 1 56.66 57 ILE B CA 1
ATOM 2985 C C . ILE B 1 57 ? 13.094 -13.82 -34.906 1 56.66 57 ILE B C 1
ATOM 2987 O O . ILE B 1 57 ? 12.875 -12.758 -34.312 1 56.66 57 ILE B O 1
ATOM 2991 N N . LEU B 1 58 ? 13.656 -13.961 -36.062 1 57.38 58 LEU B N 1
ATOM 2992 C CA . LEU B 1 58 ? 14.047 -12.758 -36.812 1 57.38 58 LEU B CA 1
ATOM 2993 C C . LEU B 1 58 ? 12.828 -11.906 -37.125 1 57.38 58 LEU B C 1
ATOM 2995 O O . LEU B 1 58 ? 12.891 -10.68 -37.062 1 57.38 58 LEU B O 1
ATOM 2999 N N . VAL B 1 59 ? 11.789 -12.586 -37.406 1 56.12 59 VAL B N 1
ATOM 3000 C CA . VAL B 1 59 ? 10.562 -11.867 -37.75 1 56.12 59 VAL B CA 1
ATOM 3001 C C . VAL B 1 59 ? 10.008 -11.18 -36.5 1 56.12 59 VAL B C 1
ATOM 3003 O O . VAL B 1 59 ? 9.57 -10.023 -36.562 1 56.12 59 VAL B O 1
ATOM 3006 N N . LEU B 1 60 ? 10.102 -11.867 -35.438 1 56.84 60 LEU B N 1
ATOM 3007 C CA . LEU B 1 60 ? 9.586 -11.273 -34.188 1 56.84 60 LEU B CA 1
ATOM 3008 C C . LEU B 1 60 ? 10.453 -10.094 -33.75 1 56.84 60 LEU B C 1
ATOM 3010 O O . LEU B 1 60 ? 9.938 -9.078 -33.281 1 56.84 60 LEU B O 1
ATOM 3014 N N . ARG B 1 61 ? 11.773 -10.258 -34.062 1 59.22 61 ARG B N 1
ATOM 3015 C CA . ARG B 1 61 ? 12.68 -9.156 -33.719 1 59.22 61 ARG B CA 1
ATOM 3016 C C . ARG B 1 61 ? 12.391 -7.934 -34.594 1 59.22 61 ARG B C 1
ATOM 3018 O O . ARG B 1 61 ? 12.438 -6.801 -34.094 1 59.22 61 ARG B O 1
ATOM 3025 N N . GLU B 1 62 ? 12.172 -8.25 -35.875 1 58.44 62 GLU B N 1
ATOM 3026 C CA . GLU B 1 62 ? 11.852 -7.168 -36.781 1 58.44 62 GLU B CA 1
ATOM 3027 C C . GLU B 1 62 ? 10.508 -6.531 -36.438 1 58.44 62 GLU B C 1
ATOM 3029 O O . GLU B 1 62 ? 10.359 -5.312 -36.531 1 58.44 62 GLU B O 1
ATOM 3034 N N . MET B 1 63 ? 9.664 -7.387 -36.062 1 55.69 63 MET B N 1
ATOM 3035 C CA . MET B 1 63 ? 8.32 -6.902 -35.75 1 55.69 63 MET B CA 1
ATOM 3036 C C . MET B 1 63 ? 8.344 -5.996 -34.531 1 55.69 63 MET B C 1
ATOM 3038 O O . MET B 1 63 ? 7.621 -5 -34.469 1 55.69 63 MET B O 1
ATOM 3042 N N . PHE B 1 64 ? 9.266 -6.312 -33.688 1 57.44 64 PHE B N 1
ATOM 3043 C CA . PHE B 1 64 ? 9.266 -5.523 -32.469 1 57.44 64 PHE B CA 1
ATOM 3044 C C . PHE B 1 64 ? 10.344 -4.449 -32.5 1 57.44 64 PHE B C 1
ATOM 3046 O O . PHE B 1 64 ? 10.562 -3.738 -31.516 1 57.44 64 PHE B O 1
ATOM 3053 N N . GLY B 1 65 ? 10.867 -4.238 -33.75 1 59.09 65 GLY B N 1
ATOM 3054 C CA . GLY B 1 65 ? 11.82 -3.18 -34.031 1 59.09 65 GLY B CA 1
ATOM 3055 C C . GLY B 1 65 ? 13.086 -3.291 -33.219 1 59.09 65 GLY B C 1
ATOM 3056 O O . GLY B 1 65 ? 13.711 -2.279 -32.875 1 59.09 65 GLY B O 1
ATOM 3057 N N . LEU B 1 66 ? 13.383 -4.473 -32.719 1 60.81 66 LEU B N 1
ATOM 3058 C CA . LEU B 1 66 ? 14.531 -4.66 -31.859 1 60.81 66 LEU B CA 1
ATOM 3059 C C . LEU B 1 66 ? 15.836 -4.441 -32.594 1 60.81 66 LEU B C 1
ATOM 3061 O O . LEU B 1 66 ? 16.906 -4.324 -32 1 60.81 66 LEU B O 1
ATOM 3065 N N . ASP B 1 67 ? 15.719 -4.262 -33.938 1 62.59 67 ASP B N 1
ATOM 3066 C CA . ASP B 1 67 ? 16.875 -3.99 -34.781 1 62.59 67 ASP B CA 1
ATOM 3067 C C . ASP B 1 67 ? 17.156 -2.492 -34.875 1 62.59 67 ASP B C 1
ATOM 3069 O O . ASP B 1 67 ? 18.219 -2.078 -35.344 1 62.59 67 ASP B O 1
ATOM 3073 N N . LYS B 1 68 ? 16.266 -1.778 -34.469 1 70.69 68 LYS B N 1
ATOM 3074 C CA . LYS B 1 68 ? 16.438 -0.333 -34.562 1 70.69 68 LYS B CA 1
ATOM 3075 C C . LYS B 1 68 ? 17.125 0.227 -33.312 1 70.69 68 LYS B C 1
ATOM 3077 O O . LYS B 1 68 ? 17.062 -0.381 -32.25 1 70.69 68 LYS B O 1
ATOM 3082 N N . PRO B 1 69 ? 17.859 1.367 -33.594 1 74.69 69 PRO B N 1
ATOM 3083 C CA . PRO B 1 69 ? 18.469 2.031 -32.438 1 74.69 69 PRO B CA 1
ATOM 3084 C C . PRO B 1 69 ? 17.453 2.398 -31.375 1 74.69 69 PRO B C 1
ATOM 3086 O O . PRO B 1 69 ? 16.266 2.553 -31.672 1 74.69 69 PRO B O 1
ATOM 3089 N N . LEU B 1 70 ? 17.922 2.428 -30.203 1 74.88 70 LEU B N 1
ATOM 3090 C CA . LEU B 1 70 ? 17.109 2.65 -29.016 1 74.88 70 LEU B CA 1
ATOM 3091 C C . LEU B 1 70 ? 16.25 3.9 -29.156 1 74.88 70 LEU B C 1
ATOM 3093 O O . LEU B 1 70 ? 15.078 3.902 -28.781 1 74.88 70 LEU B O 1
ATOM 3097 N N . HIS B 1 71 ? 16.891 4.938 -29.797 1 80.5 71 HIS B N 1
ATOM 3098 C CA . HIS B 1 71 ? 16.172 6.203 -29.891 1 80.5 71 HIS B CA 1
ATOM 3099 C C . HIS B 1 71 ? 14.992 6.094 -30.859 1 80.5 71 HIS B C 1
ATOM 3101 O O . HIS B 1 71 ? 13.938 6.695 -30.625 1 80.5 71 HIS B O 1
ATOM 3107 N N . GLU B 1 72 ? 15.094 5.344 -31.922 1 80 72 GLU B N 1
ATOM 3108 C CA . GLU B 1 72 ? 14.008 5.16 -32.875 1 80 72 GLU B CA 1
ATOM 3109 C C . GLU B 1 72 ? 12.883 4.316 -32.281 1 80 72 GLU B C 1
ATOM 3111 O O . GLU B 1 72 ? 11.703 4.586 -32.531 1 80 72 GLU B O 1
ATOM 3116 N N . ARG B 1 73 ? 13.383 3.383 -31.547 1 79.12 73 ARG B N 1
ATOM 3117 C CA . ARG B 1 73 ? 12.391 2.543 -30.891 1 79.12 73 ARG B CA 1
ATOM 3118 C C . ARG B 1 73 ? 11.578 3.344 -29.875 1 79.12 73 ARG B C 1
ATOM 3120 O O . ARG B 1 73 ? 10.367 3.148 -29.734 1 79.12 73 ARG B O 1
ATOM 3127 N N . TYR B 1 74 ? 12.344 4.188 -29.281 1 83.12 74 TYR B N 1
ATOM 3128 C CA . TYR B 1 74 ? 11.672 5.051 -28.312 1 83.12 74 TYR B CA 1
ATOM 3129 C C . TYR B 1 74 ? 10.656 5.953 -29 1 83.12 74 TYR B C 1
ATOM 3131 O O . TYR B 1 74 ? 9.523 6.086 -28.531 1 83.12 74 TYR B O 1
ATOM 3139 N N . ILE B 1 75 ? 11.023 6.562 -30.047 1 82 75 ILE B N 1
ATOM 3140 C CA . ILE B 1 75 ? 10.164 7.488 -30.766 1 82 75 ILE B CA 1
ATOM 3141 C C . ILE B 1 75 ? 8.961 6.738 -31.344 1 82 75 ILE B C 1
ATOM 3143 O O . ILE B 1 75 ? 7.84 7.25 -31.328 1 82 75 ILE B O 1
ATOM 3147 N N . SER B 1 76 ? 9.219 5.551 -31.781 1 78.81 76 SER B N 1
ATOM 3148 C CA . SER B 1 76 ? 8.133 4.734 -32.312 1 78.81 76 SER B CA 1
ATOM 3149 C C . SER B 1 76 ? 7.137 4.359 -31.234 1 78.81 76 SER B C 1
ATOM 3151 O O . SER B 1 76 ? 5.922 4.418 -31.453 1 78.81 76 SER B O 1
ATOM 3153 N N . TRP B 1 77 ? 7.676 3.984 -30.125 1 79.19 77 TRP B N 1
ATOM 3154 C CA . TRP B 1 77 ? 6.824 3.613 -29 1 79.19 77 TRP B CA 1
ATOM 3155 C C . TRP B 1 77 ? 6.004 4.805 -28.516 1 79.19 77 TRP B C 1
ATOM 3157 O O . TRP B 1 77 ? 4.789 4.703 -28.344 1 79.19 77 TRP B O 1
ATOM 3167 N N . MET B 1 78 ? 6.652 5.875 -28.422 1 81.31 78 MET B N 1
ATOM 3168 C CA . MET B 1 78 ? 5.98 7.094 -27.969 1 81.31 78 MET B CA 1
ATOM 3169 C C . MET B 1 78 ? 4.945 7.547 -29 1 81.31 78 MET B C 1
ATOM 3171 O O . MET B 1 78 ? 3.854 7.984 -28.641 1 81.31 78 MET B O 1
ATOM 3175 N N . GLY B 1 79 ? 5.375 7.52 -30.25 1 77.75 79 GLY B N 1
ATOM 3176 C CA . GLY B 1 79 ? 4.453 7.852 -31.312 1 77.75 79 GLY B CA 1
ATOM 3177 C C . GLY B 1 79 ? 3.223 6.969 -31.344 1 77.75 79 GLY B C 1
ATOM 3178 O O . GLY B 1 79 ? 2.109 7.449 -31.562 1 77.75 79 GLY B O 1
ATOM 3179 N N . GLY B 1 80 ? 3.406 5.723 -31.094 1 77.62 80 GLY B N 1
ATOM 3180 C CA . GLY B 1 80 ? 2.291 4.793 -31 1 77.62 80 GLY B CA 1
ATOM 3181 C C . GLY B 1 80 ? 1.352 5.09 -29.844 1 77.62 80 GLY B C 1
ATOM 3182 O O . GLY B 1 80 ? 0.13 5.023 -30 1 77.62 80 GLY B O 1
ATOM 3183 N N . LEU B 1 81 ? 1.885 5.422 -28.75 1 75.31 81 LEU B N 1
ATOM 3184 C CA . LEU B 1 81 ? 1.097 5.754 -27.578 1 75.31 81 LEU B CA 1
ATOM 3185 C C . LEU B 1 81 ? 0.198 6.957 -27.844 1 75.31 81 LEU B C 1
ATOM 3187 O O . LEU B 1 81 ? -0.957 6.98 -27.406 1 75.31 81 LEU B O 1
ATOM 3191 N N . LEU B 1 82 ? 0.8 7.93 -28.547 1 75.56 82 LEU B N 1
ATOM 3192 C CA . LEU B 1 82 ? 0.057 9.156 -28.828 1 75.56 82 LEU B CA 1
ATOM 3193 C C . LEU B 1 82 ? -1.034 8.906 -29.859 1 75.56 82 LEU B C 1
ATOM 3195 O O . LEU B 1 82 ? -2.049 9.609 -29.875 1 75.56 82 LEU B O 1
ATOM 3199 N N . THR B 1 83 ? -0.834 7.875 -30.703 1 75.94 83 THR B N 1
ATOM 3200 C CA . THR B 1 83 ? -1.795 7.594 -31.75 1 75.94 83 THR B CA 1
ATOM 3201 C C . THR B 1 83 ? -2.719 6.445 -31.359 1 75.94 83 THR B C 1
ATOM 3203 O O . THR B 1 83 ? -3.627 6.086 -32.125 1 75.94 83 THR B O 1
ATOM 3206 N N . GLY B 1 84 ? -2.463 5.941 -30.156 1 74.38 84 GLY B N 1
ATOM 3207 C CA . GLY B 1 84 ? -3.328 4.887 -29.656 1 74.38 84 GLY B CA 1
ATOM 3208 C C . GLY B 1 84 ? -2.822 3.494 -29.984 1 74.38 84 GLY B C 1
ATOM 3209 O O . GLY B 1 84 ? -3.49 2.5 -29.688 1 74.38 84 GLY B O 1
ATOM 3210 N N . ASP B 1 85 ? -1.827 3.43 -30.781 1 78.31 85 ASP B N 1
ATOM 3211 C CA . ASP B 1 85 ? -1.201 2.145 -31.078 1 78.31 85 ASP B CA 1
ATOM 3212 C C . ASP B 1 85 ? -0.191 1.767 -29.984 1 78.31 85 ASP B C 1
ATOM 3214 O O . ASP B 1 85 ? 0.968 2.186 -30.047 1 78.31 85 ASP B O 1
ATOM 3218 N N . LEU B 1 86 ? -0.615 1.01 -29.062 1 79.25 86 LEU B N 1
ATOM 3219 C CA . LEU B 1 86 ? 0.184 0.697 -27.891 1 79.25 86 LEU B CA 1
ATOM 3220 C C . LEU B 1 86 ? 1.021 -0.557 -28.109 1 79.25 86 LEU B C 1
ATOM 3222 O O . LEU B 1 86 ? 1.725 -1.012 -27.219 1 79.25 86 LEU B O 1
ATOM 3226 N N . GLY B 1 87 ? 0.942 -1.083 -29.297 1 76.19 87 GLY B N 1
ATOM 3227 C CA . GLY B 1 87 ? 1.688 -2.293 -29.609 1 76.19 87 GLY B CA 1
ATOM 3228 C C . GLY B 1 87 ? 0.946 -3.562 -29.234 1 76.19 87 GLY B C 1
ATOM 3229 O O . GLY B 1 87 ? -0.276 -3.549 -29.078 1 76.19 87 GLY B O 1
ATOM 3230 N N . LEU B 1 88 ? 1.702 -4.691 -29.297 1 74.62 88 LEU B N 1
ATOM 3231 C CA . LEU B 1 88 ? 1.125 -6 -29.016 1 74.62 88 LEU B CA 1
ATOM 3232 C C . LEU B 1 88 ? 1.708 -6.586 -27.734 1 74.62 88 LEU B C 1
ATOM 3234 O O . LEU B 1 88 ? 2.881 -6.363 -27.422 1 74.62 88 LEU B O 1
ATOM 3238 N N . SER B 1 89 ? 0.765 -7.145 -26.984 1 76.19 89 SER B N 1
ATOM 3239 C CA . SER B 1 89 ? 1.21 -7.914 -25.844 1 76.19 89 SER B CA 1
ATOM 3240 C C . SER B 1 89 ? 2.092 -9.086 -26.266 1 76.19 89 SER B C 1
ATOM 3242 O O . SER B 1 89 ? 1.762 -9.805 -27.203 1 76.19 89 SER B O 1
ATOM 3244 N N . LEU B 1 90 ? 3.148 -9.227 -25.547 1 69.38 90 LEU B N 1
ATOM 3245 C CA . LEU B 1 90 ? 4.066 -10.32 -25.859 1 69.38 90 LEU B CA 1
ATOM 3246 C C . LEU B 1 90 ? 3.514 -11.648 -25.359 1 69.38 90 LEU B C 1
ATOM 3248 O O . LEU B 1 90 ? 3.879 -12.711 -25.875 1 69.38 90 LEU B O 1
ATOM 3252 N N . VAL B 1 91 ? 2.654 -11.523 -24.406 1 68.75 91 VAL B N 1
ATOM 3253 C CA . VAL B 1 91 ? 2.174 -12.727 -23.734 1 68.75 91 VAL B CA 1
ATOM 3254 C C . VAL B 1 91 ? 0.959 -13.281 -24.484 1 68.75 91 VAL B C 1
ATOM 3256 O O . VAL B 1 91 ? 0.896 -14.477 -24.766 1 68.75 91 VAL B O 1
ATOM 3259 N N . ASN B 1 92 ? 0.018 -12.438 -24.781 1 70.81 92 ASN B N 1
ATOM 3260 C CA . ASN B 1 92 ? -1.213 -12.969 -25.359 1 70.81 92 ASN B CA 1
ATOM 3261 C C . ASN B 1 92 ? -1.378 -12.539 -26.812 1 70.81 92 ASN B C 1
ATOM 3263 O O . ASN B 1 92 ? -2.352 -12.922 -27.469 1 70.81 92 ASN B O 1
ATOM 3267 N N . ASN B 1 93 ? -0.383 -11.781 -27.422 1 75.06 93 ASN B N 1
ATOM 3268 C CA . ASN B 1 93 ? -0.34 -11.336 -28.812 1 75.06 93 ASN B CA 1
ATOM 3269 C C . ASN B 1 93 ? -1.555 -10.484 -29.172 1 75.06 93 ASN B C 1
ATOM 3271 O O . ASN B 1 93 ? -1.969 -10.445 -30.328 1 75.06 93 ASN B O 1
ATOM 3275 N N . LYS B 1 94 ? -2.215 -9.953 -28.203 1 81.06 94 LYS B N 1
ATOM 3276 C CA . LYS B 1 94 ? -3.312 -9.008 -28.391 1 81.06 94 LYS B CA 1
ATOM 3277 C C . LYS B 1 94 ? -2.832 -7.57 -28.234 1 81.06 94 LYS B C 1
ATOM 3279 O O . LYS B 1 94 ? -1.789 -7.32 -27.641 1 81.06 94 LYS B O 1
ATOM 3284 N N . PRO B 1 95 ? -3.598 -6.73 -29.016 1 83.81 95 PRO B N 1
ATOM 3285 C CA . PRO B 1 95 ? -3.262 -5.324 -28.797 1 83.81 95 PRO B CA 1
ATOM 3286 C C . PRO B 1 95 ? -3.211 -4.957 -27.312 1 83.81 95 PRO B C 1
ATOM 3288 O O . PRO B 1 95 ? -4.055 -5.406 -26.531 1 83.81 95 PRO B O 1
ATOM 3291 N N . VAL B 1 96 ? -2.162 -4.293 -26.953 1 86.31 96 VAL B N 1
ATOM 3292 C CA . VAL B 1 96 ? -1.945 -3.867 -25.578 1 86.31 96 VAL B CA 1
ATOM 3293 C C . VAL B 1 96 ? -3.176 -3.121 -25.062 1 86.31 96 VAL B C 1
ATOM 3295 O O . VAL B 1 96 ? -3.568 -3.279 -23.906 1 86.31 96 VAL B O 1
ATOM 3298 N N . TRP B 1 97 ? -3.842 -2.463 -25.953 1 85.62 97 TRP B N 1
ATOM 3299 C CA . TRP B 1 97 ? -5.023 -1.687 -25.594 1 85.62 97 TRP B CA 1
ATOM 3300 C C . TRP B 1 97 ? -6.141 -2.596 -25.094 1 85.62 97 TRP B C 1
ATOM 3302 O O . TRP B 1 97 ? -6.895 -2.225 -24.188 1 85.62 97 TRP B O 1
ATOM 3312 N N . ASP B 1 98 ? -6.191 -3.768 -25.578 1 85.44 98 ASP B N 1
ATOM 3313 C CA . ASP B 1 98 ? -7.246 -4.703 -25.188 1 85.44 98 ASP B CA 1
ATOM 3314 C C . ASP B 1 98 ? -7.082 -5.152 -23.734 1 85.44 98 ASP B C 1
ATOM 3316 O O . ASP B 1 98 ? -8.062 -5.496 -23.078 1 85.44 98 ASP B O 1
ATOM 3320 N N . ASN B 1 99 ? -5.875 -5.098 -23.312 1 85.94 99 ASN B N 1
ATOM 3321 C CA . ASN B 1 99 ? -5.59 -5.465 -21.922 1 85.94 99 ASN B CA 1
ATOM 3322 C C . ASN B 1 99 ? -5.793 -4.285 -20.984 1 85.94 99 ASN B C 1
ATOM 3324 O O . ASN B 1 99 ? -6.129 -4.473 -19.812 1 85.94 99 ASN B O 1
ATOM 3328 N N . ILE B 1 100 ? -5.621 -3.125 -21.562 1 88.5 100 ILE B N 1
ATOM 3329 C CA . ILE B 1 100 ? -5.613 -1.927 -20.734 1 88.5 100 ILE B CA 1
ATOM 3330 C C . ILE B 1 100 ? -7.031 -1.371 -20.609 1 88.5 100 ILE B C 1
ATOM 3332 O O . ILE B 1 100 ? -7.453 -0.956 -19.531 1 88.5 100 ILE B O 1
ATOM 3336 N N . GLN B 1 101 ? -7.793 -1.475 -21.625 1 86.62 101 GLN B N 1
ATOM 3337 C CA . GLN B 1 101 ? -9.07 -0.787 -21.75 1 86.62 101 GLN B CA 1
ATOM 3338 C C . GLN B 1 101 ? -10.039 -1.226 -20.656 1 86.62 101 GLN B C 1
ATOM 3340 O O . GLN B 1 101 ? -10.664 -0.388 -20 1 86.62 101 GLN B O 1
ATOM 3345 N N . PRO B 1 102 ? -10.133 -2.502 -20.391 1 87.75 102 PRO B N 1
ATOM 3346 C CA . PRO B 1 102 ? -11.102 -2.926 -19.391 1 87.75 102 PRO B CA 1
ATOM 3347 C C . PRO B 1 102 ? -10.711 -2.504 -17.969 1 87.75 102 PRO B C 1
ATOM 3349 O O . PRO B 1 102 ? -11.555 -2.506 -17.062 1 87.75 102 PRO B O 1
ATOM 3352 N N . THR B 1 103 ? -9.516 -2.201 -17.734 1 90.5 103 THR B N 1
ATOM 3353 C CA . THR B 1 103 ? -9.023 -1.915 -16.391 1 90.5 103 THR B CA 1
ATOM 3354 C C . THR B 1 103 ? -8.883 -0.411 -16.172 1 90.5 103 THR B C 1
ATOM 3356 O O . THR B 1 103 ? -8.812 0.055 -15.039 1 90.5 103 THR B O 1
ATOM 3359 N N . LEU B 1 104 ? -8.836 0.369 -17.266 1 88.75 104 LEU B N 1
ATOM 3360 C CA . LEU B 1 104 ? -8.547 1.797 -17.203 1 88.75 104 LEU B CA 1
ATOM 3361 C C . LEU B 1 104 ? -9.672 2.549 -16.5 1 88.75 104 LEU B C 1
ATOM 3363 O O . LEU B 1 104 ? -9.43 3.238 -15.5 1 88.75 104 LEU B O 1
ATOM 3367 N N . LEU B 1 105 ? -10.852 2.375 -16.938 1 88.31 105 LEU B N 1
ATOM 3368 C CA . LEU B 1 105 ? -11.984 3.119 -16.406 1 88.31 105 LEU B CA 1
ATOM 3369 C C . LEU B 1 105 ? -12.258 2.727 -14.953 1 88.31 105 LEU B C 1
ATOM 3371 O O . LEU B 1 105 ? -12.422 3.592 -14.086 1 88.31 105 LEU B O 1
ATOM 3375 N N . PRO B 1 106 ? -12.281 1.387 -14.695 1 90.81 106 PRO B N 1
ATOM 3376 C CA . PRO B 1 106 ? -12.461 1.015 -13.289 1 90.81 106 PRO B CA 1
ATOM 3377 C C . PRO B 1 106 ? -11.391 1.617 -12.375 1 90.81 106 PRO B C 1
ATOM 3379 O O . PRO B 1 106 ? -11.695 2.051 -11.266 1 90.81 106 PRO B O 1
ATOM 3382 N N . THR B 1 107 ? -10.195 1.648 -12.859 1 90.62 107 THR B N 1
ATOM 3383 C CA . THR B 1 107 ? -9.102 2.205 -12.062 1 90.62 107 THR B CA 1
ATOM 3384 C C . THR B 1 107 ? -9.359 3.674 -11.742 1 90.62 107 THR B C 1
ATOM 3386 O O . THR B 1 107 ? -9.289 4.086 -10.586 1 90.62 107 THR B O 1
ATOM 3389 N N . ILE B 1 108 ? -9.742 4.418 -12.711 1 88.12 108 ILE B N 1
ATOM 3390 C CA . ILE B 1 108 ? -9.945 5.855 -12.555 1 88.12 108 ILE B CA 1
ATOM 3391 C C . ILE B 1 108 ? -11.156 6.117 -11.664 1 88.12 108 ILE B C 1
ATOM 3393 O O . ILE B 1 108 ? -11.07 6.898 -10.711 1 88.12 108 ILE B O 1
ATOM 3397 N N . LEU B 1 109 ? -12.25 5.469 -11.906 1 91.06 109 LEU B N 1
ATOM 3398 C CA . LEU B 1 109 ? -13.492 5.703 -11.188 1 91.06 109 LEU B CA 1
ATOM 3399 C C . LEU B 1 109 ? -13.375 5.246 -9.734 1 91.06 109 LEU B C 1
ATOM 3401 O O . LEU B 1 109 ? -13.844 5.93 -8.82 1 91.06 109 LEU B O 1
ATOM 3405 N N . LEU B 1 110 ? -12.781 4.125 -9.586 1 92 110 LEU B N 1
ATOM 3406 C CA . LEU B 1 110 ? -12.609 3.619 -8.227 1 92 110 LEU B CA 1
ATOM 3407 C C . LEU B 1 110 ? -11.648 4.5 -7.434 1 92 110 LEU B C 1
ATOM 3409 O O . LEU B 1 110 ? -11.875 4.766 -6.25 1 92 110 LEU B O 1
ATOM 3413 N N . ALA B 1 111 ? -10.562 4.898 -8.086 1 88.25 111 ALA B N 1
ATOM 3414 C CA . ALA B 1 111 ? -9.617 5.789 -7.418 1 88.25 111 ALA B CA 1
ATOM 3415 C C . ALA B 1 111 ? -10.305 7.078 -6.977 1 88.25 111 ALA B C 1
ATOM 3417 O O . ALA B 1 111 ? -10.102 7.539 -5.852 1 88.25 111 ALA B O 1
ATOM 3418 N N . CYS B 1 112 ? -11.102 7.617 -7.848 1 87.75 112 CYS B N 1
ATOM 3419 C CA . CYS B 1 112 ? -11.828 8.844 -7.531 1 87.75 112 CYS B CA 1
ATOM 3420 C C . CYS B 1 112 ? -12.82 8.609 -6.402 1 87.75 112 CYS B C 1
ATOM 3422 O O . CYS B 1 112 ? -12.914 9.414 -5.473 1 87.75 112 CYS B O 1
ATOM 3424 N N . ALA B 1 113 ? -13.523 7.547 -6.504 1 92.19 113 ALA B N 1
ATOM 3425 C CA . ALA B 1 113 ? -14.508 7.219 -5.477 1 92.19 113 ALA B CA 1
ATOM 3426 C C . ALA B 1 113 ? -13.844 7.016 -4.117 1 92.19 113 ALA B C 1
ATOM 3428 O O . ALA B 1 113 ? -14.359 7.461 -3.09 1 92.19 113 ALA B O 1
ATOM 3429 N N . VAL B 1 114 ? -12.742 6.324 -4.113 1 92 114 VAL B N 1
ATOM 3430 C CA . VAL B 1 114 ? -11.992 6.066 -2.887 1 92 114 VAL B CA 1
ATOM 3431 C C . VAL B 1 114 ? -11.516 7.387 -2.285 1 92 114 VAL B C 1
ATOM 3433 O O . VAL B 1 114 ? -11.594 7.59 -1.072 1 92 114 VAL B O 1
ATOM 3436 N N . LEU B 1 115 ? -11.023 8.305 -3.135 1 87.69 115 LEU B N 1
ATOM 3437 C CA . LEU B 1 115 ? -10.562 9.602 -2.664 1 87.69 115 LEU B CA 1
ATOM 3438 C C . LEU B 1 115 ? -11.703 10.383 -2.018 1 87.69 115 LEU B C 1
ATOM 3440 O O . LEU B 1 115 ? -11.539 10.945 -0.933 1 87.69 115 LEU B O 1
ATOM 3444 N N . VAL B 1 116 ? -12.82 10.359 -2.719 1 89.75 116 VAL B N 1
ATOM 3445 C CA . VAL B 1 116 ? -13.984 11.07 -2.203 1 89.75 116 VAL B CA 1
ATOM 3446 C C . VAL B 1 116 ? -14.414 10.461 -0.874 1 89.75 116 VAL B C 1
ATOM 3448 O O . VAL B 1 116 ? -14.664 11.18 0.098 1 89.75 116 VAL B O 1
ATOM 3451 N N . PHE B 1 117 ? -14.461 9.172 -0.809 1 91.81 117 PHE B N 1
ATOM 3452 C CA . PHE B 1 117 ? -14.82 8.453 0.407 1 91.81 117 PHE B CA 1
ATOM 3453 C C . PHE B 1 117 ? -13.867 8.797 1.545 1 91.81 117 PHE B C 1
ATOM 3455 O O . PHE B 1 117 ? -14.305 9.125 2.652 1 91.81 117 PHE B O 1
ATOM 3462 N N . LYS B 1 118 ? -12.578 8.719 1.29 1 87.62 118 LYS B N 1
ATOM 3463 C CA . LYS B 1 118 ? -11.523 8.945 2.275 1 87.62 118 LYS B CA 1
ATOM 3464 C C . LYS B 1 118 ? -11.625 10.352 2.869 1 87.62 118 LYS B C 1
ATOM 3466 O O . LYS B 1 118 ? -11.656 10.508 4.09 1 87.62 118 LYS B O 1
ATOM 3471 N N . PHE B 1 119 ? -11.844 11.328 2.064 1 88.06 119 PHE B N 1
ATOM 3472 C CA . PHE B 1 119 ? -11.82 12.711 2.547 1 88.06 119 PHE B CA 1
ATOM 3473 C C . PHE B 1 119 ? -13.18 13.102 3.121 1 88.06 119 PHE B C 1
ATOM 3475 O O . PHE B 1 119 ? -13.25 13.875 4.078 1 88.06 119 PHE B O 1
ATOM 3482 N N . THR B 1 120 ? -14.273 12.562 2.539 1 91.75 120 THR B N 1
ATOM 3483 C CA . THR B 1 120 ? -15.602 12.883 3.031 1 91.75 120 THR B CA 1
ATOM 3484 C C . THR B 1 120 ? -15.812 12.328 4.438 1 91.75 120 THR B C 1
ATOM 3486 O O . THR B 1 120 ? -16.547 12.906 5.238 1 91.75 120 THR B O 1
ATOM 3489 N N . LEU B 1 121 ? -15.125 11.289 4.758 1 90.81 121 LEU B N 1
ATOM 3490 C CA . LEU B 1 121 ? -15.273 10.695 6.082 1 90.81 121 LEU B CA 1
ATOM 3491 C C . LEU B 1 121 ? -14.195 11.203 7.027 1 90.81 121 LEU B C 1
ATOM 3493 O O . LEU B 1 121 ? -14.477 11.523 8.188 1 90.81 121 LEU B O 1
ATOM 3497 N N . ALA B 1 122 ? -13.008 11.227 6.535 1 89 122 ALA B N 1
ATOM 3498 C CA . ALA B 1 122 ? -11.867 11.562 7.387 1 89 122 ALA B CA 1
ATOM 3499 C C . ALA B 1 122 ? -11.984 12.992 7.914 1 89 122 ALA B C 1
ATOM 3501 O O . ALA B 1 122 ? -11.688 13.258 9.078 1 89 122 ALA B O 1
ATOM 3502 N N . ILE B 1 123 ? -12.438 13.906 7.059 1 90.06 123 ILE B N 1
ATOM 3503 C CA . ILE B 1 123 ? -12.477 15.32 7.434 1 90.06 123 ILE B CA 1
ATOM 3504 C C . ILE B 1 123 ? -13.508 15.531 8.539 1 90.06 123 ILE B C 1
ATOM 3506 O O . ILE B 1 123 ? -13.18 16.047 9.609 1 90.06 123 ILE B O 1
ATOM 3510 N N . PRO B 1 124 ? -14.742 15.055 8.344 1 91.94 124 PRO B N 1
ATOM 3511 C CA . PRO B 1 124 ? -15.719 15.234 9.422 1 91.94 124 PRO B CA 1
ATOM 3512 C C . PRO B 1 124 ? -15.312 14.523 10.711 1 91.94 124 PRO B C 1
ATOM 3514 O O . PRO B 1 124 ? -15.539 15.047 11.805 1 91.94 124 PRO B O 1
ATOM 3517 N N . ILE B 1 125 ? -14.766 13.422 10.609 1 90.12 125 ILE B N 1
ATOM 3518 C CA . ILE B 1 125 ? -14.344 12.688 11.797 1 90.12 125 ILE B CA 1
ATOM 3519 C C . ILE B 1 125 ? -13.227 13.445 12.508 1 90.12 125 ILE B C 1
ATOM 3521 O O . ILE B 1 125 ? -13.227 13.562 13.734 1 90.12 125 ILE B O 1
ATOM 3525 N N . GLY B 1 126 ? -12.258 13.898 11.719 1 88.44 126 GLY B N 1
ATOM 3526 C CA . GLY B 1 126 ? -11.195 14.711 12.289 1 88.44 126 GLY B CA 1
ATOM 3527 C C . GLY B 1 126 ? -11.711 15.977 12.953 1 88.44 126 GLY B C 1
ATOM 3528 O O . GLY B 1 126 ? -11.227 16.359 14.016 1 88.44 126 GLY B O 1
ATOM 3529 N N . VAL B 1 127 ? -12.656 16.594 12.305 1 90.56 127 VAL B N 1
ATOM 3530 C CA . VAL B 1 127 ? -13.266 17.797 12.852 1 90.56 127 VAL B CA 1
ATOM 3531 C C . VAL B 1 127 ? -13.977 17.469 14.164 1 90.56 127 VAL B C 1
ATOM 3533 O O . VAL B 1 127 ? -13.797 18.156 15.164 1 90.56 127 VAL B O 1
ATOM 3536 N N . TYR B 1 128 ? -14.742 16.438 14.07 1 89.94 128 TYR B N 1
ATOM 3537 C CA . TYR B 1 128 ? -15.469 16.016 15.266 1 89.94 128 TYR B CA 1
ATOM 3538 C C . TYR B 1 128 ? -14.508 15.719 16.406 1 89.94 128 TYR B C 1
ATOM 3540 O O . TYR B 1 128 ? -14.734 16.141 17.547 1 89.94 128 TYR B O 1
ATOM 3548 N N . SER B 1 129 ? -13.484 15.008 16.141 1 86.25 129 SER B N 1
ATOM 3549 C CA . SER B 1 129 ? -12.508 14.617 17.141 1 86.25 129 SER B CA 1
ATOM 3550 C C . SER B 1 129 ? -11.797 15.828 17.734 1 86.25 129 SER B C 1
ATOM 3552 O O . SER B 1 129 ? -11.422 15.828 18.906 1 86.25 129 SER B O 1
ATOM 3554 N N . ALA B 1 130 ? -11.578 16.797 16.891 1 85.5 130 ALA B N 1
ATOM 3555 C CA . ALA B 1 130 ? -10.938 18.031 17.359 1 85.5 130 ALA B CA 1
ATOM 3556 C C . ALA B 1 130 ? -11.891 18.844 18.219 1 85.5 130 ALA B C 1
ATOM 3558 O O . ALA B 1 130 ? -11.484 19.438 19.234 1 85.5 130 ALA B O 1
ATOM 3559 N N . LEU B 1 131 ? -13.141 18.891 17.891 1 88.31 131 LEU B N 1
ATOM 3560 C CA . LEU B 1 131 ? -14.109 19.75 18.562 1 88.31 131 LEU B CA 1
ATOM 3561 C C . LEU B 1 131 ? -14.609 19.094 19.844 1 88.31 131 LEU B C 1
ATOM 3563 O O . LEU B 1 131 ? -15.023 19.797 20.781 1 88.31 131 LEU B O 1
ATOM 3567 N N . ARG B 1 132 ? -14.703 17.828 19.828 1 87.94 132 ARG B N 1
ATOM 3568 C CA . ARG B 1 132 ? -15.18 17.109 21.016 1 87.94 132 ARG B CA 1
ATOM 3569 C C . ARG B 1 132 ? -14.117 16.156 21.562 1 87.94 132 ARG B C 1
ATOM 3571 O O . ARG B 1 132 ? -14.352 14.961 21.688 1 87.94 132 ARG B O 1
ATOM 3578 N N . GLN B 1 133 ? -13.148 16.828 21.969 1 81.06 133 GLN B N 1
ATOM 3579 C CA . GLN B 1 133 ? -12.023 16.062 22.484 1 81.06 133 GLN B CA 1
ATOM 3580 C C . GLN B 1 133 ? -12.43 15.219 23.688 1 81.06 133 GLN B C 1
ATOM 3582 O O . GLN B 1 133 ? -13.195 15.68 24.547 1 81.06 133 GLN B O 1
ATOM 3587 N N . TYR B 1 134 ? -12.086 13.953 23.734 1 77.06 134 TYR B N 1
ATOM 3588 C CA . TYR B 1 134 ? -12.258 13.047 24.859 1 77.06 134 TYR B CA 1
ATOM 3589 C C . TYR B 1 134 ? -13.711 12.625 25.016 1 77.06 134 TYR B C 1
ATOM 3591 O O . TYR B 1 134 ? -14.117 12.156 26.078 1 77.06 134 TYR B O 1
ATOM 3599 N N . SER B 1 135 ? -14.516 12.969 24.031 1 82.31 135 SER B N 1
ATOM 3600 C CA . SER B 1 135 ? -15.891 12.477 24.031 1 82.31 135 SER B CA 1
ATOM 3601 C C . SER B 1 135 ? -15.945 11.008 23.625 1 82.31 135 SER B C 1
ATOM 3603 O O . SER B 1 135 ? -14.953 10.453 23.156 1 82.31 135 SER B O 1
ATOM 3605 N N . PHE B 1 136 ? -17.078 10.469 23.969 1 82.5 136 PHE B N 1
ATOM 3606 C CA . PHE B 1 136 ? -17.281 9.078 23.594 1 82.5 136 PHE B CA 1
ATOM 3607 C C . PHE B 1 136 ? -17.109 8.883 22.094 1 82.5 136 PHE B C 1
ATOM 3609 O O . PHE B 1 136 ? -16.516 7.895 21.656 1 82.5 136 PHE B O 1
ATOM 3616 N N . GLY B 1 137 ? -17.578 9.898 21.375 1 80 137 GLY B N 1
ATOM 3617 C CA . GLY B 1 137 ? -17.422 9.844 19.922 1 80 137 GLY B CA 1
ATOM 3618 C C . GLY B 1 137 ? -15.984 9.969 19.469 1 80 137 GLY B C 1
ATOM 3619 O O . GLY B 1 137 ? -15.57 9.312 18.516 1 80 137 GLY B O 1
ATOM 3620 N N . ASP B 1 138 ? -15.328 10.695 20.156 1 81.25 138 ASP B N 1
ATOM 3621 C CA . ASP B 1 138 ? -13.898 10.852 19.891 1 81.25 138 ASP B CA 1
ATOM 3622 C C . ASP B 1 138 ? -13.148 9.547 20.141 1 81.25 138 ASP B C 1
ATOM 3624 O O . ASP B 1 138 ? -12.32 9.133 19.328 1 81.25 138 ASP B O 1
ATOM 3628 N N . TYR B 1 139 ? -13.625 8.945 21.188 1 74.75 139 TYR B N 1
ATOM 3629 C CA . TYR B 1 139 ? -12.984 7.68 21.531 1 74.75 139 TYR B CA 1
ATOM 3630 C C . TYR B 1 139 ? -13.281 6.613 20.484 1 74.75 139 TYR B C 1
ATOM 3632 O O . TYR B 1 139 ? -12.391 5.855 20.094 1 74.75 139 TYR B O 1
ATOM 3640 N N . ILE B 1 140 ? -14.445 6.676 20.062 1 77.12 140 ILE B N 1
ATOM 3641 C CA . ILE B 1 140 ? -14.859 5.707 19.047 1 77.12 140 ILE B CA 1
ATOM 3642 C C . ILE B 1 140 ? -14.094 5.961 17.75 1 77.12 140 ILE B C 1
ATOM 3644 O O . ILE B 1 140 ? -13.586 5.027 17.125 1 77.12 140 ILE B O 1
ATOM 3648 N N . ALA B 1 141 ? -13.969 7.18 17.422 1 75.19 141 ALA B N 1
ATOM 3649 C CA . ALA B 1 141 ? -13.273 7.555 16.188 1 75.19 141 ALA B CA 1
ATOM 3650 C C . ALA B 1 141 ? -11.797 7.18 16.266 1 75.19 141 ALA B C 1
ATOM 3652 O O . ALA B 1 141 ? -11.219 6.691 15.289 1 75.19 141 ALA B O 1
ATOM 3653 N N . THR B 1 142 ? -11.383 7.34 17.391 1 70.88 142 THR B N 1
ATOM 3654 C CA . THR B 1 142 ? -9.969 7.047 17.609 1 70.88 142 THR B CA 1
ATOM 3655 C C . THR B 1 142 ? -9.711 5.543 17.547 1 70.88 142 THR B C 1
ATOM 3657 O O . THR B 1 142 ? -8.758 5.094 16.922 1 70.88 142 THR B O 1
ATOM 3660 N N . ILE B 1 143 ? -10.578 4.84 18.156 1 71.06 143 ILE B N 1
ATOM 3661 C CA . ILE B 1 143 ? -10.43 3.389 18.188 1 71.06 143 ILE B CA 1
ATOM 3662 C C . ILE B 1 143 ? -10.562 2.828 16.766 1 71.06 143 ILE B C 1
ATOM 3664 O O . ILE B 1 143 ? -9.75 2.01 16.344 1 71.06 143 ILE B O 1
ATOM 3668 N N . PHE B 1 144 ? -11.484 3.336 16.016 1 73.06 144 PHE B N 1
ATOM 3669 C CA . PHE B 1 144 ? -11.703 2.869 14.656 1 73.06 144 PHE B CA 1
ATOM 3670 C C . PHE B 1 144 ? -10.539 3.27 13.758 1 73.06 144 PHE B C 1
ATOM 3672 O O . PHE B 1 144 ? -10.141 2.502 12.875 1 73.06 144 PHE B O 1
ATOM 3679 N N . GLY B 1 145 ? -10.062 4.445 14.016 1 71.25 145 GLY B N 1
ATOM 3680 C CA . GLY B 1 145 ? -8.891 4.887 13.273 1 71.25 145 GLY B CA 1
ATOM 3681 C C . GLY B 1 145 ? -7.672 4.02 13.516 1 71.25 145 GLY B C 1
ATOM 3682 O O . GLY B 1 145 ? -6.953 3.668 12.578 1 71.25 145 GLY B O 1
ATOM 3683 N N . PHE B 1 146 ? -7.617 3.588 14.703 1 67.12 146 PHE B N 1
ATOM 3684 C CA . PHE B 1 146 ? -6.465 2.773 15.07 1 67.12 146 PHE B CA 1
ATOM 3685 C C . PHE B 1 146 ? -6.602 1.36 14.508 1 67.12 146 PHE B C 1
ATOM 3687 O O . PHE B 1 146 ? -5.617 0.765 14.07 1 67.12 146 PHE B O 1
ATOM 3694 N N . ILE B 1 147 ? -7.781 0.865 14.539 1 71.44 147 ILE B N 1
ATOM 3695 C CA . ILE B 1 147 ? -8.023 -0.46 13.984 1 71.44 147 ILE B CA 1
ATOM 3696 C C . ILE B 1 147 ? -7.695 -0.46 12.492 1 71.44 147 ILE B C 1
ATOM 3698 O O . ILE B 1 147 ? -7.047 -1.383 11.992 1 71.44 147 ILE B O 1
ATOM 3702 N N . GLY B 1 148 ? -8.172 0.593 11.852 1 70.12 148 GLY B N 1
ATOM 3703 C CA . GLY B 1 148 ? -7.883 0.725 10.43 1 70.12 148 GLY B CA 1
ATOM 3704 C C . GLY B 1 148 ? -6.402 0.835 10.125 1 70.12 148 GLY B C 1
ATOM 3705 O O . GLY B 1 148 ? -5.922 0.287 9.133 1 70.12 148 GLY B O 1
ATOM 3706 N N . MET B 1 149 ? -5.711 1.338 11.023 1 71.06 149 MET B N 1
ATOM 3707 C CA . MET B 1 149 ? -4.277 1.532 10.836 1 71.06 149 MET B CA 1
ATOM 3708 C C . MET B 1 149 ? -3.512 0.248 11.133 1 71.06 149 MET B C 1
ATOM 3710 O O . MET B 1 149 ? -2.527 -0.064 10.461 1 71.06 149 MET B O 1
ATOM 3714 N N . ALA B 1 150 ? -4.039 -0.414 12.102 1 69.25 150 ALA B N 1
ATOM 3715 C CA . ALA B 1 150 ? -3.314 -1.588 12.586 1 69.25 150 ALA B CA 1
ATOM 3716 C C . ALA B 1 150 ? -3.592 -2.803 11.703 1 69.25 150 ALA B C 1
ATOM 3718 O O . ALA B 1 150 ? -2.848 -3.785 11.734 1 69.25 150 ALA B O 1
ATOM 3719 N N . THR B 1 151 ? -4.637 -2.705 10.984 1 77.88 151 THR B N 1
ATOM 3720 C CA . THR B 1 151 ? -5.027 -3.84 10.156 1 77.88 151 THR B CA 1
ATOM 3721 C C . THR B 1 151 ? -4.676 -3.586 8.695 1 77.88 151 THR B C 1
ATOM 3723 O O . THR B 1 151 ? -5.117 -2.596 8.109 1 77.88 151 THR B O 1
ATOM 3726 N N . PRO B 1 152 ? -3.852 -4.496 8.094 1 79.25 152 PRO B N 1
ATOM 3727 C CA . PRO B 1 152 ? -3.621 -4.367 6.656 1 79.25 152 PRO B CA 1
ATOM 3728 C C . PRO B 1 152 ? -4.914 -4.406 5.844 1 79.25 152 PRO B C 1
ATOM 3730 O O . PRO B 1 152 ? -5.844 -5.141 6.191 1 79.25 152 PRO B O 1
ATOM 3733 N N . ASN B 1 153 ? -4.969 -3.604 4.836 1 82.31 153 ASN B N 1
ATOM 3734 C CA . ASN B 1 153 ? -6.188 -3.455 4.043 1 82.31 153 ASN B CA 1
ATOM 3735 C C . ASN B 1 153 ? -6.625 -4.785 3.439 1 82.31 153 ASN B C 1
ATOM 3737 O O . ASN B 1 153 ? -7.824 -5.062 3.346 1 82.31 153 ASN B O 1
ATOM 3741 N N . PHE B 1 154 ? -5.641 -5.594 3.039 1 84.56 154 PHE B N 1
ATOM 3742 C CA . PHE B 1 154 ? -6.031 -6.852 2.414 1 84.56 154 PHE B CA 1
ATOM 3743 C C . PHE B 1 154 ? -6.684 -7.785 3.43 1 84.56 154 PHE B C 1
ATOM 3745 O O . PHE B 1 154 ? -7.461 -8.664 3.061 1 84.56 154 PHE B O 1
ATOM 3752 N N . VAL B 1 155 ? -6.309 -7.613 4.668 1 84.25 155 VAL B N 1
ATOM 3753 C CA . VAL B 1 155 ? -6.941 -8.414 5.715 1 84.25 155 VAL B CA 1
ATOM 3754 C C . VAL B 1 155 ? -8.414 -8.023 5.84 1 84.25 155 VAL B C 1
ATOM 3756 O O . VAL B 1 155 ? -9.281 -8.898 5.902 1 84.25 155 VAL B O 1
ATOM 3759 N N . ILE B 1 156 ? -8.664 -6.781 5.82 1 84.5 156 ILE B N 1
ATOM 3760 C CA . ILE B 1 156 ? -10.039 -6.285 5.891 1 84.5 156 ILE B CA 1
ATOM 3761 C C . ILE B 1 156 ? -10.844 -6.816 4.707 1 84.5 156 ILE B C 1
ATOM 3763 O O . ILE B 1 156 ? -11.984 -7.238 4.867 1 84.5 156 ILE B O 1
ATOM 3767 N N . ALA B 1 157 ? -10.242 -6.832 3.549 1 88 157 ALA B N 1
ATOM 3768 C CA . ALA B 1 157 ? -10.898 -7.312 2.336 1 88 157 ALA B CA 1
ATOM 3769 C C . ALA B 1 157 ? -11.258 -8.789 2.457 1 88 157 ALA B C 1
ATOM 3771 O O . ALA B 1 157 ? -12.398 -9.18 2.189 1 88 157 ALA B O 1
ATOM 3772 N N . ILE B 1 158 ? -10.289 -9.594 2.832 1 87.31 158 ILE B N 1
ATOM 3773 C CA . ILE B 1 158 ? -10.5 -11.031 2.889 1 87.31 158 ILE B CA 1
ATOM 3774 C C . ILE B 1 158 ? -11.531 -11.367 3.965 1 87.31 158 ILE B C 1
ATOM 3776 O O . ILE B 1 158 ? -12.422 -12.188 3.744 1 87.31 158 ILE B O 1
ATOM 3780 N N . VAL B 1 159 ? -11.414 -10.688 5.094 1 84.5 159 VAL B N 1
ATOM 3781 C CA . VAL B 1 159 ? -12.352 -10.938 6.188 1 84.5 159 VAL B CA 1
ATOM 3782 C C . VAL B 1 159 ? -13.766 -10.547 5.75 1 84.5 159 VAL B C 1
ATOM 3784 O O . VAL B 1 159 ? -14.727 -11.266 6.027 1 84.5 159 VAL B O 1
ATOM 3787 N N . ALA B 1 160 ? -13.898 -9.453 5.113 1 86.5 160 ALA B N 1
ATOM 3788 C CA . ALA B 1 160 ? -15.203 -9.031 4.602 1 86.5 160 ALA B CA 1
ATOM 3789 C C . ALA B 1 160 ? -15.773 -10.055 3.627 1 86.5 160 ALA B C 1
ATOM 3791 O O . ALA B 1 160 ? -16.969 -10.352 3.65 1 86.5 160 ALA B O 1
ATOM 3792 N N . LEU B 1 161 ? -14.906 -10.578 2.77 1 88.19 161 LEU B N 1
ATOM 3793 C CA . LEU B 1 161 ? -15.336 -11.602 1.825 1 88.19 161 LEU B CA 1
ATOM 3794 C C . LEU B 1 161 ? -15.828 -12.844 2.559 1 88.19 161 LEU B C 1
ATOM 3796 O O . LEU B 1 161 ? -16.859 -13.422 2.189 1 88.19 161 LEU B O 1
ATOM 3800 N N . LEU B 1 162 ? -15.055 -13.188 3.539 1 83.38 162 LEU B N 1
ATOM 3801 C CA . LEU B 1 162 ? -15.406 -14.391 4.293 1 83.38 162 LEU B CA 1
ATOM 3802 C C . LEU B 1 162 ? -16.719 -14.203 5.039 1 83.38 162 LEU B C 1
ATOM 3804 O O . LEU B 1 162 ? -17.562 -15.102 5.059 1 83.38 162 LEU B O 1
ATOM 3808 N N . ILE B 1 163 ? -16.891 -13.039 5.609 1 82.69 163 ILE B N 1
ATOM 3809 C CA . ILE B 1 163 ? -18.141 -12.742 6.301 1 82.69 163 ILE B CA 1
ATOM 3810 C C . ILE B 1 163 ? -19.297 -12.758 5.309 1 82.69 163 ILE B C 1
ATOM 3812 O O . ILE B 1 163 ? -20.344 -13.344 5.578 1 82.69 163 ILE B O 1
ATOM 3816 N N . GLY B 1 164 ? -19.141 -12.039 4.184 1 83.06 164 GLY B N 1
ATOM 3817 C CA . GLY B 1 164 ? -20.172 -12.039 3.15 1 83.06 164 GLY B CA 1
ATOM 3818 C C . GLY B 1 164 ? -20.547 -13.43 2.686 1 83.06 164 GLY B C 1
ATOM 3819 O O . GLY B 1 164 ? -21.734 -13.75 2.57 1 83.06 164 GLY B O 1
ATOM 3820 N N . TYR B 1 165 ? -19.547 -14.203 2.455 1 81.06 165 TYR B N 1
ATOM 3821 C CA . TYR B 1 165 ? -19.766 -15.547 1.928 1 81.06 165 TYR B CA 1
ATOM 3822 C C . TYR B 1 165 ? -20.375 -16.453 2.99 1 81.06 165 TYR B C 1
ATOM 3824 O O . TYR B 1 165 ? -21.391 -17.109 2.75 1 81.06 165 TYR B O 1
ATOM 3832 N N . HIS B 1 166 ? -19.844 -16.484 4.109 1 76.81 166 HIS B N 1
ATOM 3833 C CA . HIS B 1 166 ? -20.203 -17.484 5.105 1 76.81 166 HIS B CA 1
ATOM 3834 C C . HIS B 1 166 ? -21.438 -17.047 5.902 1 76.81 166 HIS B C 1
ATOM 3836 O O . HIS B 1 166 ? -22.266 -17.875 6.266 1 76.81 166 HIS B O 1
ATOM 3842 N N . SER B 1 167 ? -21.562 -15.836 6.172 1 77.94 167 SER B N 1
ATOM 3843 C CA . SER B 1 167 ? -22.656 -15.375 7.02 1 77.94 167 SER B CA 1
ATOM 3844 C C . SER B 1 167 ? -23.859 -14.961 6.184 1 77.94 167 SER B C 1
ATOM 3846 O O . SER B 1 167 ? -25 -15.094 6.625 1 77.94 167 SER B O 1
ATOM 3848 N N . PHE B 1 168 ? -23.672 -14.445 4.984 1 81.69 168 PHE B N 1
ATOM 3849 C CA . PHE B 1 168 ? -24.766 -13.852 4.227 1 81.69 168 PHE B CA 1
ATOM 3850 C C . PHE B 1 168 ? -24.938 -14.562 2.889 1 81.69 168 PHE B C 1
ATOM 3852 O O . PHE B 1 168 ? -25.875 -14.258 2.141 1 81.69 168 PHE B O 1
ATOM 3859 N N . ASP B 1 169 ? -24.062 -15.492 2.564 1 82.94 169 ASP B N 1
ATOM 3860 C CA . ASP B 1 169 ? -24.109 -16.234 1.304 1 82.94 169 ASP B CA 1
ATOM 3861 C C . ASP B 1 169 ? -24.047 -15.273 0.111 1 82.94 169 ASP B C 1
ATOM 3863 O O . ASP B 1 169 ? -24.797 -15.43 -0.857 1 82.94 169 ASP B O 1
ATOM 3867 N N . VAL B 1 170 ? -23.344 -14.234 0.294 1 82.75 170 VAL B N 1
ATOM 3868 C CA . VAL B 1 170 ? -23.172 -13.25 -0.769 1 82.75 170 VAL B CA 1
ATOM 3869 C C . VAL B 1 170 ? -21.703 -13.188 -1.195 1 82.75 170 VAL B C 1
ATOM 3871 O O . VAL B 1 170 ? -20.812 -13.234 -0.354 1 82.75 170 VAL B O 1
ATOM 3874 N N . MET B 1 171 ? -21.578 -13.281 -2.467 1 82.31 171 MET B N 1
ATOM 3875 C CA . MET B 1 171 ? -20.234 -13.117 -3.021 1 82.31 171 MET B CA 1
ATOM 3876 C C . MET B 1 171 ? -19.922 -11.641 -3.26 1 82.31 171 MET B C 1
ATOM 3878 O O . MET B 1 171 ? -20.5 -11.023 -4.156 1 82.31 171 MET B O 1
ATOM 3882 N N . LEU B 1 172 ? -19.094 -11.117 -2.496 1 86.62 172 LEU B N 1
ATOM 3883 C CA . LEU B 1 172 ? -18.781 -9.695 -2.555 1 86.62 172 LEU B CA 1
ATOM 3884 C C . LEU B 1 172 ? -17.594 -9.445 -3.492 1 86.62 172 LEU B C 1
ATOM 3886 O O . LEU B 1 172 ? -17.203 -8.297 -3.717 1 86.62 172 LEU B O 1
ATOM 3890 N N . SER B 1 173 ? -17.156 -10.57 -4.191 1 89.44 173 SER B N 1
ATOM 3891 C CA . SER B 1 173 ? -16.016 -10.422 -5.086 1 89.44 173 SER B CA 1
ATOM 3892 C C . SER B 1 173 ? -16.469 -10.094 -6.504 1 89.44 173 SER B C 1
ATOM 3894 O O . SER B 1 173 ? -17.562 -10.453 -6.918 1 89.44 173 SER B O 1
ATOM 3896 N N . GLY B 1 174 ? -15.586 -9.273 -7.188 1 92.19 174 GLY B N 1
ATOM 3897 C CA . GLY B 1 174 ? -15.883 -8.906 -8.562 1 92.19 174 GLY B CA 1
ATOM 3898 C C . GLY B 1 174 ? -16.547 -7.547 -8.688 1 92.19 174 GLY B C 1
ATOM 3899 O O . GLY B 1 174 ? -17.266 -7.113 -7.777 1 92.19 174 GLY B O 1
ATOM 3900 N N . LEU B 1 175 ? -16.312 -6.949 -9.781 1 93.31 175 LEU B N 1
ATOM 3901 C CA . LEU B 1 175 ? -16.859 -5.617 -10.016 1 93.31 175 LEU B CA 1
ATOM 3902 C C . LEU B 1 175 ? -18.25 -5.699 -10.648 1 93.31 175 LEU B C 1
ATOM 3904 O O . LEU B 1 175 ? -19.094 -4.828 -10.422 1 93.31 175 LEU B O 1
ATOM 3908 N N . TYR B 1 176 ? -18.391 -6.734 -11.445 1 92.94 176 TYR B N 1
ATOM 3909 C CA . TYR B 1 176 ? -19.641 -6.875 -12.18 1 92.94 176 TYR B CA 1
ATOM 3910 C C . TYR B 1 176 ? -20.312 -8.203 -11.867 1 92.94 176 TYR B C 1
ATOM 3912 O O . TYR B 1 176 ? -19.641 -9.195 -11.578 1 92.94 176 TYR B O 1
ATOM 3920 N N . SER B 1 177 ? -21.609 -8.219 -11.883 1 90.75 177 SER B N 1
ATOM 3921 C CA . SER B 1 177 ? -22.359 -9.477 -11.828 1 90.75 177 SER B CA 1
ATOM 3922 C C . SER B 1 177 ? -22.047 -10.352 -13.039 1 90.75 177 SER B C 1
ATOM 3924 O O . SER B 1 177 ? -21.609 -9.844 -14.086 1 90.75 177 SER B O 1
ATOM 3926 N N . PRO B 1 178 ? -22.172 -11.555 -12.82 1 88.62 178 PRO B N 1
ATOM 3927 C CA . PRO B 1 178 ? -21.844 -12.484 -13.898 1 88.62 178 PRO B CA 1
ATOM 3928 C C . PRO B 1 178 ? -22.547 -12.141 -15.211 1 88.62 178 PRO B C 1
ATOM 3930 O O . PRO B 1 178 ? -21.969 -12.305 -16.281 1 88.62 178 PRO B O 1
ATOM 3933 N N . GLU B 1 179 ? -23.719 -11.641 -15.055 1 89.31 179 GLU B N 1
ATOM 3934 C CA . GLU B 1 179 ? -24.516 -11.328 -16.234 1 89.31 179 GLU B CA 1
ATOM 3935 C C . GLU B 1 179 ? -23.891 -10.195 -17.047 1 89.31 179 GLU B C 1
ATOM 3937 O O . GLU B 1 179 ? -24.125 -10.086 -18.25 1 89.31 179 GLU B O 1
ATOM 3942 N N . TYR B 1 180 ? -23.109 -9.383 -16.391 1 89.62 180 TYR B N 1
ATOM 3943 C CA . TYR B 1 180 ? -22.609 -8.18 -17.047 1 89.62 180 TYR B CA 1
ATOM 3944 C C . TYR B 1 180 ? -21.141 -8.344 -17.438 1 89.62 180 TYR B C 1
ATOM 3946 O O . TYR B 1 180 ? -20.594 -7.508 -18.156 1 89.62 180 TYR B O 1
ATOM 3954 N N . ILE B 1 181 ? -20.453 -9.367 -17.125 1 85.88 181 ILE B N 1
ATOM 3955 C CA . ILE B 1 181 ? -19.016 -9.531 -17.297 1 85.88 181 ILE B CA 1
ATOM 3956 C C . ILE B 1 181 ? -18.656 -9.492 -18.781 1 85.88 181 ILE B C 1
ATOM 3958 O O . ILE B 1 181 ? -17.703 -8.805 -19.172 1 85.88 181 ILE B O 1
ATOM 3962 N N . SER B 1 182 ? -19.453 -10.078 -19.641 1 86.12 182 SER B N 1
ATOM 3963 C CA . SER B 1 182 ? -19.125 -10.195 -21.062 1 86.12 182 SER B CA 1
ATOM 3964 C C . SER B 1 182 ? -19.828 -9.125 -21.891 1 86.12 182 SER B C 1
ATOM 3966 O O . SER B 1 182 ? -19.625 -9.031 -23.094 1 86.12 182 SER B O 1
ATOM 3968 N N . GLN B 1 183 ? -20.516 -8.328 -21.266 1 87.06 183 GLN B N 1
ATOM 3969 C CA . GLN B 1 183 ? -21.281 -7.305 -21.984 1 87.06 183 GLN B CA 1
ATOM 3970 C C . GLN B 1 183 ? -20.469 -6.012 -22.109 1 87.06 183 GLN B C 1
ATOM 3972 O O . GLN B 1 183 ? -19.609 -5.73 -21.281 1 87.06 183 GLN B O 1
ATOM 3977 N N . PRO B 1 184 ? -20.812 -5.387 -23.234 1 86.94 184 PRO B N 1
ATOM 3978 C CA . PRO B 1 184 ? -20.172 -4.07 -23.375 1 86.94 184 PRO B CA 1
ATOM 3979 C C . PRO B 1 184 ? -20.656 -3.076 -22.312 1 86.94 184 PRO B C 1
ATOM 3981 O O . PRO B 1 184 ? -21.688 -3.314 -21.656 1 86.94 184 PRO B O 1
ATOM 3984 N N . MET B 1 185 ? -19.922 -2.104 -22.219 1 87.69 185 MET B N 1
ATOM 3985 C CA . MET B 1 185 ? -20.266 -1.111 -21.203 1 87.69 185 MET B CA 1
ATOM 3986 C C . MET B 1 185 ? -21.625 -0.48 -21.5 1 87.69 185 MET B C 1
ATOM 3988 O O . MET B 1 185 ? -21.891 -0.104 -22.641 1 87.69 185 MET B O 1
ATOM 3992 N N . SER B 1 186 ? -22.625 -0.574 -20.578 1 90.94 186 SER B N 1
ATOM 3993 C CA . SER B 1 186 ? -23.969 0.012 -20.594 1 90.94 186 SER B CA 1
ATOM 3994 C C . SER B 1 186 ? -24.266 0.723 -19.266 1 90.94 186 SER B C 1
ATOM 3996 O O . SER B 1 186 ? -23.484 0.648 -18.328 1 90.94 186 SER B O 1
ATOM 3998 N N . PHE B 1 187 ? -25.266 1.467 -19.375 1 93.31 187 PHE B N 1
ATOM 3999 C CA . PHE B 1 187 ? -25.672 2.133 -18.141 1 93.31 187 PHE B CA 1
ATOM 4000 C C . PHE B 1 187 ? -25.969 1.115 -17.047 1 93.31 187 PHE B C 1
ATOM 4002 O O . PHE B 1 187 ? -25.594 1.317 -15.891 1 93.31 187 PHE B O 1
ATOM 4009 N N . ASP B 1 188 ? -26.562 0.017 -17.469 1 93.25 188 ASP B N 1
ATOM 4010 C CA . ASP B 1 188 ? -26.906 -1.03 -16.516 1 93.25 188 ASP B CA 1
ATOM 4011 C C . ASP B 1 188 ? -25.656 -1.684 -15.938 1 93.25 188 ASP B C 1
ATOM 4013 O O . ASP B 1 188 ? -25.578 -1.961 -14.734 1 93.25 188 ASP B O 1
ATOM 4017 N N . LYS B 1 189 ? -24.766 -1.901 -16.781 1 92.44 189 LYS B N 1
ATOM 4018 C CA . LYS B 1 189 ? -23.5 -2.484 -16.328 1 92.44 189 LYS B CA 1
ATOM 4019 C C . LYS B 1 189 ? -22.75 -1.521 -15.422 1 92.44 189 LYS B C 1
ATOM 4021 O O . LYS B 1 189 ? -22.188 -1.933 -14.398 1 92.44 189 LYS B O 1
ATOM 4026 N N . PHE B 1 190 ? -22.844 -0.291 -15.859 1 92.38 190 PHE B N 1
ATOM 4027 C CA . PHE B 1 190 ? -22.203 0.734 -15.055 1 92.38 190 PHE B CA 1
ATOM 4028 C C . PHE B 1 190 ? -22.797 0.787 -13.656 1 92.38 190 PHE B C 1
ATOM 4030 O O . PHE B 1 190 ? -22.078 0.799 -12.664 1 92.38 190 PHE B O 1
ATOM 4037 N N . MET B 1 191 ? -24.094 0.748 -13.555 1 93.31 191 MET B N 1
ATOM 4038 C CA . MET B 1 191 ? -24.766 0.827 -12.266 1 93.31 191 MET B CA 1
ATOM 4039 C C . MET B 1 191 ? -24.547 -0.441 -11.453 1 93.31 191 MET B C 1
ATOM 4041 O O . MET B 1 191 ? -24.469 -0.39 -10.227 1 93.31 191 MET B O 1
ATOM 4045 N N . ASP B 1 192 ? -24.406 -1.521 -12.109 1 93.31 192 ASP B N 1
ATOM 4046 C CA . ASP B 1 192 ? -24.062 -2.768 -11.438 1 93.31 192 ASP B CA 1
ATOM 4047 C C . ASP B 1 192 ? -22.688 -2.676 -10.789 1 93.31 192 ASP B C 1
ATOM 4049 O O . ASP B 1 192 ? -22.516 -3.049 -9.625 1 93.31 192 ASP B O 1
ATOM 4053 N N . GLY B 1 193 ? -21.797 -2.152 -11.547 1 93.12 193 GLY B N 1
ATOM 4054 C CA . GLY B 1 193 ? -20.453 -1.938 -11.031 1 93.12 193 GLY B CA 1
ATOM 4055 C C . GLY B 1 193 ? -20.422 -1.001 -9.836 1 93.12 193 GLY B C 1
ATOM 4056 O O . GLY B 1 193 ? -19.703 -1.256 -8.859 1 93.12 193 GLY B O 1
ATOM 4057 N N . VAL B 1 194 ? -21.234 -0.01 -9.914 1 93 194 VAL B N 1
ATOM 4058 C CA . VAL B 1 194 ? -21.297 0.969 -8.836 1 93 194 VAL B CA 1
ATOM 4059 C C . VAL B 1 194 ? -21.844 0.307 -7.57 1 93 194 VAL B C 1
ATOM 4061 O O . VAL B 1 194 ? -21.281 0.494 -6.484 1 93 194 VAL B O 1
ATOM 4064 N N . SER B 1 195 ? -22.828 -0.501 -7.723 1 91.62 195 SER B N 1
ATOM 4065 C CA . SER B 1 195 ? -23.469 -1.149 -6.582 1 91.62 195 SER B CA 1
ATOM 4066 C C . SER B 1 195 ? -22.531 -2.166 -5.934 1 91.62 195 SER B C 1
ATOM 4068 O O . SER B 1 195 ? -22.625 -2.424 -4.73 1 91.62 195 SER B O 1
ATOM 4070 N N . ARG B 1 196 ? -21.562 -2.645 -6.68 1 92.38 196 ARG B N 1
ATOM 4071 C CA . ARG B 1 196 ? -20.703 -3.719 -6.195 1 92.38 196 ARG B CA 1
ATOM 4072 C C . ARG B 1 196 ? -19.344 -3.182 -5.773 1 92.38 196 ARG B C 1
ATOM 4074 O O . ARG B 1 196 ? -18.469 -3.945 -5.34 1 92.38 196 ARG B O 1
ATOM 4081 N N . SER B 1 197 ? -19.25 -1.872 -5.883 1 95.06 197 SER B N 1
ATOM 4082 C CA . SER B 1 197 ? -17.922 -1.296 -5.66 1 95.06 197 SER B CA 1
ATOM 4083 C C . SER B 1 197 ? -17.75 -0.844 -4.215 1 95.06 197 SER B C 1
ATOM 4085 O O . SER B 1 197 ? -16.672 -0.395 -3.822 1 95.06 197 SER B O 1
ATOM 4087 N N . TRP B 1 198 ? -18.75 -0.984 -3.396 1 93.75 198 TRP B N 1
ATOM 4088 C CA . TRP B 1 198 ? -18.75 -0.377 -2.07 1 93.75 198 TRP B CA 1
ATOM 4089 C C . TRP B 1 198 ? -17.672 -1.008 -1.186 1 93.75 198 TRP B C 1
ATOM 4091 O O . TRP B 1 198 ? -17.047 -0.318 -0.386 1 93.75 198 TRP B O 1
ATOM 4101 N N . LEU B 1 199 ? -17.5 -2.32 -1.3 1 93 199 LEU B N 1
ATOM 4102 C CA . LEU B 1 199 ? -16.516 -2.984 -0.458 1 93 199 LEU B CA 1
ATOM 4103 C C . LEU B 1 199 ? -15.102 -2.516 -0.807 1 93 199 LEU B C 1
ATOM 4105 O O . LEU B 1 199 ? -14.289 -2.273 0.085 1 93 199 LEU B O 1
ATOM 4109 N N . TYR B 1 200 ? -14.891 -2.439 -2.123 1 93.5 200 TYR B N 1
ATOM 4110 C CA . TYR B 1 200 ? -13.602 -1.929 -2.566 1 93.5 200 TYR B CA 1
ATOM 4111 C C . TYR B 1 200 ? -13.352 -0.528 -2.021 1 93.5 200 TYR B C 1
ATOM 4113 O O . TYR B 1 200 ? -12.266 -0.239 -1.508 1 93.5 200 TYR B O 1
ATOM 4121 N N . ILE B 1 201 ? -14.367 0.303 -2.092 1 92.88 201 ILE B N 1
ATOM 4122 C CA . ILE B 1 201 ? -14.266 1.693 -1.663 1 92.88 201 ILE B CA 1
ATOM 4123 C C . ILE B 1 201 ? -14.023 1.752 -0.156 1 92.88 201 ILE B C 1
ATOM 4125 O O . ILE B 1 201 ? -13.188 2.527 0.317 1 92.88 201 ILE B O 1
ATOM 4129 N N . LEU B 1 202 ? -14.633 0.916 0.531 1 90.44 202 LEU B N 1
ATOM 4130 C CA . LEU B 1 202 ? -14.469 0.863 1.98 1 90.44 202 LEU B CA 1
ATOM 4131 C C . LEU B 1 202 ? -13.062 0.414 2.359 1 90.44 202 LEU B C 1
ATOM 4133 O O . LEU B 1 202 ? -12.406 1.055 3.18 1 90.44 202 LEU B O 1
ATOM 4137 N N . VAL B 1 203 ? -12.594 -0.642 1.712 1 88.19 203 VAL B N 1
ATOM 4138 C CA . VAL B 1 203 ? -11.312 -1.248 2.055 1 88.19 203 VAL B CA 1
ATOM 4139 C C . VAL B 1 203 ? -10.172 -0.309 1.661 1 88.19 203 VAL B C 1
ATOM 4141 O O . VAL B 1 203 ? -9.32 0.025 2.488 1 88.19 203 VAL B O 1
ATOM 4144 N N . ALA B 1 204 ? -10.227 0.15 0.465 1 87.56 204 ALA B N 1
ATOM 4145 C CA . ALA B 1 204 ? -9.18 1.035 -0.031 1 87.56 204 ALA B CA 1
ATOM 4146 C C . ALA B 1 204 ? -9.234 2.395 0.658 1 87.56 204 ALA B C 1
ATOM 4148 O O . ALA B 1 204 ? -8.203 3.035 0.873 1 87.56 204 ALA B O 1
ATOM 4149 N N . GLY B 1 205 ? -10.453 2.801 0.94 1 85.94 205 GLY B N 1
ATOM 4150 C CA . GLY B 1 205 ? -10.641 4.117 1.527 1 85.94 205 GLY B CA 1
ATOM 4151 C C . GLY B 1 205 ? -10.188 4.199 2.971 1 85.94 205 GLY B C 1
ATOM 4152 O O . GLY B 1 205 ? -9.836 5.277 3.459 1 85.94 205 GLY B O 1
ATOM 4153 N N . THR B 1 206 ? -10.141 3.137 3.656 1 81.5 206 THR B N 1
ATOM 4154 C CA . THR B 1 206 ? -9.734 3.148 5.059 1 81.5 206 THR B CA 1
ATOM 4155 C C . THR B 1 206 ? -8.219 3.191 5.184 1 81.5 206 THR B C 1
ATOM 4157 O O . THR B 1 206 ? -7.688 3.539 6.238 1 81.5 206 THR B O 1
ATOM 4160 N N . ALA B 1 207 ? -7.617 2.789 4 1 74.75 207 ALA B N 1
ATOM 4161 C CA . ALA B 1 207 ? -6.156 2.857 3.994 1 74.75 207 ALA B CA 1
ATOM 4162 C C . ALA B 1 207 ? -5.676 4.293 4.168 1 74.75 207 ALA B C 1
ATOM 4164 O O . ALA B 1 207 ? -6.016 5.172 3.369 1 74.75 207 ALA B O 1
ATOM 4165 N N . GLY B 1 208 ? -4.996 4.578 5.207 1 71.38 208 GLY B N 1
ATOM 4166 C CA . GLY B 1 208 ? -4.414 5.895 5.418 1 71.38 208 GLY B CA 1
ATOM 4167 C C . GLY B 1 208 ? -5.402 6.91 5.961 1 71.38 208 GLY B C 1
ATOM 4168 O O . GLY B 1 208 ? -5.062 8.078 6.141 1 71.38 208 GLY B O 1
ATOM 4169 N N . MET B 1 209 ? -6.641 6.453 6.152 1 80.31 209 MET B N 1
ATOM 4170 C CA . MET B 1 209 ? -7.66 7.387 6.629 1 80.31 209 MET B CA 1
ATOM 4171 C C . MET B 1 209 ? -7.301 7.93 8.008 1 80.31 209 MET B C 1
ATOM 4173 O O . MET B 1 209 ? -7.512 9.109 8.289 1 80.31 209 MET B O 1
ATOM 4177 N N . ALA B 1 210 ? -6.77 7.051 8.789 1 77.12 210 ALA B N 1
ATOM 4178 C CA . ALA B 1 210 ? -6.379 7.449 10.141 1 77.12 210 ALA B CA 1
ATOM 4179 C C . ALA B 1 210 ? -5.391 8.609 10.102 1 77.12 210 ALA B C 1
ATOM 4181 O O . ALA B 1 210 ? -5.473 9.531 10.922 1 77.12 210 ALA B O 1
ATOM 4182 N N . GLY B 1 211 ? -4.496 8.562 9.164 1 75.19 211 GLY B N 1
ATOM 4183 C CA . GLY B 1 211 ? -3.545 9.656 9.016 1 75.19 211 GLY B CA 1
ATOM 4184 C C . GLY B 1 211 ? -4.203 10.977 8.688 1 75.19 211 GLY B C 1
ATOM 4185 O O . GLY B 1 211 ? -3.844 12.016 9.258 1 75.19 211 GLY B O 1
ATOM 4186 N N . ILE B 1 212 ? -5.164 10.93 7.836 1 80.44 212 ILE B N 1
ATOM 4187 C CA . ILE B 1 212 ? -5.871 12.141 7.434 1 80.44 212 ILE B CA 1
ATOM 4188 C C . ILE B 1 212 ? -6.676 12.688 8.609 1 80.44 212 ILE B C 1
ATOM 4190 O O . ILE B 1 212 ? -6.707 13.898 8.844 1 80.44 212 ILE B O 1
ATOM 4194 N N . ILE B 1 213 ? -7.305 11.797 9.32 1 83.31 213 ILE B N 1
ATOM 4195 C CA . ILE B 1 213 ? -8.078 12.188 10.492 1 83.31 213 ILE B CA 1
ATOM 4196 C C . ILE B 1 213 ? -7.176 12.898 11.5 1 83.31 213 ILE B C 1
ATOM 4198 O O . ILE B 1 213 ? -7.527 13.961 12.016 1 83.31 213 ILE B O 1
ATOM 4202 N N . ARG B 1 214 ? -6.102 12.383 11.664 1 74.12 214 ARG B N 1
ATOM 4203 C CA . ARG B 1 214 ? -5.168 12.93 12.641 1 74.12 214 ARG B CA 1
ATOM 4204 C C . ARG B 1 214 ? -4.633 14.281 12.195 1 74.12 214 ARG B C 1
ATOM 4206 O O . ARG B 1 214 ? -4.469 15.195 13.016 1 74.12 214 ARG B O 1
ATOM 4213 N N . ILE B 1 215 ? -4.297 14.328 10.953 1 75.12 215 ILE B N 1
ATOM 4214 C CA . ILE B 1 215 ? -3.811 15.594 10.422 1 75.12 215 ILE B CA 1
ATOM 4215 C C . ILE B 1 215 ? -4.895 16.656 10.562 1 75.12 215 ILE B C 1
ATOM 4217 O O . ILE B 1 215 ? -4.621 17.781 11.008 1 75.12 215 ILE B O 1
ATOM 4221 N N . MET B 1 216 ? -6.074 16.25 10.195 1 83.69 216 MET B N 1
ATOM 4222 C CA . MET B 1 216 ? -7.195 17.188 10.32 1 83.69 216 MET B CA 1
ATOM 4223 C C . MET B 1 216 ? -7.402 17.594 11.773 1 83.69 216 MET B C 1
ATOM 4225 O O . MET B 1 216 ? -7.57 18.781 12.062 1 83.69 216 MET B O 1
ATOM 4229 N N . ARG B 1 217 ? -7.398 16.625 12.594 1 81.75 217 ARG B N 1
ATOM 4230 C CA . ARG B 1 217 ? -7.555 16.906 14.016 1 81.75 217 ARG B CA 1
ATOM 4231 C C . ARG B 1 217 ? -6.461 17.828 14.523 1 81.75 217 ARG B C 1
ATOM 4233 O O . ARG B 1 217 ? -6.742 18.828 15.203 1 81.75 217 ARG B O 1
ATOM 4240 N N . ALA B 1 218 ? -5.27 17.484 14.219 1 74.12 218 ALA B N 1
ATOM 4241 C CA . ALA B 1 218 ? -4.129 18.281 14.68 1 74.12 218 ALA B CA 1
ATOM 4242 C C . ALA B 1 218 ? -4.199 19.703 14.133 1 74.12 218 ALA B C 1
ATOM 4244 O O . ALA B 1 218 ? -3.986 20.672 14.875 1 74.12 218 ALA B O 1
ATOM 4245 N N . ASN B 1 219 ? -4.469 19.812 12.828 1 78.12 219 ASN B N 1
ATOM 4246 C CA . ASN B 1 219 ? -4.578 21.125 12.203 1 78.12 219 ASN B CA 1
ATOM 4247 C C . ASN B 1 219 ? -5.676 21.969 12.844 1 78.12 219 ASN B C 1
ATOM 4249 O O . ASN B 1 219 ? -5.488 23.156 13.086 1 78.12 219 ASN B O 1
ATOM 4253 N N . LEU B 1 220 ? -6.758 21.312 13.07 1 85.25 220 LEU B N 1
ATOM 4254 C CA . LEU B 1 220 ? -7.891 22.047 13.617 1 85.25 220 LEU B CA 1
ATOM 4255 C C . LEU B 1 220 ? -7.625 22.453 15.062 1 85.25 220 LEU B C 1
ATOM 4257 O O . LEU B 1 220 ? -7.949 23.578 15.469 1 85.25 220 LEU B O 1
ATOM 4261 N N . LEU B 1 221 ? -7.102 21.625 15.836 1 82.06 221 LEU B N 1
ATOM 4262 C CA . LEU B 1 221 ? -6.758 21.953 17.219 1 82.06 221 LEU B CA 1
ATOM 4263 C C . LEU B 1 221 ? -5.812 23.141 17.266 1 82.06 221 LEU B C 1
ATOM 4265 O O . LEU B 1 221 ? -5.961 24.016 18.125 1 82.06 221 LEU B O 1
ATOM 4269 N N . ASP B 1 222 ? -4.852 23.062 16.359 1 78.75 222 ASP B N 1
ATOM 4270 C CA . ASP B 1 222 ? -3.916 24.172 16.266 1 78.75 222 ASP B CA 1
ATOM 4271 C C . ASP B 1 222 ? -4.637 25.453 15.867 1 78.75 222 ASP B C 1
ATOM 4273 O O . ASP B 1 222 ? -4.367 26.531 16.422 1 78.75 222 ASP B O 1
ATOM 4277 N N . GLU B 1 223 ? -5.496 25.297 14.984 1 81.19 223 GLU B N 1
ATOM 4278 C CA . GLU B 1 223 ? -6.219 26.453 14.469 1 81.19 223 GLU B CA 1
ATOM 4279 C C . GLU B 1 223 ? -7.172 27.016 15.516 1 81.19 223 GLU B C 1
ATOM 4281 O O . GLU B 1 223 ? -7.34 28.234 15.609 1 81.19 223 GLU B O 1
ATOM 4286 N N . LEU B 1 224 ? -7.738 26.219 16.312 1 87.19 224 LEU B N 1
ATOM 4287 C CA . LEU B 1 224 ? -8.734 26.625 17.297 1 87.19 224 LEU B CA 1
ATOM 4288 C C . LEU B 1 224 ? -8.094 27.484 18.391 1 87.19 224 LEU B C 1
ATOM 4290 O O . LEU B 1 224 ? -8.781 28.234 19.062 1 87.19 224 LEU B O 1
ATOM 4294 N N . THR B 1 225 ? -6.82 27.312 18.516 1 85.06 225 THR B N 1
ATOM 4295 C CA . THR B 1 225 ? -6.141 28.031 19.594 1 85.06 225 THR B CA 1
ATOM 4296 C C . THR B 1 225 ? -5.66 29.391 19.109 1 85.06 225 THR B C 1
ATOM 4298 O O . THR B 1 225 ? -5.133 30.188 19.891 1 85.06 225 THR B O 1
ATOM 4301 N N . LYS B 1 226 ? -5.871 29.625 17.906 1 85.44 226 LYS B N 1
ATOM 4302 C CA . LYS B 1 226 ? -5.387 30.891 17.359 1 85.44 226 LYS B CA 1
ATOM 4303 C C . LYS B 1 226 ? -6.227 32.062 17.859 1 85.44 226 LYS B C 1
ATOM 4305 O O . LYS B 1 226 ? -7.418 31.906 18.141 1 85.44 226 LYS B O 1
ATOM 4310 N N . PRO B 1 227 ? -5.59 33.25 17.922 1 88.81 227 PRO B N 1
ATOM 4311 C CA . PRO B 1 227 ? -6.285 34.438 18.453 1 88.81 227 PRO B CA 1
ATOM 4312 C C . PRO B 1 227 ? -7.527 34.812 17.641 1 88.81 227 PRO B C 1
ATOM 4314 O O . PRO B 1 227 ? -8.516 35.281 18.188 1 88.81 227 PRO B O 1
ATOM 4317 N N . TYR B 1 228 ? -7.535 34.531 16.406 1 86.38 228 TYR B N 1
ATOM 4318 C CA . TYR B 1 228 ? -8.68 34.969 15.609 1 86.38 228 TYR B CA 1
ATOM 4319 C C . TYR B 1 228 ? -9.922 34.156 15.961 1 86.38 228 TYR B C 1
ATOM 4321 O O . TYR B 1 228 ? -11.047 34.656 15.828 1 86.38 228 TYR B O 1
ATOM 4329 N N . VAL B 1 229 ? -9.688 33.031 16.375 1 88.56 229 VAL B N 1
ATOM 4330 C CA . VAL B 1 229 ? -10.812 32.188 16.781 1 88.56 229 VAL B CA 1
ATOM 4331 C C . VAL B 1 229 ? -11.383 32.719 18.109 1 88.56 229 VAL B C 1
ATOM 4333 O O . VAL B 1 229 ? -12.602 32.812 18.266 1 88.56 229 VAL B O 1
ATOM 4336 N N . LYS B 1 230 ? -10.5 33.031 18.984 1 87.31 230 LYS B N 1
ATOM 4337 C CA . LYS B 1 230 ? -10.938 33.625 20.25 1 87.31 230 LYS B CA 1
ATOM 4338 C C . LYS B 1 230 ? -11.688 34.906 20.031 1 87.31 230 LYS B C 1
ATOM 4340 O O . LYS B 1 230 ? -12.703 35.188 20.672 1 87.31 230 LYS B O 1
ATOM 4345 N N . THR B 1 231 ? -11.062 35.594 19.172 1 89.75 231 THR B N 1
ATOM 4346 C CA . THR B 1 231 ? -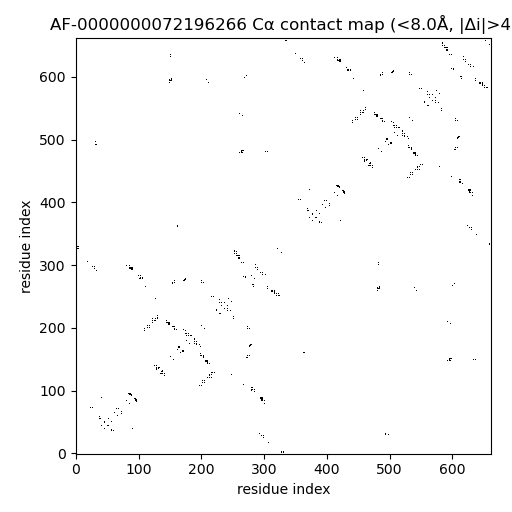11.688 36.875 18.891 1 89.75 231 THR B CA 1
ATOM 4347 C C . THR B 1 231 ? -13.078 36.688 18.281 1 89.75 231 THR B C 1
ATOM 4349 O O . THR B 1 231 ? -14.031 37.375 18.672 1 89.75 231 THR B O 1
ATOM 4352 N N . ALA B 1 232 ? -13.164 35.844 17.453 1 88.06 232 ALA B N 1
ATOM 4353 C CA . ALA B 1 232 ? -14.461 35.562 16.828 1 88.06 232 ALA B CA 1
ATOM 4354 C C . ALA B 1 232 ? -15.469 35.062 17.844 1 88.06 232 ALA B C 1
ATOM 4356 O O . ALA B 1 232 ? -16.641 35.438 17.797 1 88.06 232 ALA B O 1
ATOM 4357 N N . ARG B 1 233 ? -15.023 34.219 18.672 1 87.56 233 ARG B N 1
ATOM 4358 C CA . ARG B 1 233 ? -15.898 33.719 19.734 1 87.56 233 ARG B CA 1
ATOM 4359 C C . ARG B 1 233 ? -16.328 34.844 20.672 1 87.56 233 ARG B C 1
ATOM 4361 O O . ARG B 1 233 ? -17.484 34.906 21.062 1 87.56 233 ARG B O 1
ATOM 4368 N N . ALA B 1 234 ? -15.43 35.688 20.938 1 89.44 234 ALA B N 1
ATOM 4369 C CA . ALA B 1 234 ? -15.727 36.844 21.797 1 89.44 234 ALA B CA 1
ATOM 4370 C C . ALA B 1 234 ? -16.719 37.781 21.141 1 89.44 234 ALA B C 1
ATOM 4372 O O . ALA B 1 234 ? -17.516 38.438 21.812 1 89.44 234 ALA B O 1
ATOM 4373 N N . LYS B 1 235 ? -16.719 37.688 19.922 1 91.31 235 LYS B N 1
ATOM 4374 C CA . LYS B 1 235 ? -17.625 38.594 19.188 1 91.31 235 LYS B CA 1
ATOM 4375 C C . LYS B 1 235 ? -19 37.969 19.047 1 91.31 235 LYS B C 1
ATOM 4377 O O . LYS B 1 235 ? -19.922 38.562 18.484 1 91.31 235 LYS B O 1
ATOM 4382 N N . GLY B 1 236 ? -19.172 36.812 19.5 1 87 236 GLY B N 1
ATOM 4383 C CA . GLY B 1 236 ? -20.484 36.219 19.594 1 87 236 GLY B CA 1
ATOM 4384 C C . GLY B 1 236 ? -20.859 35.406 18.359 1 87 236 GLY B C 1
ATOM 4385 O O . GLY B 1 236 ? -22.031 35.094 18.141 1 87 236 GLY B O 1
ATOM 4386 N N . GLN B 1 237 ? -19.938 35.125 17.625 1 84.38 237 GLN B N 1
ATOM 4387 C CA . GLN B 1 237 ? -20.234 34.312 16.438 1 84.38 237 GLN B CA 1
ATOM 4388 C C . GLN B 1 237 ? -20.688 32.906 16.812 1 84.38 237 GLN B C 1
ATOM 4390 O O . GLN B 1 237 ? -20.141 32.312 17.75 1 84.38 237 GLN B O 1
ATOM 4395 N N . LYS B 1 238 ? -21.828 32.562 16.047 1 89.81 238 LYS B N 1
ATOM 4396 C CA . LYS B 1 238 ? -22.312 31.203 16.281 1 89.81 238 LYS B CA 1
ATOM 4397 C C . LYS B 1 238 ? -21.219 30.172 16.047 1 89.81 238 LYS B C 1
ATOM 4399 O O . LYS B 1 238 ? -20.484 30.25 15.062 1 89.81 238 LYS B O 1
ATOM 4404 N N . GLU B 1 239 ? -21.125 29.25 16.969 1 84.62 239 GLU B N 1
ATOM 4405 C CA . GLU B 1 239 ? -20.031 28.281 17 1 84.62 239 GLU B CA 1
ATOM 4406 C C . GLU B 1 239 ? -19.938 27.531 15.68 1 84.62 239 GLU B C 1
ATOM 4408 O O . GLU B 1 239 ? -18.844 27.359 15.125 1 84.62 239 GLU B O 1
ATOM 4413 N N . PHE B 1 240 ? -21.062 27.188 15.195 1 86.06 240 PHE B N 1
ATOM 4414 C CA . PHE B 1 240 ? -21.078 26.422 13.961 1 86.06 240 PHE B CA 1
ATOM 4415 C C . PHE B 1 240 ? -20.594 27.266 12.789 1 86.06 240 PHE B C 1
ATOM 4417 O O . PHE B 1 240 ? -19.781 26.797 11.977 1 86.06 240 PHE B O 1
ATOM 4424 N N . THR B 1 241 ? -21.078 28.469 12.742 1 84.38 241 THR B N 1
ATOM 4425 C CA . THR B 1 241 ? -20.688 29.375 11.672 1 84.38 241 THR B CA 1
ATOM 4426 C C . THR B 1 241 ? -19.203 29.719 11.758 1 84.38 241 THR B C 1
ATOM 4428 O O . THR B 1 241 ? -18.5 29.766 10.742 1 84.38 241 THR B O 1
ATOM 4431 N N . LEU B 1 242 ? -18.844 29.844 12.93 1 86.88 242 LEU B N 1
ATOM 4432 C CA . LEU B 1 242 ? -17.453 30.172 13.164 1 86.88 242 LEU B CA 1
ATOM 4433 C C . LEU B 1 242 ? -16.531 29.031 12.734 1 86.88 242 LEU B C 1
ATOM 4435 O O . LEU B 1 242 ? -15.57 29.25 11.992 1 86.88 242 LEU B O 1
ATOM 4439 N N . LEU B 1 243 ? -16.906 27.969 13.125 1 88.56 243 LEU B N 1
ATOM 4440 C CA . LEU B 1 243 ? -16.031 26.812 12.906 1 88.56 243 LEU B CA 1
ATOM 4441 C C . LEU B 1 243 ? -15.938 26.484 11.422 1 88.56 243 LEU B C 1
ATOM 4443 O O . LEU B 1 243 ? -14.852 26.188 10.922 1 88.56 243 LEU B O 1
ATOM 4447 N N . VAL B 1 244 ? -17 26.5 10.742 1 85.44 244 VAL B N 1
ATOM 4448 C CA . VAL B 1 244 ? -17.047 26.078 9.344 1 85.44 244 VAL B CA 1
ATOM 4449 C C . VAL B 1 244 ? -16.391 27.141 8.461 1 85.44 244 VAL B C 1
ATOM 4451 O O . VAL B 1 244 ? -15.719 26.828 7.484 1 85.44 244 VAL B O 1
ATOM 4454 N N . LYS B 1 245 ? -16.469 28.344 8.828 1 80.38 245 LYS B N 1
ATOM 4455 C CA . LYS B 1 245 ? -16.031 29.453 7.98 1 80.38 245 LYS B CA 1
ATOM 4456 C C . LYS B 1 245 ? -14.531 29.703 8.141 1 80.38 245 LYS B C 1
ATOM 4458 O O . LYS B 1 245 ? -13.867 30.141 7.195 1 80.38 245 LYS B O 1
ATOM 4463 N N . TYR B 1 246 ? -14.055 29.266 9.273 1 83.81 246 TYR B N 1
ATOM 4464 C CA . TYR B 1 246 ? -12.695 29.766 9.469 1 83.81 246 TYR B CA 1
ATOM 4465 C C . TYR B 1 246 ? -11.742 28.641 9.82 1 83.81 246 TYR B C 1
ATOM 4467 O O . TYR B 1 246 ? -11.141 28.016 8.938 1 83.81 246 TYR B O 1
ATOM 4475 N N . PRO B 1 247 ? -11.93 28.234 11.047 1 87.12 247 PRO B N 1
ATOM 4476 C CA . PRO B 1 247 ? -10.883 27.297 11.461 1 87.12 247 PRO B CA 1
ATOM 4477 C C . PRO B 1 247 ? -10.898 26 10.664 1 87.12 247 PRO B C 1
ATOM 4479 O O . PRO B 1 247 ? -9.844 25.438 10.352 1 87.12 247 PRO B O 1
ATOM 4482 N N . ILE B 1 248 ? -12.07 25.594 10.359 1 88.19 248 ILE B N 1
ATOM 4483 C CA . ILE B 1 248 ? -12.172 24.328 9.633 1 88.19 248 ILE B CA 1
ATOM 4484 C C . ILE B 1 248 ? -11.633 24.516 8.219 1 88.19 248 ILE B C 1
ATOM 4486 O O . ILE B 1 248 ? -10.914 23.656 7.703 1 88.19 248 ILE B O 1
ATOM 4490 N N . ARG B 1 249 ? -11.922 25.562 7.609 1 82.75 249 ARG B N 1
ATOM 4491 C CA . ARG B 1 249 ? -11.453 25.859 6.262 1 82.75 249 ARG B CA 1
ATOM 4492 C C . ARG B 1 249 ? -9.93 25.938 6.219 1 82.75 249 ARG B C 1
ATOM 4494 O O . ARG B 1 249 ? -9.297 25.391 5.316 1 82.75 249 ARG B O 1
ATOM 4501 N N . VAL B 1 250 ? -9.445 26.594 7.203 1 77.88 250 VAL B N 1
ATOM 4502 C CA . VAL B 1 250 ? -8 26.797 7.262 1 77.88 250 VAL B CA 1
ATOM 4503 C C . VAL B 1 250 ? -7.305 25.484 7.59 1 77.88 250 VAL B C 1
ATOM 4505 O O . VAL B 1 250 ? -6.258 25.172 7.02 1 77.88 250 VAL B O 1
ATOM 4508 N N . ALA B 1 251 ? -7.949 24.797 8.391 1 82.94 251 ALA B N 1
ATOM 4509 C CA . ALA B 1 251 ? -7.379 23.516 8.82 1 82.94 251 ALA B CA 1
ATOM 4510 C C . ALA B 1 251 ? -7.387 22.5 7.688 1 82.94 251 ALA B C 1
ATOM 4512 O O . ALA B 1 251 ? -6.633 21.516 7.715 1 82.94 251 ALA B O 1
ATOM 4513 N N . CYS B 1 252 ? -8.195 22.719 6.656 1 82.88 252 CYS B N 1
ATOM 4514 C CA . CYS B 1 252 ? -8.336 21.797 5.539 1 82.88 252 CYS B CA 1
ATOM 4515 C C . CYS B 1 252 ? -7.285 22.062 4.469 1 82.88 252 CYS B C 1
ATOM 4517 O O . CYS B 1 252 ? -7.047 21.219 3.6 1 82.88 252 CYS B O 1
ATOM 4519 N N . LEU B 1 253 ? -6.566 23.156 4.531 1 74.44 253 LEU B N 1
ATOM 4520 C CA . LEU B 1 253 ? -5.676 23.609 3.461 1 74.44 253 LEU B CA 1
ATOM 4521 C C . LEU B 1 253 ? -4.523 22.625 3.27 1 74.44 253 LEU B C 1
ATOM 4523 O O . LEU B 1 253 ? -4.25 22.188 2.146 1 74.44 253 LEU B O 1
ATOM 4527 N N . PRO B 1 254 ? -3.943 22.203 4.363 1 69 254 PRO B N 1
ATOM 4528 C CA . PRO B 1 254 ? -2.863 21.234 4.188 1 69 254 PRO B CA 1
ATOM 4529 C C . PRO B 1 254 ? -3.354 19.906 3.627 1 69 254 PRO B C 1
ATOM 4531 O O . PRO B 1 254 ? -2.604 19.203 2.939 1 69 254 PRO B O 1
ATOM 4534 N N . LEU B 1 255 ? -4.547 19.594 3.916 1 76.31 255 LEU B N 1
ATOM 4535 C CA . LEU B 1 255 ? -5.121 18.344 3.428 1 76.31 255 LEU B CA 1
ATOM 4536 C C . LEU B 1 255 ? -5.391 18.422 1.929 1 76.31 255 LEU B C 1
ATOM 4538 O O . LEU B 1 255 ? -5.273 17.422 1.22 1 76.31 255 LEU B O 1
ATOM 4542 N N . ALA B 1 256 ? -5.734 19.609 1.493 1 71.75 256 ALA B N 1
ATOM 4543 C CA . ALA B 1 256 ? -5.973 19.812 0.066 1 71.75 256 ALA B CA 1
ATOM 4544 C C . ALA B 1 256 ? -4.711 19.547 -0.746 1 71.75 256 ALA B C 1
ATOM 4546 O O . ALA B 1 256 ? -4.773 18.953 -1.826 1 71.75 256 ALA B O 1
ATOM 4547 N N . ALA B 1 257 ? -3.553 19.891 -0.152 1 64.19 257 ALA B N 1
ATOM 4548 C CA . ALA B 1 257 ? -2.266 19.688 -0.815 1 64.19 257 ALA B CA 1
ATOM 4549 C C . ALA B 1 257 ? -1.914 18.203 -0.884 1 64.19 257 ALA B C 1
ATOM 4551 O O . ALA B 1 257 ? -1.148 17.781 -1.753 1 64.19 257 ALA B O 1
ATOM 4552 N N . THR B 1 258 ? -2.57 17.5 -0.013 1 69.44 258 THR B N 1
ATOM 4553 C CA . THR B 1 258 ? -2.195 16.094 0.091 1 69.44 258 THR B CA 1
ATOM 4554 C C . THR B 1 258 ? -3.035 15.234 -0.855 1 69.44 258 THR B C 1
ATOM 4556 O O . THR B 1 258 ? -2.674 14.094 -1.157 1 69.44 258 THR B O 1
ATOM 4559 N N . ILE B 1 259 ? -4.141 15.797 -1.344 1 73.69 259 ILE B N 1
ATOM 4560 C CA . ILE B 1 259 ? -5.082 15.039 -2.166 1 73.69 259 ILE B CA 1
ATOM 4561 C C . ILE B 1 259 ? -4.367 14.5 -3.398 1 73.69 259 ILE B C 1
ATOM 4563 O O . ILE B 1 259 ? -4.531 13.328 -3.754 1 73.69 259 ILE B O 1
ATOM 4567 N N . GLY B 1 260 ? -3.602 15.375 -4.07 1 67.06 260 GLY B N 1
ATOM 4568 C CA . GLY B 1 260 ? -2.912 14.961 -5.285 1 67.06 260 GLY B CA 1
ATOM 4569 C C . GLY B 1 260 ? -1.917 13.844 -5.055 1 67.06 260 GLY B C 1
ATOM 4570 O O . GLY B 1 260 ? -1.769 12.953 -5.898 1 67.06 260 GLY B O 1
ATOM 4571 N N . TRP B 1 261 ? -1.384 13.766 -3.863 1 67.69 261 TRP B N 1
ATOM 4572 C CA . TRP B 1 261 ? -0.336 12.789 -3.584 1 67.69 261 TRP B CA 1
ATOM 4573 C C . TRP B 1 261 ? -0.937 11.438 -3.193 1 67.69 261 TRP B C 1
ATOM 4575 O O . TRP B 1 261 ? -0.234 10.43 -3.156 1 67.69 261 TRP B O 1
ATOM 4585 N N . GLN B 1 262 ? -2.207 11.445 -3.01 1 74.38 262 GLN B N 1
ATOM 4586 C CA . GLN B 1 262 ? -2.85 10.203 -2.596 1 74.38 262 GLN B CA 1
ATOM 4587 C C . GLN B 1 262 ? -3.033 9.258 -3.779 1 74.38 262 GLN B C 1
ATOM 4589 O O . GLN B 1 262 ? -3.082 8.039 -3.605 1 74.38 262 GLN B O 1
ATOM 4594 N N . LEU B 1 263 ? -3.066 9.797 -4.961 1 71.75 263 LEU B N 1
ATOM 4595 C CA . LEU B 1 263 ? -3.428 8.992 -6.121 1 71.75 263 LEU B CA 1
ATOM 4596 C C . LEU B 1 263 ? -2.355 7.945 -6.414 1 71.75 263 LEU B C 1
ATOM 4598 O O . LEU B 1 263 ? -2.662 6.762 -6.586 1 71.75 263 LEU B O 1
ATOM 4602 N N . PRO B 1 264 ? -1.055 8.375 -6.477 1 66.06 264 PRO B N 1
ATOM 4603 C CA . PRO B 1 264 ? -0.033 7.344 -6.691 1 66.06 264 PRO B CA 1
ATOM 4604 C C . PRO B 1 264 ? -0.043 6.266 -5.613 1 66.06 264 PRO B C 1
ATOM 4606 O O . PRO B 1 264 ? 0.191 5.09 -5.91 1 66.06 264 PRO B O 1
ATOM 4609 N N . LEU B 1 265 ? -0.365 6.625 -4.387 1 69.25 265 LEU B N 1
ATOM 4610 C CA . LEU B 1 265 ? -0.404 5.676 -3.279 1 69.25 265 LEU B CA 1
ATOM 4611 C C . LEU B 1 265 ? -1.566 4.703 -3.441 1 69.25 265 LEU B C 1
ATOM 4613 O O . LEU B 1 265 ? -1.436 3.514 -3.133 1 69.25 265 LEU B O 1
ATOM 4617 N N . LEU B 1 266 ? -2.615 5.258 -3.961 1 73.44 266 LEU B N 1
ATOM 4618 C CA . LEU B 1 266 ? -3.797 4.43 -4.176 1 73.44 266 LEU B CA 1
ATOM 4619 C C . LEU B 1 266 ? -3.533 3.369 -5.238 1 73.44 266 LEU B C 1
ATOM 4621 O O . LEU B 1 266 ? -3.967 2.223 -5.098 1 73.44 266 LEU B O 1
ATOM 4625 N N . ILE B 1 267 ? -2.809 3.736 -6.199 1 69.56 267 ILE B N 1
ATOM 4626 C CA . ILE B 1 267 ? -2.533 2.805 -7.285 1 69.56 267 ILE B CA 1
ATOM 4627 C C . ILE B 1 267 ? -1.595 1.703 -6.797 1 69.56 267 ILE B C 1
ATOM 4629 O O . ILE B 1 267 ? -1.797 0.525 -7.102 1 69.56 267 ILE B O 1
ATOM 4633 N N . SER B 1 268 ? -0.579 2.07 -6.008 1 65.94 268 SER B N 1
ATOM 4634 C CA . SER B 1 268 ? 0.372 1.099 -5.477 1 65.94 268 SER B CA 1
ATOM 4635 C C . SER B 1 268 ? -0.301 0.146 -4.492 1 65.94 268 SER B C 1
ATOM 4637 O O . SER B 1 268 ? 0.027 -1.042 -4.449 1 65.94 268 SER B O 1
ATOM 4639 N N . ALA B 1 269 ? -1.209 0.652 -3.738 1 67.62 269 ALA B N 1
ATOM 4640 C CA . ALA B 1 269 ? -1.857 -0.139 -2.697 1 67.62 269 ALA B CA 1
ATOM 4641 C C . ALA B 1 269 ? -3.01 -0.96 -3.27 1 67.62 269 ALA B C 1
ATOM 4643 O O . ALA B 1 269 ? -3.5 -1.888 -2.621 1 67.62 269 ALA B O 1
ATOM 4644 N N . ASP B 1 270 ? -3.27 -0.636 -4.492 1 81 270 ASP B N 1
ATOM 4645 C CA . ASP B 1 270 ? -4.473 -1.202 -5.094 1 81 270 ASP B CA 1
ATOM 4646 C C . ASP B 1 270 ? -4.254 -2.658 -5.496 1 81 270 ASP B C 1
ATOM 4648 O O . ASP B 1 270 ? -5.207 -3.43 -5.602 1 81 270 ASP B O 1
ATOM 4652 N N . VAL B 1 271 ? -3.027 -3.08 -5.598 1 86.94 271 VAL B N 1
ATOM 4653 C CA . VAL B 1 271 ? -2.744 -4.34 -6.277 1 86.94 271 VAL B CA 1
ATOM 4654 C C . VAL B 1 271 ? -3.32 -5.504 -5.469 1 86.94 271 VAL B C 1
ATOM 4656 O O . VAL B 1 271 ? -4.105 -6.301 -5.992 1 86.94 271 VAL B O 1
ATOM 4659 N N . ILE B 1 272 ? -3.045 -5.539 -4.215 1 86.5 272 ILE B N 1
ATOM 4660 C CA . ILE B 1 272 ? -3.449 -6.691 -3.416 1 86.5 272 ILE B CA 1
ATOM 4661 C C . ILE B 1 272 ? -4.961 -6.66 -3.195 1 86.5 272 ILE B C 1
ATOM 4663 O O . ILE B 1 272 ? -5.637 -7.68 -3.346 1 86.5 272 ILE B O 1
ATOM 4667 N N . VAL B 1 273 ? -5.457 -5.52 -2.898 1 88.94 273 VAL B N 1
ATOM 4668 C CA . VAL B 1 273 ? -6.891 -5.391 -2.643 1 88.94 273 VAL B CA 1
ATOM 4669 C C . VAL B 1 273 ? -7.676 -5.762 -3.898 1 88.94 273 VAL B C 1
ATOM 4671 O O . VAL B 1 273 ? -8.68 -6.473 -3.82 1 88.94 273 VAL B O 1
ATOM 4674 N N . SER B 1 274 ? -7.184 -5.305 -5.059 1 93.19 274 SER B N 1
ATOM 4675 C CA . SER B 1 274 ? -7.832 -5.641 -6.324 1 93.19 274 SER B CA 1
ATOM 4676 C C . SER B 1 274 ? -7.766 -7.137 -6.598 1 93.19 274 SER B C 1
ATOM 4678 O O . SER B 1 274 ? -8.734 -7.727 -7.09 1 93.19 274 SER B O 1
ATOM 4680 N N . GLN B 1 275 ? -6.629 -7.727 -6.25 1 91 275 GLN B N 1
ATOM 4681 C CA . GLN B 1 275 ? -6.492 -9.164 -6.457 1 91 275 GLN B CA 1
ATOM 4682 C C . GLN B 1 275 ? -7.43 -9.945 -5.543 1 91 275 GLN B C 1
ATOM 4684 O O . GLN B 1 275 ? -8.102 -10.883 -5.984 1 91 275 GLN B O 1
ATOM 4689 N N . VAL B 1 276 ? -7.48 -9.492 -4.305 1 89.25 276 VAL B N 1
ATOM 4690 C CA . VAL B 1 276 ? -8.289 -10.195 -3.314 1 89.25 276 VAL B CA 1
ATOM 4691 C C . VAL B 1 276 ? -9.773 -10.047 -3.666 1 89.25 276 VAL B C 1
ATOM 4693 O O . VAL B 1 276 ? -10.523 -11.023 -3.611 1 89.25 276 VAL B O 1
ATOM 4696 N N . LEU B 1 277 ? -10.18 -8.906 -4.117 1 93.44 277 LEU B N 1
ATOM 4697 C CA . LEU B 1 277 ? -11.586 -8.617 -4.387 1 93.44 277 LEU B CA 1
ATOM 4698 C C . LEU B 1 277 ? -11.938 -8.922 -5.84 1 93.44 277 LEU B C 1
ATOM 4700 O O . LEU B 1 277 ? -13.086 -8.773 -6.25 1 93.44 277 LEU B O 1
ATOM 4704 N N . ASN B 1 278 ? -10.992 -9.328 -6.566 1 92.75 278 ASN B N 1
ATOM 4705 C CA . ASN B 1 278 ? -11.172 -9.641 -7.98 1 92.75 278 ASN B CA 1
ATOM 4706 C C . ASN B 1 278 ? -11.734 -8.453 -8.75 1 92.75 278 ASN B C 1
ATOM 4708 O O . ASN B 1 278 ? -12.719 -8.594 -9.484 1 92.75 278 ASN B O 1
ATOM 4712 N N . ILE B 1 279 ? -11.195 -7.352 -8.562 1 94.06 279 ILE B N 1
ATOM 4713 C CA . ILE B 1 279 ? -11.547 -6.109 -9.242 1 94.06 279 ILE B CA 1
ATOM 4714 C C . ILE B 1 279 ? -10.547 -5.832 -10.359 1 94.06 279 ILE B C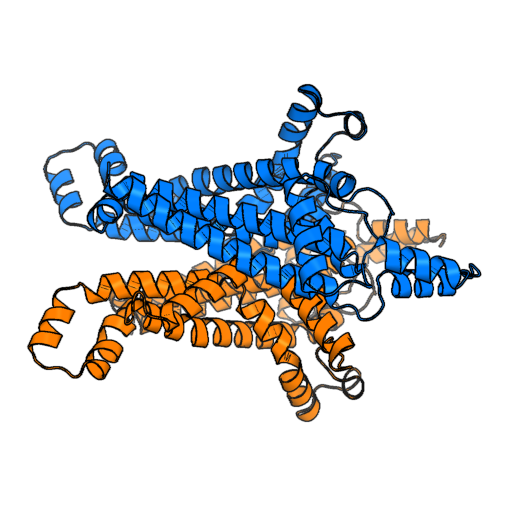 1
ATOM 4716 O O . ILE B 1 279 ? -9.336 -5.859 -10.141 1 94.06 279 ILE B O 1
ATOM 4720 N N . PRO B 1 280 ? -11.016 -5.641 -11.523 1 92.69 280 PRO B N 1
ATOM 4721 C CA . PRO B 1 280 ? -10.125 -5.449 -12.672 1 92.69 280 PRO B CA 1
ATOM 4722 C C . PRO B 1 280 ? -9.547 -4.035 -12.734 1 92.69 280 PRO B C 1
ATOM 4724 O O . PRO B 1 280 ? -10.055 -3.193 -13.484 1 92.69 280 PRO B O 1
ATOM 4727 N N . THR B 1 281 ? -8.5 -3.816 -12.078 1 92.62 281 THR B N 1
ATOM 4728 C CA . THR B 1 281 ? -7.797 -2.541 -12.117 1 92.62 281 THR B CA 1
ATOM 4729 C C . THR B 1 281 ? -6.426 -2.701 -12.773 1 92.62 281 THR B C 1
ATOM 4731 O O . THR B 1 281 ? -6.008 -3.82 -13.078 1 92.62 281 THR B O 1
ATOM 4734 N N . MET B 1 282 ? -5.734 -1.625 -12.992 1 90.19 282 MET B N 1
ATOM 4735 C CA . MET B 1 282 ? -4.469 -1.617 -13.719 1 90.19 282 MET B CA 1
ATOM 4736 C C . MET B 1 282 ? -3.344 -2.186 -12.859 1 90.19 282 MET B C 1
ATOM 4738 O O . MET B 1 282 ? -2.375 -2.736 -13.383 1 90.19 282 MET B O 1
ATOM 4742 N N . GLY B 1 283 ? -3.465 -2.121 -11.57 1 88.69 283 GLY B N 1
ATOM 4743 C CA . GLY B 1 283 ? -2.432 -2.602 -10.672 1 88.69 283 GLY B CA 1
ATOM 4744 C C . GLY B 1 283 ? -2.088 -4.062 -10.875 1 88.69 283 GLY B C 1
ATOM 4745 O O . GLY B 1 283 ? -0.945 -4.398 -11.195 1 88.69 283 GLY B O 1
ATOM 4746 N N . PRO B 1 284 ? -3.043 -4.949 -10.766 1 91.12 284 PRO B N 1
ATOM 4747 C CA . PRO B 1 284 ? -2.797 -6.375 -11 1 91.12 284 PRO B CA 1
ATOM 4748 C C . PRO B 1 284 ? -2.32 -6.668 -12.414 1 91.12 284 PRO B C 1
ATOM 4750 O O . PRO B 1 284 ? -1.497 -7.566 -12.625 1 91.12 284 PRO B O 1
ATOM 4753 N N . THR B 1 285 ? -2.832 -5.93 -13.344 1 90.06 285 THR B N 1
ATOM 4754 C CA . THR B 1 285 ? -2.416 -6.121 -14.727 1 90.06 285 THR B CA 1
ATOM 4755 C C . THR B 1 285 ? -0.948 -5.75 -14.906 1 90.06 285 THR B C 1
ATOM 4757 O O . THR B 1 285 ? -0.206 -6.445 -15.602 1 90.06 285 THR B O 1
ATOM 4760 N N . MET B 1 286 ? -0.608 -4.715 -14.258 1 89.56 286 MET B N 1
ATOM 4761 C CA . MET B 1 286 ? 0.785 -4.281 -14.289 1 89.56 286 MET B CA 1
ATOM 4762 C C . MET B 1 286 ? 1.694 -5.32 -13.641 1 89.56 286 MET B C 1
ATOM 4764 O O . MET B 1 286 ? 2.734 -5.676 -14.203 1 89.56 286 MET B O 1
ATOM 4768 N N . LEU B 1 287 ? 1.389 -5.777 -12.555 1 88.25 287 LEU B N 1
ATOM 4769 C CA . LEU B 1 287 ? 2.176 -6.785 -11.852 1 88.25 287 LEU B CA 1
ATOM 4770 C C . LEU B 1 287 ? 2.318 -8.047 -12.695 1 88.25 287 LEU B C 1
ATOM 4772 O O . LEU B 1 287 ? 3.414 -8.602 -12.812 1 88.25 287 LEU B O 1
ATOM 4776 N N . SER B 1 288 ? 1.238 -8.453 -13.242 1 88.94 288 SER B N 1
ATOM 4777 C CA . SER B 1 288 ? 1.253 -9.641 -14.086 1 88.94 288 SER B CA 1
ATOM 4778 C C . SER B 1 288 ? 2.131 -9.43 -15.32 1 88.94 288 SER B C 1
ATOM 4780 O O . SER B 1 288 ? 2.895 -10.312 -15.703 1 88.94 288 SER B O 1
ATOM 4782 N N . ALA B 1 289 ? 1.989 -8.266 -15.883 1 88.56 289 ALA B N 1
ATOM 4783 C CA . ALA B 1 289 ? 2.781 -7.945 -17.062 1 88.56 289 ALA B CA 1
ATOM 4784 C C . ALA B 1 289 ? 4.273 -7.969 -16.75 1 88.56 289 ALA B C 1
ATOM 4786 O O . ALA B 1 289 ? 5.066 -8.508 -17.531 1 88.56 289 ALA B O 1
ATOM 4787 N N . LEU B 1 290 ? 4.645 -7.461 -15.703 1 85 290 LEU B N 1
ATOM 4788 C CA . LEU B 1 290 ? 6.051 -7.41 -15.312 1 85 290 LEU B CA 1
ATOM 4789 C C . LEU B 1 290 ? 6.566 -8.805 -14.969 1 85 290 LEU B C 1
ATOM 4791 O O . LEU B 1 290 ? 7.691 -9.164 -15.32 1 85 290 LEU B O 1
ATOM 4795 N N . ARG B 1 291 ? 5.742 -9.57 -14.289 1 83.25 291 ARG B N 1
ATOM 4796 C CA . ARG B 1 291 ? 6.133 -10.922 -13.914 1 83.25 291 ARG B CA 1
ATOM 4797 C C . ARG B 1 291 ? 6.332 -11.797 -15.148 1 83.25 291 ARG B C 1
ATOM 4799 O O . ARG B 1 291 ? 7.207 -12.664 -15.164 1 83.25 291 ARG B O 1
ATOM 4806 N N . ASN B 1 292 ? 5.508 -11.5 -16.109 1 82.44 292 ASN B N 1
ATOM 4807 C CA . ASN B 1 292 ? 5.582 -12.273 -17.359 1 82.44 292 ASN B CA 1
ATOM 4808 C C . ASN B 1 292 ? 6.496 -11.602 -18.375 1 82.44 292 ASN B C 1
ATOM 4810 O O . ASN B 1 292 ? 6.574 -12.031 -19.531 1 82.44 292 ASN B O 1
ATOM 4814 N N . GLN B 1 293 ? 7.012 -10.523 -17.984 1 79.88 293 GLN B N 1
ATOM 4815 C CA . GLN B 1 293 ? 7.953 -9.766 -18.797 1 79.88 293 GLN B CA 1
ATOM 4816 C C . GLN B 1 293 ? 7.305 -9.297 -20.094 1 79.88 293 GLN B C 1
ATOM 4818 O O . GLN B 1 293 ? 7.906 -9.383 -21.172 1 79.88 293 GLN B O 1
ATOM 4823 N N . ASP B 1 294 ? 6.066 -9.125 -20.016 1 83.31 294 ASP B N 1
ATOM 4824 C CA . ASP B 1 294 ? 5.367 -8.414 -21.078 1 83.31 294 ASP B CA 1
ATOM 4825 C C . ASP B 1 294 ? 5.645 -6.91 -21.016 1 83.31 294 ASP B C 1
ATOM 4827 O O . ASP B 1 294 ? 4.816 -6.145 -20.516 1 83.31 294 ASP B O 1
ATOM 4831 N N . MET B 1 295 ? 6.754 -6.527 -21.625 1 80 295 MET B N 1
ATOM 4832 C CA . MET B 1 295 ? 7.355 -5.234 -21.312 1 80 295 MET B CA 1
ATOM 4833 C C . MET B 1 295 ? 6.586 -4.102 -21.969 1 80 295 MET B C 1
ATOM 4835 O O . MET B 1 295 ? 6.48 -3.006 -21.422 1 80 295 MET B O 1
ATOM 4839 N N . TYR B 1 296 ? 6.027 -4.32 -23.141 1 80.75 296 TYR B N 1
ATOM 4840 C CA . TYR B 1 296 ? 5.254 -3.262 -23.781 1 80.75 296 TYR B CA 1
ATOM 4841 C C . TYR B 1 296 ? 3.977 -2.975 -23 1 80.75 296 TYR B C 1
ATOM 4843 O O . TYR B 1 296 ? 3.617 -1.813 -22.781 1 80.75 296 TYR B O 1
ATOM 4851 N N . LEU B 1 297 ? 3.387 -4.094 -22.609 1 85.06 297 LEU B N 1
ATOM 4852 C CA . LEU B 1 297 ? 2.195 -3.91 -21.781 1 85.06 297 LEU B CA 1
ATOM 4853 C C . LEU B 1 297 ? 2.543 -3.219 -20.469 1 85.06 297 LEU B C 1
ATOM 4855 O O . LEU B 1 297 ? 1.875 -2.262 -20.078 1 85.06 297 LEU B O 1
ATOM 4859 N N . ALA B 1 298 ? 3.584 -3.693 -19.859 1 86.06 298 ALA B N 1
ATOM 4860 C CA . ALA B 1 298 ? 4.023 -3.127 -18.594 1 86.06 298 ALA B CA 1
ATOM 4861 C C . ALA B 1 298 ? 4.391 -1.654 -18.734 1 86.06 298 ALA B C 1
ATOM 4863 O O . ALA B 1 298 ? 3.998 -0.821 -17.922 1 86.06 298 ALA B O 1
ATOM 4864 N N . GLY B 1 299 ? 5.164 -1.386 -19.797 1 84.62 299 GLY B N 1
ATOM 4865 C CA . GLY B 1 299 ? 5.598 -0.019 -20.031 1 84.62 299 GLY B CA 1
ATOM 4866 C C . GLY B 1 299 ? 4.449 0.936 -20.297 1 84.62 299 GLY B C 1
ATOM 4867 O O . GLY B 1 299 ? 4.434 2.055 -19.781 1 84.62 299 GLY B O 1
ATOM 4868 N N . ASP B 1 300 ? 3.514 0.499 -21.016 1 85 300 ASP B N 1
ATOM 4869 C CA . ASP B 1 300 ? 2.359 1.334 -21.344 1 85 300 ASP B CA 1
ATOM 4870 C C . ASP B 1 300 ? 1.521 1.608 -20.094 1 85 300 ASP B C 1
ATOM 4872 O O . ASP B 1 300 ? 1.063 2.732 -19.891 1 85 300 ASP B O 1
ATOM 4876 N N . ILE B 1 301 ? 1.36 0.612 -19.328 1 87.06 301 ILE B N 1
ATOM 4877 C CA . ILE B 1 301 ? 0.58 0.784 -18.109 1 87.06 301 ILE B CA 1
ATOM 4878 C C . ILE B 1 301 ? 1.311 1.729 -17.156 1 87.06 301 ILE B C 1
ATOM 4880 O O . ILE B 1 301 ? 0.691 2.598 -16.531 1 87.06 301 ILE B O 1
ATOM 4884 N N . LEU B 1 302 ? 2.57 1.521 -17.078 1 84.69 302 LEU B N 1
ATOM 4885 C CA . LEU B 1 302 ? 3.361 2.371 -16.188 1 84.69 302 LEU B CA 1
ATOM 4886 C C . LEU B 1 302 ? 3.254 3.834 -16.609 1 84.69 302 LEU B C 1
ATOM 4888 O O . LEU B 1 302 ? 3.109 4.719 -15.758 1 84.69 302 LEU B O 1
ATOM 4892 N N . LEU B 1 303 ? 3.377 4.043 -17.859 1 84.44 303 LEU B N 1
ATOM 4893 C CA . LEU B 1 303 ? 3.275 5.41 -18.359 1 84.44 303 LEU B CA 1
ATOM 4894 C C . LEU B 1 303 ? 1.891 5.988 -18.094 1 84.44 303 LEU B C 1
ATOM 4896 O O . LEU B 1 303 ? 1.765 7.152 -17.703 1 84.44 303 LEU B O 1
ATOM 4900 N N . LEU B 1 304 ? 0.878 5.215 -18.312 1 83.56 304 LEU B N 1
ATOM 4901 C CA . LEU B 1 304 ? -0.485 5.664 -18.047 1 83.56 304 LEU B CA 1
ATOM 4902 C C . LEU B 1 304 ? -0.68 5.965 -16.562 1 83.56 304 LEU B C 1
ATOM 4904 O O . LEU B 1 304 ? -1.28 6.984 -16.203 1 83.56 304 LEU B O 1
ATOM 4908 N N . MET B 1 305 ? -0.181 5.082 -15.766 1 81.06 305 MET B N 1
ATOM 4909 C CA . MET B 1 305 ? -0.289 5.289 -14.328 1 81.06 305 MET B CA 1
ATOM 4910 C C . MET B 1 305 ? 0.453 6.551 -13.898 1 81.06 305 MET B C 1
ATOM 4912 O O . MET B 1 305 ? -0.019 7.297 -13.039 1 81.06 305 MET B O 1
ATOM 4916 N N . SER B 1 306 ? 1.596 6.719 -14.453 1 79.38 306 SER B N 1
ATOM 4917 C CA . SER B 1 306 ? 2.365 7.926 -14.172 1 79.38 306 SER B CA 1
ATOM 4918 C C . SER B 1 306 ? 1.606 9.18 -14.602 1 79.38 306 SER B C 1
ATOM 4920 O O . SER B 1 306 ? 1.621 10.188 -13.898 1 79.38 306 SER B O 1
ATOM 4922 N N . THR B 1 307 ? 1.013 9.086 -15.719 1 81.38 307 THR B N 1
ATOM 4923 C CA . THR B 1 307 ? 0.221 10.203 -16.234 1 81.38 307 THR B CA 1
ATOM 4924 C C . THR B 1 307 ? -0.934 10.523 -15.289 1 81.38 307 THR B C 1
ATOM 4926 O O . THR B 1 307 ? -1.2 11.688 -15 1 81.38 307 THR B O 1
ATOM 4929 N N . LEU B 1 308 ? -1.608 9.5 -14.82 1 79.31 308 LEU B N 1
ATOM 4930 C CA . LEU B 1 308 ? -2.715 9.695 -13.891 1 79.31 308 LEU B CA 1
ATOM 4931 C C . LEU B 1 308 ? -2.227 10.336 -12.594 1 79.31 308 LEU B C 1
ATOM 4933 O O . LEU B 1 308 ? -2.906 11.203 -12.031 1 79.31 308 LEU B O 1
ATOM 4937 N N . THR B 1 309 ? -1.075 9.914 -12.141 1 75.25 309 THR B N 1
ATOM 4938 C CA . THR B 1 309 ? -0.482 10.484 -10.938 1 75.25 309 THR B CA 1
ATOM 4939 C C . THR B 1 309 ? -0.19 11.969 -11.133 1 75.25 309 THR B C 1
ATOM 4941 O O . THR B 1 309 ? -0.446 12.781 -10.242 1 75.25 309 THR B O 1
ATOM 4944 N N . ILE B 1 310 ? 0.312 12.32 -12.258 1 74.69 310 ILE B N 1
ATOM 4945 C CA . ILE B 1 310 ? 0.651 13.703 -12.578 1 74.69 310 ILE B CA 1
ATOM 4946 C C . ILE B 1 310 ? -0.622 14.539 -12.664 1 74.69 310 ILE B C 1
ATOM 4948 O O . ILE B 1 310 ? -0.662 15.672 -12.172 1 74.69 310 ILE B O 1
ATOM 4952 N N . ILE B 1 311 ? -1.607 13.961 -13.32 1 78.5 311 ILE B N 1
ATOM 4953 C CA . ILE B 1 311 ? -2.891 14.648 -13.398 1 78.5 311 ILE B CA 1
ATOM 4954 C C . ILE B 1 311 ? -3.428 14.914 -11.992 1 78.5 311 ILE B C 1
ATOM 4956 O O . ILE B 1 311 ? -3.918 16.016 -11.711 1 78.5 311 ILE B O 1
ATOM 4960 N N . GLY B 1 312 ? -3.32 13.906 -11.156 1 76.06 312 GLY B N 1
ATOM 4961 C CA . GLY B 1 312 ? -3.736 14.086 -9.781 1 76.06 312 GLY B CA 1
ATOM 4962 C C . GLY B 1 312 ? -2.979 15.188 -9.062 1 76.06 312 GLY B C 1
ATOM 4963 O O . GLY B 1 312 ? -3.566 15.969 -8.312 1 76.06 312 GLY B O 1
ATOM 4964 N N . THR B 1 313 ? -1.71 15.281 -9.32 1 70.56 313 THR B N 1
ATOM 4965 C CA . THR B 1 313 ? -0.882 16.312 -8.703 1 70.56 313 THR B CA 1
ATOM 4966 C C . THR B 1 313 ? -1.285 17.703 -9.203 1 70.56 313 THR B C 1
ATOM 4968 O O . THR B 1 313 ? -1.326 18.656 -8.43 1 70.56 313 THR B O 1
ATOM 4971 N N . ILE B 1 314 ? -1.58 17.766 -10.484 1 75.62 314 ILE B N 1
ATOM 4972 C CA . ILE B 1 314 ? -1.997 19.047 -11.062 1 75.62 314 ILE B CA 1
ATOM 4973 C C . ILE B 1 314 ? -3.332 19.469 -10.461 1 75.62 314 ILE B C 1
ATOM 4975 O O . ILE B 1 314 ? -3.527 20.656 -10.148 1 75.62 314 ILE B O 1
ATOM 4979 N N . ILE B 1 315 ? -4.176 18.5 -10.289 1 77.62 315 ILE B N 1
ATOM 4980 C CA . ILE B 1 315 ? -5.469 18.797 -9.688 1 77.62 315 ILE B CA 1
ATOM 4981 C C . ILE B 1 315 ? -5.266 19.312 -8.258 1 77.62 315 ILE B C 1
ATOM 4983 O O . ILE B 1 315 ? -5.898 20.281 -7.852 1 77.62 315 ILE B O 1
ATOM 4987 N N . SER B 1 316 ? -4.414 18.625 -7.574 1 71.62 316 SER B N 1
ATOM 4988 C CA . SER B 1 316 ? -4.105 19.047 -6.211 1 71.62 316 SER B CA 1
ATOM 4989 C C . SER B 1 316 ? -3.537 20.469 -6.18 1 71.62 316 SER B C 1
ATOM 4991 O O . SER B 1 316 ? -3.891 21.266 -5.309 1 71.62 316 SER B O 1
ATOM 4993 N N . ASP B 1 317 ? -2.682 20.781 -7.09 1 70.31 317 ASP B N 1
ATOM 4994 C CA . ASP B 1 317 ? -2.109 22.125 -7.172 1 70.31 317 ASP B CA 1
ATOM 4995 C C . ASP B 1 317 ? -3.186 23.156 -7.484 1 70.31 317 ASP B C 1
ATOM 4997 O O . ASP B 1 317 ? -3.166 24.266 -6.941 1 70.31 317 ASP B O 1
ATOM 5001 N N . LEU B 1 318 ? -4.016 22.766 -8.359 1 75.94 318 LEU B N 1
ATOM 5002 C CA . LEU B 1 318 ? -5.098 23.672 -8.727 1 75.94 318 LEU B CA 1
ATOM 5003 C C . LEU B 1 318 ? -6.02 23.922 -7.535 1 75.94 318 LEU B C 1
ATOM 5005 O O . LEU B 1 318 ? -6.453 25.062 -7.309 1 75.94 318 LEU B O 1
ATOM 5009 N N . ILE B 1 319 ? -6.309 22.906 -6.82 1 74.38 319 ILE B N 1
ATOM 5010 C CA . ILE B 1 319 ? -7.133 23.031 -5.625 1 74.38 319 ILE B CA 1
ATOM 5011 C C . ILE B 1 319 ? -6.445 23.953 -4.621 1 74.38 319 ILE B C 1
ATOM 5013 O O . ILE B 1 319 ? -7.082 24.844 -4.043 1 74.38 319 ILE B O 1
ATOM 5017 N N . MET B 1 320 ? -5.223 23.75 -4.48 1 70.19 320 MET B N 1
ATOM 5018 C CA . MET B 1 320 ? -4.461 24.578 -3.547 1 70.19 320 MET B CA 1
ATOM 5019 C C . MET B 1 320 ? -4.453 26.031 -3.994 1 70.19 320 MET B C 1
ATOM 5021 O O . MET B 1 320 ? -4.543 26.938 -3.166 1 70.19 320 MET B O 1
ATOM 5025 N N . TYR B 1 321 ? -4.273 26.188 -5.32 1 72.44 321 TYR B N 1
ATOM 5026 C CA . TYR B 1 321 ? -4.297 27.547 -5.859 1 72.44 321 TYR B CA 1
ATOM 5027 C C . TYR B 1 321 ? -5.609 28.25 -5.523 1 72.44 321 TYR B C 1
ATOM 5029 O O . TYR B 1 321 ? -5.617 29.438 -5.176 1 72.44 321 TYR B O 1
ATOM 5037 N N . TRP B 1 322 ? -6.633 27.5 -5.578 1 75.38 322 TRP B N 1
ATOM 5038 C CA . TRP B 1 322 ? -7.949 28.094 -5.363 1 75.38 322 TRP B CA 1
ATOM 5039 C C . TRP B 1 322 ? -8.234 28.25 -3.873 1 75.38 322 TRP B C 1
ATOM 5041 O O . TRP B 1 322 ? -8.891 29.203 -3.455 1 75.38 322 TRP B O 1
ATOM 5051 N N . VAL B 1 323 ? -7.777 27.359 -3.109 1 71.56 323 VAL B N 1
ATOM 5052 C CA . VAL B 1 323 ? -8.164 27.312 -1.703 1 71.56 323 VAL B CA 1
ATOM 5053 C C . VAL B 1 323 ? -7.207 28.156 -0.873 1 71.56 323 VAL B C 1
ATOM 5055 O O . VAL B 1 323 ? -7.609 28.766 0.125 1 71.56 323 VAL B O 1
ATOM 5058 N N . ASP B 1 324 ? -5.918 28.094 -1.182 1 67.5 324 ASP B N 1
ATOM 5059 C CA . ASP B 1 324 ? -4.922 28.812 -0.393 1 67.5 324 ASP B CA 1
ATOM 5060 C C . ASP B 1 324 ? -4.484 30.094 -1.1 1 67.5 324 ASP B C 1
ATOM 5062 O O . ASP B 1 324 ? -3.703 30.047 -2.053 1 67.5 324 ASP B O 1
ATOM 5066 N N . PRO B 1 325 ? -4.949 31.188 -0.614 1 65.12 325 PRO B N 1
ATOM 5067 C CA . PRO B 1 325 ? -4.598 32.469 -1.224 1 65.12 325 PRO B CA 1
ATOM 5068 C C . PRO B 1 325 ? -3.1 32.75 -1.184 1 65.12 325 PRO B C 1
ATOM 5070 O O . PRO B 1 325 ? -2.6 33.562 -1.96 1 65.12 325 PRO B O 1
ATOM 5073 N N . ARG B 1 326 ? -2.469 32.125 -0.252 1 64.25 326 ARG B N 1
ATOM 5074 C CA . ARG B 1 326 ? -1.03 32.375 -0.161 1 64.25 326 ARG B CA 1
ATOM 5075 C C . ARG B 1 326 ? -0.313 31.844 -1.403 1 64.25 326 ARG B C 1
ATOM 5077 O O . ARG B 1 326 ? 0.743 32.375 -1.776 1 64.25 326 ARG B O 1
ATOM 5084 N N . VAL B 1 327 ? -0.875 30.812 -1.932 1 62.38 327 VAL B N 1
ATOM 5085 C CA . VAL B 1 327 ? -0.305 30.234 -3.143 1 62.38 327 VAL B CA 1
ATOM 5086 C C . VAL B 1 327 ? -0.414 31.234 -4.293 1 62.38 327 VAL B C 1
ATOM 5088 O O . VAL B 1 327 ? 0.511 31.359 -5.098 1 62.38 327 VAL B O 1
ATOM 5091 N N . ARG B 1 328 ? -1.431 31.953 -4.277 1 62.25 328 ARG B N 1
ATOM 5092 C CA . ARG B 1 328 ? -1.645 32.969 -5.285 1 62.25 328 ARG B CA 1
ATOM 5093 C C . ARG B 1 328 ? -0.674 34.156 -5.09 1 62.25 328 ARG B C 1
ATOM 5095 O O . ARG B 1 328 ? -0.173 34.719 -6.066 1 62.25 328 ARG B O 1
ATOM 5102 N N . ALA B 1 329 ? -0.429 34.406 -3.797 1 56.44 329 ALA B N 1
ATOM 5103 C CA . ALA B 1 329 ? 0.376 35.562 -3.49 1 56.44 329 ALA B CA 1
ATOM 5104 C C . ALA B 1 329 ? 1.853 35.312 -3.781 1 56.44 329 ALA B C 1
ATOM 5106 O O . ALA B 1 329 ? 2.609 36.25 -4.043 1 56.44 329 ALA B O 1
ATOM 5107 N N . GLY B 1 330 ? 2.246 34.094 -3.65 1 54.06 330 GLY B N 1
ATOM 5108 C CA . GLY B 1 330 ? 3.65 33.812 -3.879 1 54.06 330 GLY B CA 1
ATOM 5109 C C . GLY B 1 330 ? 4.004 33.688 -5.348 1 54.06 330 GLY B C 1
ATOM 5110 O O . GLY B 1 330 ? 5.168 33.469 -5.695 1 54.06 330 GLY B O 1
ATOM 5111 N N . LEU B 1 331 ? 2.99 33.656 -6.109 1 49.84 331 LEU B N 1
ATOM 5112 C CA . LEU B 1 331 ? 3.252 33.656 -7.543 1 49.84 331 LEU B CA 1
ATOM 5113 C C . LEU B 1 331 ? 3.422 35.062 -8.07 1 49.84 331 LEU B C 1
ATOM 5115 O O . LEU B 1 331 ? 2.807 36 -7.555 1 49.84 331 LEU B O 1
#

Sequence (662 aa):
MSSFFLYIGQRLAAVFTTLLVVSILVFVVIDLPPGDFASAKIAEMAAMGQDVDPEQILVLREMFGLDKPLHERYISWMGGLLTGDLGLSLVNNKPVWDNIQPTLLPTILLACAVLVFKFTLAIPIGVYSALRQYSFGDYIATIFGFIGMATPNFVIAIVALLIGYHSFDVMLSGLYSPEYISQPMSFDKFMDGVSRSWLYILVAGTAGMAGIIRIMRANLLDELTKPYVKTARAKGQKEFTLLVKYPIRVACLPLAATIGWQLPLLISADVIVSQVLNIPTMGPTMLSALRNQDMYLAGDILLLMSTLTIIGTIISDLIMYWVDPRVRAGLMSSFFLYIGQRLAAVFTTLLVVSILVFVVIDLPPGDFASAKIAEMAAMGQDVDPEQILVLREMFGLDKPLHERYISWMGGLLTGDLGLSLVNNKPVWDNIQPTLLPTILLACAVLVFKFTLAIPIGVYSALRQYSFGDYIATIFGFIGMATPNFVIAIVALLIGYHSFDVMLSGLYSPEYISQPMSFDKFMDGVSRSWLYILVAGTAGMAGIIRIMRANLLDELTKPYVKTARAKGQKEFTLLVKYPIRVACLPLAATIGWQLPLLISADVIVSQVLNIPTMGPTMLSALRNQDMYLAGDILLLMSTLTIIGTIISDLIMYWVDPRVRAGL

Radius of gyration: 26.82 Å; Cα contacts (8 Å, |Δi|>4): 807; chains: 2; bounding box: 54×81×76 Å

Secondary structure (DSSP, 8-state):
-HHHHHHHHHHHHHHHHHHHHHHHHHHHHHT-SSS-HHHHHHHHHHHTT----HHHHHHHHHHTTTTS-HHHHHHHHHHHHHHT---B-TTT-SBHHHHHHHHHHHHHHHHHHHHHHHHHHHHHHHHHHHHTTTSHHHHHHHHHHHHHHHS-HHHHHHHHHHHHHHHH-----SSS-GGGTTSPP-HHHHHHHHHT-HHHHHHHHHTTHHHHHHHHHHHHHHHHTSHHHHHHHHTT--HHHHHHHTHHHHHHHHHHHHHHHHHHHHHHHHHHHHHHHT---HHHHHHHHHHTT-HHHHHHHHHHHHHHHHHHHHHHHHHHHHH-HHHHHT-/-HHHHHHHHHHHHHHHHHHHHHHHHHHHHHT-SSS-HHHHHHHHHHHTT----HHHHHHHHHHTTTTS-HHHHHHHHHHHHHHT---B-TTT-SBHHHHHHHHHHHHHHHHHHHHHHHHHHHHHHHHHHHHTTTSHHHHHHHHHHHHHHHS-HHHHHHHHHHHHHHHH-----SSS-HHHHTSPP-HHHHHHHHHT-HHHHHHHHHTTHHHHHHHHHHHHHHHHTSHHHHHHHHTT--HHHHHHHTHHHHHHHHHHHHHHHHHHHHHHHHHHHHHHHT---HHHHHHHHHHTT-HHHHHHHHHHHHHHHHHHHHHHHHHHHHH-HHHHHT-

pLDDT: mean 78.48, std 11.67, range [46.12, 95.06]